Protein AF-0000000085178615 (afdb_homodimer)

Structure (mmCIF, N/CA/C/O backbone):
data_AF-0000000085178615-model_v1
#
loop_
_entity.id
_entity.type
_entity.pdbx_description
1 polymer 'Homoserine dehydrogenase'
#
loop_
_atom_site.group_PDB
_atom_site.id
_atom_site.type_symbol
_atom_site.label_atom_id
_atom_site.label_alt_id
_atom_site.label_comp_id
_atom_site.label_asym_id
_atom_site.label_entity_id
_atom_site.label_seq_id
_atom_site.pdbx_PDB_ins_code
_atom_site.Cartn_x
_atom_site.Cartn_y
_atom_site.Cartn_z
_atom_site.occupancy
_atom_site.B_iso_or_equiv
_atom_site.auth_seq_id
_atom_site.auth_comp_id
_atom_site.auth_asym_id
_atom_site.auth_atom_id
_atom_site.pdbx_PDB_model_num
ATOM 1 N N . MET A 1 1 ? 19.312 -6.387 24.312 1 84.5 1 MET A N 1
ATOM 2 C CA . MET A 1 1 ? 18.5 -5.43 23.562 1 84.5 1 MET A CA 1
ATOM 3 C C . MET A 1 1 ? 19.266 -4.129 23.344 1 84.5 1 MET A C 1
ATOM 5 O O . MET A 1 1 ? 20 -3.678 24.219 1 84.5 1 MET A O 1
ATOM 9 N N . GLU A 1 2 ? 19.203 -3.664 22.188 1 92.94 2 GLU A N 1
ATOM 10 C CA . GLU A 1 2 ? 19.891 -2.418 21.844 1 92.94 2 GLU A CA 1
ATOM 11 C C . GLU A 1 2 ? 18.969 -1.216 22.031 1 92.94 2 GLU A C 1
ATOM 13 O O . GLU A 1 2 ? 17.781 -1.276 21.688 1 92.94 2 GLU A O 1
ATOM 18 N N . ALA A 1 3 ? 19.5 -0.259 22.656 1 96.62 3 ALA A N 1
ATOM 19 C CA . ALA A 1 3 ? 18.703 0.951 22.859 1 96.62 3 ALA A CA 1
ATOM 20 C C . ALA A 1 3 ? 18.484 1.693 21.547 1 96.62 3 ALA A C 1
ATOM 22 O O . ALA A 1 3 ? 19.406 1.807 20.734 1 96.62 3 ALA A O 1
ATOM 23 N N . LEU A 1 4 ? 17.312 2.029 21.266 1 98.5 4 LEU A N 1
ATOM 24 C CA . LEU A 1 4 ? 16.953 2.922 20.172 1 98.5 4 LEU A CA 1
ATOM 25 C C . LEU A 1 4 ? 16.625 4.316 20.688 1 98.5 4 LEU A C 1
ATOM 27 O O . LEU A 1 4 ? 15.539 4.543 21.219 1 98.5 4 LEU A O 1
ATOM 31 N N . ARG A 1 5 ? 17.672 5.238 20.688 1 98.62 5 ARG A N 1
ATOM 32 C CA . ARG A 1 5 ? 17.484 6.598 21.188 1 98.62 5 ARG A CA 1
ATOM 33 C C . ARG A 1 5 ? 16.672 7.438 20.219 1 98.62 5 ARG A C 1
ATOM 35 O O . ARG A 1 5 ? 17.125 7.719 19.094 1 98.62 5 ARG A O 1
ATOM 42 N N . ILE A 1 6 ? 15.398 7.934 20.609 1 98.94 6 ILE A N 1
ATOM 43 C CA . ILE A 1 6 ? 14.477 8.68 19.766 1 98.94 6 ILE A CA 1
ATOM 44 C C . ILE A 1 6 ? 14.375 10.125 20.266 1 98.94 6 ILE A C 1
ATOM 46 O O . ILE A 1 6 ? 14.164 10.359 21.453 1 98.94 6 ILE A O 1
ATOM 50 N N . ALA A 1 7 ? 14.594 11.078 19.422 1 98.94 7 ALA A N 1
ATOM 51 C CA . ALA A 1 7 ? 14.258 12.469 19.703 1 98.94 7 ALA A CA 1
ATOM 52 C C . ALA A 1 7 ? 12.93 12.852 19.047 1 98.94 7 ALA A C 1
ATOM 54 O O . ALA A 1 7 ? 12.75 12.648 17.844 1 98.94 7 ALA A O 1
ATOM 55 N N . LEU A 1 8 ? 12.039 13.383 19.828 1 98.88 8 LEU A N 1
ATOM 56 C CA . LEU A 1 8 ? 10.719 13.758 19.328 1 98.88 8 LEU A CA 1
ATOM 57 C C . LEU A 1 8 ? 10.57 15.273 19.297 1 98.88 8 LEU A C 1
ATOM 59 O O . LEU A 1 8 ? 10.695 15.945 20.328 1 98.88 8 LEU A O 1
ATOM 63 N N . LEU A 1 9 ? 10.375 15.797 18.094 1 98.81 9 LEU A N 1
ATOM 64 C CA . LEU A 1 9 ? 10.133 17.219 17.922 1 98.81 9 LEU A CA 1
ATOM 65 C C . LEU A 1 9 ? 8.633 17.5 17.781 1 98.81 9 LEU A C 1
ATOM 67 O O . LEU A 1 9 ? 8.062 17.312 16.719 1 98.81 9 LEU A O 1
ATOM 71 N N . GLY A 1 10 ? 8.055 18.016 18.828 1 97.94 10 GLY A N 1
ATOM 72 C CA . GLY A 1 10 ? 6.621 18.234 18.891 1 97.94 10 GLY A CA 1
ATOM 73 C C . GLY A 1 10 ? 5.914 17.297 19.844 1 97.94 10 GLY A C 1
ATOM 74 O O . GLY A 1 10 ? 5.969 16.078 19.672 1 97.94 10 GLY A O 1
ATOM 75 N N . GLY A 1 11 ? 5.242 17.812 20.812 1 97.44 11 GLY A N 1
ATOM 76 C CA . GLY A 1 11 ? 4.461 17.031 21.766 1 97.44 11 GLY A CA 1
ATOM 77 C C . GLY A 1 11 ? 2.992 17.406 21.766 1 97.44 11 GLY A C 1
ATOM 78 O O . GLY A 1 11 ? 2.346 17.391 22.812 1 97.44 11 GLY A O 1
ATOM 79 N N . GLY A 1 12 ? 2.562 17.922 20.609 1 96 12 GLY A N 1
ATOM 80 C CA . GLY A 1 12 ? 1.141 18.188 20.469 1 96 12 GLY A CA 1
ATOM 81 C C . GLY A 1 12 ? 0.309 16.938 20.281 1 96 12 GLY A C 1
ATOM 82 O O . GLY A 1 12 ? 0.654 15.875 20.797 1 96 12 GLY A O 1
ATOM 83 N N . THR A 1 13 ? -0.805 17.047 19.562 1 94.88 13 THR A N 1
ATOM 84 C CA . THR A 1 13 ? -1.752 15.953 19.391 1 94.88 13 THR A CA 1
ATOM 85 C C . THR A 1 13 ? -1.074 14.75 18.734 1 94.88 13 THR A C 1
ATOM 87 O O . THR A 1 13 ? -1.149 13.633 19.25 1 94.88 13 THR A O 1
ATOM 90 N N . VAL A 1 14 ? -0.364 14.953 17.641 1 97.5 14 VAL A N 1
ATOM 91 C CA . VAL A 1 14 ? 0.27 13.867 16.891 1 97.5 14 VAL A CA 1
ATOM 92 C C . VAL A 1 14 ? 1.462 13.328 17.672 1 97.5 14 VAL A C 1
ATOM 94 O O . VAL A 1 14 ? 1.603 12.117 17.844 1 97.5 14 VAL A O 1
ATOM 97 N N . GLY A 1 15 ? 2.328 14.227 18.156 1 98.38 15 GLY A N 1
ATOM 98 C CA . GLY A 1 15 ? 3.494 13.797 18.906 1 98.38 15 GLY A CA 1
ATOM 99 C C . GLY A 1 15 ? 3.141 13.023 20.172 1 98.38 15 GLY A C 1
ATOM 100 O O . GLY A 1 15 ? 3.775 12.008 20.469 1 98.38 15 GLY A O 1
ATOM 101 N N . SER A 1 16 ? 2.129 13.492 20.891 1 98.44 16 SER A N 1
ATOM 102 C CA . SER A 1 16 ? 1.674 12.797 22.094 1 98.44 16 SER A CA 1
ATOM 103 C C . SER A 1 16 ? 1.103 11.422 21.766 1 98.44 16 SER A C 1
ATOM 105 O O . SER A 1 16 ? 1.342 10.453 22.484 1 98.44 16 SER A O 1
ATOM 107 N N . ALA A 1 17 ? 0.346 11.398 20.672 1 98.56 17 ALA A N 1
ATOM 108 C CA . ALA A 1 17 ? -0.203 10.117 20.234 1 98.56 17 ALA A CA 1
ATOM 109 C C . ALA A 1 17 ? 0.91 9.141 19.859 1 98.56 17 ALA A C 1
ATOM 111 O O . ALA A 1 17 ? 0.83 7.949 20.172 1 98.56 17 ALA A O 1
ATOM 112 N N . PHE A 1 18 ? 1.928 9.633 19.234 1 98.88 18 PHE A N 1
ATOM 113 C CA . PHE A 1 18 ? 3.066 8.805 18.844 1 98.88 18 PHE A CA 1
ATOM 114 C C . PHE A 1 18 ? 3.779 8.266 20.078 1 98.88 18 PHE A C 1
ATOM 116 O O . PHE A 1 18 ? 4.074 7.07 20.156 1 98.88 18 PHE A O 1
ATOM 123 N N . TYR A 1 19 ? 4.039 9.156 21 1 98.88 19 TYR A N 1
ATOM 124 C CA . TYR A 1 19 ? 4.676 8.75 22.25 1 98.88 19 TYR A CA 1
ATOM 125 C C . TYR A 1 19 ? 3.895 7.625 22.906 1 98.88 19 TYR A C 1
ATOM 127 O O . TYR A 1 19 ? 4.469 6.598 23.281 1 98.88 19 TYR A O 1
ATOM 135 N N . THR A 1 20 ? 2.604 7.832 23.031 1 98.69 20 THR A N 1
ATOM 136 C CA . THR A 1 20 ? 1.738 6.852 23.672 1 98.69 20 THR A CA 1
ATOM 137 C C . THR A 1 20 ? 1.75 5.531 22.906 1 98.69 20 THR A C 1
ATOM 139 O O . THR A 1 20 ? 1.834 4.457 23.5 1 98.69 20 THR A O 1
ATOM 142 N N . LEU A 1 21 ? 1.681 5.617 21.625 1 98.62 21 LEU A N 1
ATOM 143 C CA . LEU A 1 21 ? 1.636 4.43 20.766 1 98.62 21 LEU A CA 1
ATOM 144 C C . LEU A 1 21 ? 2.924 3.625 20.891 1 98.62 21 LEU A C 1
ATOM 146 O O . LEU A 1 21 ? 2.889 2.395 20.938 1 98.62 21 LEU A O 1
ATOM 150 N N . VAL A 1 22 ? 4.094 4.266 20.938 1 98.75 22 VAL A N 1
ATOM 151 C CA . VAL A 1 22 ? 5.371 3.586 21.109 1 98.75 22 VAL A CA 1
ATOM 152 C C . VAL A 1 22 ? 5.363 2.785 22.406 1 98.75 22 VAL A C 1
ATOM 154 O O . VAL A 1 22 ? 5.793 1.629 22.438 1 98.75 22 VAL A O 1
ATOM 157 N N . LEU A 1 23 ? 4.844 3.389 23.453 1 98.31 23 LEU A N 1
ATOM 158 C CA . LEU A 1 23 ? 4.805 2.719 24.75 1 98.31 23 LEU A CA 1
ATOM 159 C C . LEU A 1 23 ? 3.877 1.508 24.703 1 98.31 23 LEU A C 1
ATOM 161 O O . LEU A 1 23 ? 4.156 0.484 25.328 1 98.31 23 LEU A O 1
ATOM 165 N N . GLU A 1 24 ? 2.799 1.672 23.969 1 97.75 24 GLU A N 1
ATOM 166 C CA . GLU A 1 24 ? 1.83 0.584 23.859 1 97.75 24 GLU A CA 1
ATOM 167 C C . GLU A 1 24 ? 2.398 -0.582 23.062 1 97.75 24 GLU A C 1
ATOM 169 O O . GLU A 1 24 ? 1.92 -1.712 23.172 1 97.75 24 GLU A O 1
ATOM 174 N N . ARG A 1 25 ? 3.414 -0.315 22.266 1 97.69 25 ARG A N 1
ATOM 175 C CA . ARG A 1 25 ? 3.916 -1.31 21.328 1 97.69 25 ARG A CA 1
ATOM 176 C C . ARG A 1 25 ? 5.301 -1.798 21.734 1 97.69 25 ARG A C 1
ATOM 178 O O . ARG A 1 25 ? 6.066 -2.275 20.891 1 97.69 25 ARG A O 1
ATOM 185 N N . LEU A 1 26 ? 5.695 -1.711 22.984 1 97.62 26 LEU A N 1
ATOM 186 C CA . LEU A 1 26 ? 7.031 -2.045 23.469 1 97.62 26 LEU A CA 1
ATOM 187 C C . LEU A 1 26 ? 7.375 -3.498 23.156 1 97.62 26 LEU A C 1
ATOM 189 O O . LEU A 1 26 ? 8.523 -3.812 22.828 1 97.62 26 LEU A O 1
ATOM 193 N N . GLU A 1 27 ? 6.41 -4.434 23.172 1 96.25 27 GLU A N 1
ATOM 194 C CA . GLU A 1 27 ? 6.672 -5.844 22.906 1 96.25 27 GLU A CA 1
ATOM 195 C C . GLU A 1 27 ? 7.09 -6.062 21.453 1 96.25 27 GLU A C 1
ATOM 197 O O . GLU A 1 27 ? 7.906 -6.938 21.156 1 96.25 27 GLU A O 1
ATOM 202 N N . ASP A 1 28 ? 6.512 -5.309 20.562 1 96.75 28 ASP A N 1
ATOM 203 C CA . ASP A 1 28 ? 6.914 -5.383 19.156 1 96.75 28 ASP A CA 1
ATOM 204 C C . ASP A 1 28 ? 8.375 -4.969 18.984 1 96.75 28 ASP A C 1
ATOM 206 O O . ASP A 1 28 ? 9.125 -5.605 18.234 1 96.75 28 ASP A O 1
ATOM 210 N N . PHE A 1 29 ? 8.781 -3.883 19.688 1 97.81 29 PHE A N 1
ATOM 211 C CA . PHE A 1 29 ? 10.156 -3.406 19.625 1 97.81 29 PHE A CA 1
ATOM 212 C C . PHE A 1 29 ? 11.117 -4.445 20.203 1 97.81 29 PHE A C 1
ATOM 214 O O . PHE A 1 29 ? 12.148 -4.742 19.594 1 97.81 29 PHE A O 1
ATOM 221 N N . ARG A 1 30 ? 10.758 -5.004 21.297 1 96.69 30 ARG A N 1
ATOM 222 C CA . ARG A 1 30 ? 11.594 -6.008 21.938 1 96.69 30 ARG A CA 1
ATOM 223 C C . ARG A 1 30 ? 11.773 -7.23 21.047 1 96.69 30 ARG A C 1
ATOM 225 O O . ARG A 1 30 ? 12.859 -7.809 20.984 1 96.69 30 ARG A O 1
ATOM 232 N N . ALA A 1 31 ? 10.672 -7.578 20.359 1 95.69 31 ALA A N 1
ATOM 233 C CA . ALA A 1 31 ? 10.734 -8.703 19.438 1 95.69 31 ALA A CA 1
ATOM 234 C C . ALA A 1 31 ? 11.719 -8.414 18.297 1 95.69 31 ALA A C 1
ATOM 236 O O . ALA A 1 31 ? 12.258 -9.344 17.688 1 95.69 31 ALA A O 1
ATOM 237 N N . LEU A 1 32 ? 11.938 -7.16 18.016 1 95.69 32 LEU A N 1
ATOM 238 C CA . LEU A 1 32 ? 12.875 -6.758 16.969 1 95.69 32 LEU A CA 1
ATOM 239 C C . LEU A 1 32 ? 14.266 -6.527 17.562 1 95.69 32 LEU A C 1
ATOM 241 O O . LEU A 1 32 ? 15.18 -6.094 16.859 1 95.69 32 LEU A O 1
ATOM 245 N N . GLY A 1 33 ? 14.359 -6.715 18.859 1 96.25 33 GLY A N 1
ATOM 246 C CA . GLY A 1 33 ? 15.656 -6.641 19.516 1 96.25 33 GLY A CA 1
ATOM 247 C C . GLY A 1 33 ? 16.031 -5.23 19.922 1 96.25 33 GLY A C 1
ATOM 248 O O . GLY A 1 33 ? 17.219 -4.93 20.109 1 96.25 33 GLY A O 1
ATOM 249 N N . VAL A 1 34 ? 15.062 -4.332 20.016 1 97.69 34 VAL A N 1
ATOM 250 C CA . VAL A 1 34 ? 15.398 -2.953 20.344 1 97.69 34 VAL A CA 1
ATOM 251 C C . VAL A 1 34 ? 14.523 -2.475 21.516 1 97.69 34 VAL A C 1
ATOM 253 O O . VAL A 1 34 ? 13.445 -3.021 21.75 1 97.69 34 VAL A O 1
ATOM 256 N N . GLU A 1 35 ? 15.008 -1.513 22.25 1 97.94 35 GLU A N 1
ATOM 257 C CA . GLU A 1 35 ? 14.281 -0.817 23.312 1 97.94 35 GLU A CA 1
ATOM 258 C C . GLU A 1 35 ? 14.25 0.687 23.062 1 97.94 35 GLU A C 1
ATOM 260 O O . GLU A 1 35 ? 15.266 1.37 23.203 1 97.94 35 GLU A O 1
ATOM 265 N N . PRO A 1 36 ? 13.055 1.144 22.719 1 98.31 36 PRO A N 1
ATOM 266 C CA . PRO A 1 36 ? 12.984 2.586 22.469 1 98.31 36 PRO A CA 1
ATOM 267 C C . PRO A 1 36 ? 13.188 3.414 23.734 1 98.31 36 PRO A C 1
ATOM 269 O O . PRO A 1 36 ? 12.688 3.047 24.797 1 98.31 36 PRO A O 1
ATOM 272 N N . ARG A 1 37 ? 13.961 4.418 23.625 1 98.12 37 ARG A N 1
ATOM 273 C CA . ARG A 1 37 ? 14.219 5.395 24.672 1 98.12 37 ARG A CA 1
ATOM 274 C C . ARG A 1 37 ? 14.141 6.82 24.125 1 98.12 37 ARG A C 1
ATOM 276 O O . ARG A 1 37 ? 14.914 7.199 23.25 1 98.12 37 ARG A O 1
ATOM 283 N N . PHE A 1 38 ? 13.227 7.578 24.719 1 98.62 38 PHE A N 1
ATOM 284 C CA . PHE A 1 38 ? 13.109 8.969 24.297 1 98.62 38 PHE A CA 1
ATOM 285 C C . PHE A 1 38 ? 14.18 9.828 24.953 1 98.62 38 PHE A C 1
ATOM 287 O O . PHE A 1 38 ? 14.273 9.875 26.188 1 98.62 38 PHE A O 1
ATOM 294 N N . LEU A 1 39 ? 14.938 10.492 24.141 1 98.44 39 LEU A N 1
ATOM 295 C CA . LEU A 1 39 ? 15.945 11.414 24.656 1 98.44 39 LEU A CA 1
ATOM 296 C C . LEU A 1 39 ? 15.297 12.695 25.172 1 98.44 39 LEU A C 1
ATOM 298 O O . LEU A 1 39 ? 15.812 13.336 26.094 1 98.44 39 LEU A O 1
ATOM 302 N N . GLY A 1 40 ? 14.266 13.094 24.5 1 98.5 40 GLY A N 1
ATOM 303 C CA . GLY A 1 40 ? 13.523 14.312 24.812 1 98.5 40 GLY A CA 1
ATOM 304 C C . GLY A 1 40 ? 12.406 14.594 23.828 1 98.5 40 GLY A C 1
ATOM 305 O O . GLY A 1 40 ? 12.312 13.945 22.781 1 98.5 40 GLY A O 1
ATOM 306 N N . VAL A 1 41 ? 11.57 15.508 24.266 1 98.75 41 VAL A N 1
ATOM 307 C CA . VAL A 1 41 ? 10.461 15.992 23.438 1 98.75 41 VAL A CA 1
ATOM 308 C C . VAL A 1 41 ? 10.469 17.516 23.422 1 98.75 41 VAL A C 1
ATOM 310 O O . VAL A 1 41 ? 10.359 18.156 24.469 1 98.75 41 VAL A O 1
ATOM 313 N N . LEU A 1 42 ? 10.648 18.062 22.266 1 98.56 42 LEU A N 1
ATOM 314 C CA . LEU A 1 42 ? 10.633 19.516 22.125 1 98.56 42 LEU A CA 1
ATOM 315 C C . LEU A 1 42 ? 9.203 20.031 22.047 1 98.56 42 LEU A C 1
ATOM 317 O O . LEU A 1 42 ? 8.414 19.578 21.203 1 98.56 42 LEU A O 1
ATOM 321 N N . VAL A 1 43 ? 8.836 20.969 22.922 1 97.62 43 VAL A N 1
ATOM 322 C CA . VAL A 1 43 ? 7.5 21.547 22.938 1 97.62 43 VAL A CA 1
ATOM 323 C C . VAL A 1 43 ? 7.59 23.062 23.047 1 97.62 43 VAL A C 1
ATOM 325 O O . VAL A 1 43 ? 8.641 23.609 23.391 1 97.62 43 VAL A O 1
ATOM 328 N N . ARG A 1 44 ? 6.504 23.719 22.656 1 94.31 44 ARG A N 1
ATOM 329 C CA . ARG A 1 44 ? 6.453 25.172 22.797 1 94.31 44 ARG A CA 1
ATOM 330 C C . ARG A 1 44 ? 6.148 25.578 24.234 1 94.31 44 ARG A C 1
ATOM 332 O O . ARG A 1 44 ? 6.648 26.594 24.719 1 94.31 44 ARG A O 1
ATOM 339 N N . ASP A 1 45 ? 5.258 24.781 24.875 1 94.62 45 ASP A N 1
ATOM 340 C CA . ASP A 1 45 ? 4.754 25.078 26.203 1 94.62 45 ASP A CA 1
ATOM 341 C C . ASP A 1 45 ? 4.73 23.812 27.062 1 94.62 45 ASP A C 1
ATOM 343 O O . ASP A 1 45 ? 3.908 22.922 26.844 1 94.62 45 ASP A O 1
ATOM 347 N N . ARG A 1 46 ? 5.496 23.734 28.078 1 94.25 46 ARG A N 1
ATOM 348 C CA . ARG A 1 46 ? 5.633 22.562 28.938 1 94.25 46 ARG A CA 1
ATOM 349 C C . ARG A 1 46 ? 4.434 22.406 29.859 1 94.25 46 ARG A C 1
ATOM 351 O O . ARG A 1 46 ? 4.227 21.344 30.453 1 94.25 46 ARG A O 1
ATOM 358 N N . THR A 1 47 ? 3.707 23.5 30 1 94.31 47 THR A N 1
ATOM 359 C CA . THR A 1 47 ? 2.656 23.484 31 1 94.31 47 THR A CA 1
ATOM 360 C C . THR A 1 47 ? 1.373 22.875 30.453 1 94.31 47 THR A C 1
ATOM 362 O O . THR A 1 47 ? 0.466 22.531 31.203 1 94.31 47 THR A O 1
ATOM 365 N N . LYS A 1 48 ? 1.297 22.781 29.172 1 94.5 48 LYS A N 1
ATOM 366 C CA . LYS A 1 48 ? 0.118 22.156 28.578 1 94.5 48 LYS A CA 1
ATOM 367 C C . LYS A 1 48 ? 0.053 20.672 28.922 1 94.5 48 LYS A C 1
ATOM 369 O O . LYS A 1 48 ? 1.055 19.953 28.812 1 94.5 48 LYS A O 1
ATOM 374 N N . PRO A 1 49 ? -1.068 20.234 29.391 1 94.31 49 PRO A N 1
ATOM 375 C CA . PRO A 1 49 ? -1.197 18.828 29.75 1 94.31 49 PRO A CA 1
ATOM 376 C C . PRO A 1 49 ? -0.982 17.891 28.562 1 94.31 49 PRO A C 1
ATOM 378 O O . PRO A 1 49 ? -1.492 18.141 27.469 1 94.31 49 PRO A O 1
ATOM 381 N N . ARG A 1 50 ? -0.204 16.844 28.797 1 95.94 50 ARG A N 1
ATOM 382 C CA . ARG A 1 50 ? 0.076 15.797 27.812 1 95.94 50 ARG A CA 1
ATOM 383 C C . ARG A 1 50 ? 0.492 14.5 28.484 1 95.94 50 ARG A C 1
ATOM 385 O O . ARG A 1 50 ? 0.906 14.5 29.641 1 95.94 50 ARG A O 1
ATOM 392 N N . PRO A 1 51 ? 0.28 13.383 27.734 1 97.06 51 PRO A N 1
ATOM 393 C CA . PRO A 1 51 ? 0.661 12.086 28.297 1 97.06 51 PRO A CA 1
ATOM 394 C C . PRO A 1 51 ? 2.158 11.812 28.172 1 97.06 51 PRO A C 1
ATOM 396 O O . PRO A 1 51 ? 2.557 10.711 27.781 1 97.06 51 PRO A O 1
ATOM 399 N N . ILE A 1 52 ? 2.996 12.766 28.344 1 98.38 52 ILE A N 1
ATOM 400 C CA . ILE A 1 52 ? 4.449 12.664 28.281 1 98.38 52 ILE A CA 1
ATOM 401 C C . ILE A 1 52 ? 5.066 13.164 29.578 1 98.38 52 ILE A C 1
ATOM 403 O O . ILE A 1 52 ? 4.699 14.227 30.078 1 98.38 52 ILE A O 1
ATOM 407 N N . PRO A 1 53 ? 5.945 12.43 30.188 1 98 53 PRO A N 1
ATOM 408 C CA . PRO A 1 53 ? 6.59 12.852 31.438 1 98 53 PRO A CA 1
ATOM 409 C C . PRO A 1 53 ? 7.254 14.219 31.312 1 98 53 PRO A C 1
ATOM 411 O O . PRO A 1 53 ? 7.906 14.516 30.312 1 98 53 PRO A O 1
ATOM 414 N N . GLN A 1 54 ? 7.125 14.992 32.344 1 97.31 54 GLN A N 1
ATOM 415 C CA . GLN A 1 54 ? 7.629 16.359 32.375 1 97.31 54 GLN A CA 1
ATOM 416 C C . GLN A 1 54 ? 9.141 16.391 32.188 1 97.31 54 GLN A C 1
ATOM 418 O O . GLN A 1 54 ? 9.664 17.328 31.562 1 97.31 54 GLN A O 1
ATOM 423 N N . GLU A 1 55 ? 9.812 15.422 32.656 1 97 55 GLU A N 1
ATOM 424 C CA . GLU A 1 55 ? 11.273 15.391 32.594 1 97 55 GLU A CA 1
ATOM 425 C C . GLU A 1 55 ? 11.766 15.25 31.156 1 97 55 GLU A C 1
ATOM 427 O O . GLU A 1 55 ? 12.93 15.539 30.859 1 97 55 GLU A O 1
ATOM 432 N N . LEU A 1 56 ? 10.914 14.766 30.234 1 98.25 56 LEU A N 1
ATOM 433 C CA . LEU A 1 56 ? 11.281 14.578 28.828 1 98.25 56 LEU A CA 1
ATOM 434 C C . LEU A 1 56 ? 11.031 15.852 28.031 1 98.25 56 LEU A C 1
ATOM 436 O O . LEU A 1 56 ? 11.508 15.984 26.891 1 98.25 56 LEU A O 1
ATOM 440 N N . LEU A 1 57 ? 10.25 16.781 28.594 1 98.38 57 LEU A N 1
ATOM 441 C CA . LEU A 1 57 ? 9.805 17.953 27.844 1 98.38 57 LEU A CA 1
ATOM 442 C C . LEU A 1 57 ? 10.867 19.062 27.891 1 98.38 57 LEU A C 1
ATOM 444 O O . LEU A 1 57 ? 11.383 19.406 28.953 1 98.38 57 LEU A O 1
ATOM 448 N N . HIS A 1 58 ? 11.172 19.562 26.734 1 97.81 58 HIS A N 1
ATOM 449 C CA . HIS A 1 58 ? 12.117 20.656 26.562 1 97.81 58 HIS A CA 1
ATOM 450 C C . HIS A 1 58 ? 11.492 21.797 25.75 1 97.81 58 HIS A C 1
ATOM 452 O O . HIS A 1 58 ? 10.805 21.547 24.75 1 97.81 58 HIS A O 1
ATOM 458 N N . THR A 1 59 ? 11.75 23.016 26.141 1 97.12 59 THR A N 1
ATOM 459 C CA . THR A 1 59 ? 11.266 24.156 25.375 1 97.12 59 THR A CA 1
ATOM 460 C C . THR A 1 59 ? 12.367 24.734 24.5 1 97.12 59 THR A C 1
ATOM 462 O O . THR A 1 59 ? 12.109 25.594 23.656 1 97.12 59 THR A O 1
ATOM 465 N N . GLU A 1 60 ? 13.523 24.234 24.703 1 96.38 60 GLU A N 1
ATOM 466 C CA . GLU A 1 60 ? 14.68 24.547 23.859 1 96.38 60 GLU A CA 1
ATOM 467 C C . GLU A 1 60 ? 15.258 23.266 23.234 1 96.38 60 GLU A C 1
ATOM 469 O O . GLU A 1 60 ? 15.164 22.188 23.812 1 96.38 60 GLU A O 1
ATOM 474 N N . PRO A 1 61 ? 15.797 23.484 22.078 1 94.19 61 PRO A N 1
ATOM 475 C CA . PRO A 1 61 ? 16.375 22.297 21.438 1 94.19 61 PRO A CA 1
ATOM 476 C C . PRO A 1 61 ? 17.422 21.625 22.312 1 94.19 61 PRO A C 1
ATOM 478 O O . PRO A 1 61 ? 18.203 22.297 23 1 94.19 61 PRO A O 1
ATOM 481 N N . PHE A 1 62 ? 17.375 20.359 22.391 1 95.81 62 PHE A N 1
ATOM 482 C CA . PHE A 1 62 ? 18.391 19.531 23.031 1 95.81 62 PHE A CA 1
ATOM 483 C C . PHE A 1 62 ? 19.266 18.828 21.984 1 95.81 62 PHE A C 1
ATOM 485 O O . PHE A 1 62 ? 19.094 19.062 20.781 1 95.81 62 PHE A O 1
ATOM 492 N N . ASP A 1 63 ? 20.281 18.047 22.328 1 97.5 63 ASP A N 1
ATOM 493 C CA . ASP A 1 63 ? 21.266 17.5 21.406 1 97.5 63 ASP A CA 1
ATOM 494 C C . ASP A 1 63 ? 20.641 16.375 20.562 1 97.5 63 ASP A C 1
ATOM 496 O O . ASP A 1 63 ? 20.703 15.211 20.938 1 97.5 63 ASP A O 1
ATOM 500 N N . LEU A 1 64 ? 20.203 16.719 19.406 1 98.44 64 LEU A N 1
ATOM 501 C CA . LEU A 1 64 ? 19.547 15.789 18.5 1 98.44 64 LEU A CA 1
ATOM 502 C C . LEU A 1 64 ? 20.562 14.82 17.891 1 98.44 64 LEU A C 1
ATOM 504 O O . LEU A 1 64 ? 20.188 13.773 17.359 1 98.44 64 LEU A O 1
ATOM 508 N N . LEU A 1 65 ? 21.844 15.164 17.938 1 98.5 65 LEU A N 1
ATOM 509 C CA . LEU A 1 65 ? 22.875 14.344 17.312 1 98.5 65 LEU A CA 1
ATOM 510 C C . LEU A 1 65 ? 23.141 13.078 18.109 1 98.5 65 LEU A C 1
ATOM 512 O O . LEU A 1 65 ? 23.797 12.156 17.625 1 98.5 65 LEU A O 1
ATOM 516 N N . GLU A 1 66 ? 22.578 13.023 19.312 1 98.38 66 GLU A N 1
ATOM 517 C CA . GLU A 1 66 ? 22.703 11.828 20.156 1 98.38 66 GLU A CA 1
ATOM 518 C C . GLU A 1 66 ? 21.656 10.789 19.797 1 98.38 66 GLU A C 1
ATOM 520 O O . GLU A 1 66 ? 21.734 9.641 20.219 1 98.38 66 GLU A O 1
ATOM 525 N N . ALA A 1 67 ? 20.703 11.164 18.984 1 98.75 67 ALA A N 1
ATOM 526 C CA . ALA A 1 67 ? 19.594 10.273 18.641 1 98.75 67 ALA A CA 1
ATOM 527 C C . ALA A 1 67 ? 19.984 9.281 17.562 1 98.75 67 ALA A C 1
ATOM 529 O O . ALA A 1 67 ? 20.875 9.562 16.75 1 98.75 67 ALA A O 1
ATOM 530 N N . ASP A 1 68 ? 19.375 8.117 17.609 1 98.62 68 ASP A N 1
ATOM 531 C CA . ASP A 1 68 ? 19.453 7.168 16.5 1 98.62 68 ASP A CA 1
ATOM 532 C C . ASP A 1 68 ? 18.438 7.492 15.414 1 98.62 68 ASP A C 1
ATOM 534 O O . ASP A 1 68 ? 18.609 7.117 14.25 1 98.62 68 ASP A O 1
ATOM 538 N N . LEU A 1 69 ? 17.375 8.195 15.789 1 98.81 69 LEU A N 1
ATOM 539 C CA . LEU A 1 69 ? 16.25 8.57 14.93 1 98.81 69 LEU A CA 1
ATOM 540 C C . LEU A 1 69 ? 15.531 9.805 15.477 1 98.81 69 LEU A C 1
ATOM 542 O O . LEU A 1 69 ? 15.297 9.906 16.672 1 98.81 69 LEU A O 1
ATOM 546 N N . VAL A 1 70 ? 15.211 10.719 14.594 1 98.94 70 VAL A N 1
ATOM 547 C CA . VAL A 1 70 ? 14.453 11.906 14.984 1 98.94 70 VAL A CA 1
ATOM 548 C C . VAL A 1 70 ? 13.055 11.844 14.375 1 98.94 70 VAL A C 1
ATOM 550 O O . VAL A 1 70 ? 12.898 11.57 13.18 1 98.94 70 VAL A O 1
ATOM 553 N N . VAL A 1 71 ? 12.016 12.023 15.172 1 98.94 71 VAL A N 1
ATOM 554 C CA . VAL A 1 71 ? 10.633 12.094 14.719 1 98.94 71 VAL A CA 1
ATOM 555 C C . VAL A 1 71 ? 10.141 13.539 14.797 1 98.94 71 VAL A C 1
ATOM 557 O O . VAL A 1 71 ? 10.219 14.172 15.852 1 98.94 71 VAL A O 1
ATOM 560 N N . GLU A 1 72 ? 9.648 14.055 13.703 1 98.88 72 GLU A N 1
ATOM 561 C CA . GLU A 1 72 ? 9.25 15.461 13.609 1 98.88 72 GLU A CA 1
ATOM 562 C C . GLU A 1 72 ? 7.746 15.602 13.422 1 98.88 72 GLU A C 1
ATOM 564 O O . GLU A 1 72 ? 7.18 15.078 12.461 1 98.88 72 GLU A O 1
ATOM 569 N N . ALA A 1 73 ? 7.117 16.266 14.352 1 97.56 73 ALA A N 1
ATOM 570 C CA . ALA A 1 73 ? 5.684 16.562 14.328 1 97.56 73 ALA A CA 1
ATOM 571 C C . ALA A 1 73 ? 5.402 17.984 14.773 1 97.56 73 ALA A C 1
ATOM 573 O O . ALA A 1 73 ? 4.426 18.25 15.484 1 97.56 73 ALA A O 1
ATOM 574 N N . LEU A 1 74 ? 6.211 18.938 14.469 1 95.25 74 LEU A N 1
ATOM 575 C CA . LEU A 1 74 ? 6.086 20.344 14.867 1 95.25 74 LEU A CA 1
ATOM 576 C C . LEU A 1 74 ? 5.141 21.094 13.938 1 95.25 74 LEU A C 1
ATOM 578 O O . LEU A 1 74 ? 4.355 21.922 14.383 1 95.25 74 LEU A O 1
ATOM 582 N N . GLY A 1 75 ? 5.281 20.891 12.664 1 92.31 75 GLY A N 1
ATOM 583 C CA . GLY A 1 75 ? 4.645 21.719 11.656 1 92.31 75 GLY A CA 1
ATOM 584 C C . GLY A 1 75 ? 5.465 22.938 11.289 1 92.31 75 GLY A C 1
ATOM 585 O O . GLY A 1 75 ? 6.461 23.25 11.953 1 92.31 75 GLY A O 1
ATOM 586 N N . GLY A 1 76 ? 5.023 23.609 10.234 1 94.75 76 GLY A N 1
ATOM 587 C CA . GLY A 1 76 ? 5.785 24.75 9.75 1 94.75 76 GLY A CA 1
ATOM 588 C C . GLY A 1 76 ? 6.945 24.359 8.859 1 94.75 76 GLY A C 1
ATOM 589 O O . GLY A 1 76 ? 7.16 23.188 8.594 1 94.75 76 GLY A O 1
ATOM 590 N N . VAL A 1 77 ? 7.746 25.328 8.406 1 97.69 77 VAL A N 1
ATOM 591 C CA . VAL A 1 77 ? 8.781 25.016 7.422 1 97.69 77 VAL A CA 1
ATOM 592 C C . VAL A 1 77 ? 10.141 25.453 7.949 1 97.69 77 VAL A C 1
ATOM 594 O O . VAL A 1 77 ? 11.016 24.625 8.203 1 97.69 77 VAL A O 1
ATOM 597 N N . GLU A 1 78 ? 10.367 26.703 8.391 1 97.44 78 GLU A N 1
ATOM 598 C CA . GLU A 1 78 ? 11.672 27.266 8.711 1 97.44 78 GLU A CA 1
ATOM 599 C C . GLU A 1 78 ? 12.242 26.656 9.992 1 97.44 78 GLU A C 1
ATOM 601 O O . GLU A 1 78 ? 13.383 26.188 10.008 1 97.44 78 GLU A O 1
ATOM 606 N N . ALA A 1 79 ? 11.469 26.656 11.031 1 96.5 79 ALA A N 1
ATOM 607 C CA . ALA A 1 79 ? 11.945 26.188 12.328 1 96.5 79 ALA A CA 1
ATOM 608 C C . ALA A 1 79 ? 12.305 24.703 12.273 1 96.5 79 ALA A C 1
ATOM 610 O O . ALA A 1 79 ? 13.406 24.312 12.664 1 96.5 79 ALA A O 1
ATOM 611 N N . PRO A 1 80 ? 11.414 23.875 11.742 1 97.94 80 PRO A N 1
ATOM 612 C CA . PRO A 1 80 ? 11.797 22.469 11.656 1 97.94 80 PRO A CA 1
ATOM 613 C C . PRO A 1 80 ? 13.008 22.234 10.75 1 97.94 80 PRO A C 1
ATOM 615 O O . PRO A 1 80 ? 13.852 21.391 11.039 1 97.94 80 PRO A O 1
ATOM 618 N N . LEU A 1 81 ? 13.094 22.953 9.625 1 98.44 81 LEU A N 1
ATOM 619 C CA . LEU A 1 81 ? 14.234 22.812 8.727 1 98.44 81 LEU A CA 1
ATOM 620 C C . LEU A 1 81 ? 15.547 23.109 9.453 1 98.44 81 LEU A C 1
ATOM 622 O O . LEU A 1 81 ? 16.531 22.391 9.297 1 98.44 81 LEU A O 1
ATOM 626 N N . ARG A 1 82 ? 15.57 24.172 10.227 1 97.94 82 ARG A N 1
ATOM 627 C CA . ARG A 1 82 ? 16.75 24.578 10.977 1 97.94 82 ARG A CA 1
ATOM 628 C C . ARG A 1 82 ? 17.172 23.484 11.953 1 97.94 82 ARG A C 1
ATOM 630 O O . ARG A 1 82 ? 18.375 23.25 12.148 1 97.94 82 ARG A O 1
ATOM 637 N N . LEU A 1 83 ? 16.25 22.797 12.539 1 98.38 83 LEU A N 1
ATOM 638 C CA . LEU A 1 83 ? 16.516 21.75 13.523 1 98.38 83 LEU A CA 1
ATOM 639 C C . LEU A 1 83 ? 16.984 20.469 12.844 1 98.38 83 LEU A C 1
ATOM 641 O O . LEU A 1 83 ? 17.859 19.766 13.367 1 98.38 83 LEU A O 1
ATOM 645 N N . LEU A 1 84 ? 16.438 20.141 11.68 1 98.69 84 LEU A N 1
ATOM 646 C CA . LEU A 1 84 ? 16.625 18.828 11.062 1 98.69 84 LEU A CA 1
ATOM 647 C C . LEU A 1 84 ? 17.891 18.812 10.195 1 98.69 84 LEU A C 1
ATOM 649 O O . LEU A 1 84 ? 18.484 17.766 9.984 1 98.69 84 LEU A O 1
ATOM 653 N N . ARG A 1 85 ? 18.281 19.984 9.656 1 98.25 85 ARG A N 1
ATOM 654 C CA . ARG A 1 85 ? 19.391 20.047 8.719 1 98.25 85 ARG A CA 1
ATOM 655 C C . ARG A 1 85 ? 20.656 19.406 9.312 1 98.25 85 ARG A C 1
ATOM 657 O O . ARG A 1 85 ? 21.234 18.5 8.719 1 98.25 85 ARG A O 1
ATOM 664 N N . PRO A 1 86 ? 21.109 19.797 10.5 1 98.5 86 PRO A N 1
ATOM 665 C CA . PRO A 1 86 ? 22.312 19.172 11.07 1 98.5 86 PRO A CA 1
ATOM 666 C C . PRO A 1 86 ? 22.125 17.688 11.336 1 98.5 86 PRO A C 1
ATOM 668 O O . PRO A 1 86 ? 23.094 16.922 11.234 1 98.5 86 PRO A O 1
ATOM 671 N N . VAL A 1 87 ? 20.922 17.266 11.695 1 98.81 87 VAL A N 1
ATOM 672 C CA . VAL A 1 87 ? 20.594 15.859 11.961 1 98.81 87 VAL A CA 1
ATOM 673 C C . VAL A 1 87 ? 20.812 15.023 10.703 1 98.81 87 VAL A C 1
ATOM 675 O O . VAL A 1 87 ? 21.531 14.016 10.734 1 98.81 87 VAL A O 1
ATOM 678 N N . LEU A 1 88 ? 20.266 15.484 9.625 1 98.88 88 LEU A N 1
ATOM 679 C CA . LEU A 1 88 ? 20.375 14.805 8.344 1 98.88 88 LEU A CA 1
ATOM 680 C C . LEU A 1 88 ? 21.812 14.812 7.832 1 98.88 88 LEU A C 1
ATOM 682 O O . LEU A 1 88 ? 22.281 13.812 7.293 1 98.88 88 LEU A O 1
ATOM 686 N N . GLU A 1 89 ? 22.484 15.938 8.016 1 98.75 89 GLU A N 1
ATOM 687 C CA . GLU A 1 89 ? 23.875 16.047 7.613 1 98.75 89 GLU A CA 1
ATOM 688 C C . GLU A 1 89 ? 24.75 15.039 8.367 1 98.75 89 GLU A C 1
ATOM 690 O O . GLU A 1 89 ? 25.766 14.57 7.844 1 98.75 89 GLU A O 1
ATOM 695 N N . ALA A 1 90 ? 24.375 14.672 9.562 1 98.75 90 ALA A N 1
ATOM 696 C CA . ALA A 1 90 ? 25.109 13.703 10.383 1 98.75 90 ALA A CA 1
ATOM 697 C C . ALA A 1 90 ? 24.719 12.273 10.016 1 98.75 90 ALA A C 1
ATOM 699 O O . ALA A 1 90 ? 25.234 11.312 10.594 1 98.75 90 ALA A O 1
ATOM 700 N N . GLY A 1 91 ? 23.797 12.094 9.109 1 98.69 91 GLY A N 1
ATOM 701 C CA . GLY A 1 91 ? 23.391 10.773 8.648 1 98.69 91 GLY A CA 1
ATOM 702 C C . GLY A 1 91 ? 22.312 10.141 9.516 1 98.69 91 GLY A C 1
ATOM 703 O O . GLY A 1 91 ? 22.062 8.938 9.422 1 98.69 91 GLY A O 1
ATOM 704 N N . ILE A 1 92 ? 21.719 10.914 10.422 1 98.88 92 ILE A N 1
ATOM 705 C CA . ILE A 1 92 ? 20.672 10.398 11.297 1 98.88 92 ILE A CA 1
ATOM 706 C C . ILE A 1 92 ? 19.328 10.445 10.57 1 98.88 92 ILE A C 1
ATOM 708 O O . ILE A 1 92 ? 18.938 11.492 10.039 1 98.88 92 ILE A O 1
ATOM 712 N N . PRO A 1 93 ? 18.562 9.328 10.508 1 98.88 93 PRO A N 1
ATOM 713 C CA . PRO A 1 93 ? 17.281 9.297 9.805 1 98.88 93 PRO A CA 1
ATOM 714 C C . PRO A 1 93 ? 16.203 10.133 10.492 1 98.88 93 PRO A C 1
ATOM 716 O O . PRO A 1 93 ? 16.219 10.273 11.719 1 98.88 93 PRO A O 1
ATOM 719 N N . VAL A 1 94 ? 15.305 10.664 9.672 1 98.94 94 VAL A N 1
ATOM 720 C CA . VAL A 1 94 ? 14.195 11.484 10.156 1 98.94 94 VAL A CA 1
ATOM 721 C C . VAL A 1 94 ? 12.867 10.891 9.703 1 98.94 94 VAL A C 1
ATOM 723 O O . VAL A 1 94 ? 12.703 10.555 8.523 1 98.94 94 VAL A O 1
ATOM 726 N N . VAL A 1 95 ? 11.953 10.688 10.641 1 98.94 95 VAL A N 1
ATOM 727 C CA . VAL A 1 95 ? 10.555 10.367 10.367 1 98.94 95 VAL A CA 1
ATOM 728 C C . VAL A 1 95 ? 9.695 11.617 10.539 1 98.94 95 VAL A C 1
ATOM 730 O O . VAL A 1 95 ? 9.742 12.273 11.578 1 98.94 95 VAL A O 1
ATOM 733 N N . THR A 1 96 ? 8.898 11.977 9.508 1 98.88 96 THR A N 1
ATOM 734 C CA . THR A 1 96 ? 8.156 13.227 9.625 1 98.88 96 THR A CA 1
ATOM 735 C C . THR A 1 96 ? 6.777 13.102 8.984 1 98.88 96 THR A C 1
ATOM 737 O O . THR A 1 96 ? 6.602 12.359 8.016 1 98.88 96 THR A O 1
ATOM 740 N N . ALA A 1 97 ? 5.816 13.789 9.508 1 98.31 97 ALA A N 1
ATOM 741 C CA . ALA A 1 97 ? 4.48 13.922 8.93 1 98.31 97 ALA A CA 1
ATOM 742 C C . ALA A 1 97 ? 4.281 15.297 8.297 1 98.31 97 ALA A C 1
ATOM 744 O O . ALA A 1 97 ? 3.16 15.672 7.957 1 98.31 97 ALA A O 1
ATOM 745 N N . ASN A 1 98 ? 5.332 16.047 8.172 1 98.25 98 ASN A N 1
ATOM 746 C CA . ASN A 1 98 ? 5.27 17.469 7.863 1 98.25 98 ASN A CA 1
ATOM 747 C C . ASN A 1 98 ? 5.262 17.719 6.355 1 98.25 98 ASN A C 1
ATOM 749 O O . ASN A 1 98 ? 6.309 18 5.766 1 98.25 98 ASN A O 1
ATOM 753 N N . LYS A 1 99 ? 4.082 17.688 5.828 1 98.12 99 LYS A N 1
ATOM 754 C CA . LYS A 1 99 ? 3.904 17.828 4.387 1 98.12 99 LYS A CA 1
ATOM 755 C C . LYS A 1 99 ? 4.359 19.203 3.914 1 98.12 99 LYS A C 1
ATOM 757 O O . LYS A 1 99 ? 4.902 19.344 2.818 1 98.12 99 LYS A O 1
ATOM 762 N N . ALA A 1 100 ? 4.094 20.25 4.656 1 98 100 ALA A N 1
ATOM 763 C CA . ALA A 1 100 ? 4.473 21.594 4.262 1 98 100 ALA A CA 1
ATOM 764 C C . ALA A 1 100 ? 5.988 21.734 4.137 1 98 100 ALA A C 1
ATOM 766 O O . ALA A 1 100 ? 6.492 22.266 3.141 1 98 100 ALA A O 1
ATOM 767 N N . LEU A 1 101 ? 6.715 21.234 5.125 1 98.56 101 LEU A N 1
ATOM 768 C CA . LEU A 1 101 ? 8.172 21.234 5.098 1 98.56 101 LEU A CA 1
ATOM 769 C C . LEU A 1 101 ? 8.688 20.5 3.861 1 98.56 101 LEU A C 1
ATOM 771 O O . LEU A 1 101 ? 9.531 21.031 3.129 1 98.56 101 LEU A O 1
ATOM 775 N N . LEU A 1 102 ? 8.156 19.312 3.623 1 98.75 102 LEU A N 1
ATOM 776 C CA . LEU A 1 102 ? 8.594 18.469 2.512 1 98.75 102 LEU A CA 1
ATOM 777 C C . LEU A 1 102 ? 8.297 19.141 1.175 1 98.75 102 LEU A C 1
ATOM 779 O O . LEU A 1 102 ? 9.094 19.047 0.237 1 98.75 102 LEU A O 1
ATOM 783 N N . ALA A 1 103 ? 7.164 19.781 1.07 1 98.69 103 ALA A N 1
ATOM 784 C CA . ALA A 1 103 ? 6.758 20.406 -0.189 1 98.69 103 ALA A CA 1
ATOM 785 C C . ALA A 1 103 ? 7.57 21.656 -0.469 1 98.69 103 ALA A C 1
ATOM 787 O O . ALA A 1 103 ? 7.996 21.891 -1.603 1 98.69 103 ALA A O 1
ATOM 788 N N . GLU A 1 104 ? 7.848 22.438 0.563 1 98.31 104 GLU A N 1
ATOM 789 C CA . GLU A 1 104 ? 8.344 23.797 0.344 1 98.31 104 GLU A CA 1
ATOM 790 C C . GLU A 1 104 ? 9.867 23.844 0.487 1 98.31 104 GLU A C 1
ATOM 792 O O . GLU A 1 104 ? 10.516 24.719 -0.099 1 98.31 104 GLU A O 1
ATOM 797 N N . ALA A 1 105 ? 10.453 22.969 1.24 1 98.38 105 ALA A N 1
ATOM 798 C CA . ALA A 1 105 ? 11.891 23.016 1.473 1 98.38 105 ALA A CA 1
ATOM 799 C C . ALA A 1 105 ? 12.594 21.859 0.78 1 98.38 105 ALA A C 1
ATOM 801 O O . ALA A 1 105 ? 13.633 21.375 1.254 1 98.38 105 ALA A O 1
ATOM 802 N N . TRP A 1 106 ? 12.102 21.438 -0.273 1 98.19 106 TRP A N 1
ATOM 803 C CA . TRP A 1 106 ? 12.562 20.219 -0.937 1 98.19 106 TRP A CA 1
ATOM 804 C C . TRP A 1 106 ? 13.984 20.391 -1.466 1 98.19 106 TRP A C 1
ATOM 806 O O . TRP A 1 106 ? 14.773 19.453 -1.453 1 98.19 106 TRP A O 1
ATOM 816 N N . ALA A 1 107 ? 14.328 21.578 -1.978 1 97.12 107 ALA A N 1
ATOM 817 C CA . ALA A 1 107 ? 15.672 21.812 -2.496 1 97.12 107 ALA A CA 1
ATOM 818 C C . ALA A 1 107 ? 16.734 21.438 -1.458 1 97.12 107 ALA A C 1
ATOM 820 O O . ALA A 1 107 ? 17.797 20.922 -1.803 1 97.12 107 ALA A O 1
ATOM 821 N N . GLU A 1 108 ? 16.438 21.688 -0.21 1 97.69 108 GLU A N 1
ATOM 822 C CA . GLU A 1 108 ? 17.375 21.391 0.882 1 97.69 108 GLU A CA 1
ATOM 823 C C . GLU A 1 108 ? 17.266 19.938 1.316 1 97.69 108 GLU A C 1
ATOM 825 O O . GLU A 1 108 ? 18.25 19.344 1.774 1 97.69 108 GLU A O 1
ATOM 830 N N . LEU A 1 109 ? 16.125 19.312 1.147 1 98.69 109 LEU A N 1
ATOM 831 C CA . LEU A 1 109 ? 15.852 18.016 1.75 1 98.69 109 LEU A CA 1
ATOM 832 C C . LEU A 1 109 ? 16.094 16.891 0.747 1 98.69 109 LEU A C 1
ATOM 834 O O . LEU A 1 109 ? 16.375 15.758 1.136 1 98.69 109 LEU A O 1
ATOM 838 N N . CYS A 1 110 ? 16 17.172 -0.555 1 98.31 110 CYS A N 1
ATOM 839 C CA . CYS A 1 110 ? 15.984 16.188 -1.624 1 98.31 110 CYS A CA 1
ATOM 840 C C . CYS A 1 110 ? 17.219 15.297 -1.561 1 98.31 110 CYS A C 1
ATOM 842 O O . CYS A 1 110 ? 17.125 14.07 -1.645 1 98.31 110 CYS A O 1
ATOM 844 N N . PRO A 1 111 ? 18.469 15.852 -1.342 1 98.25 111 PRO A N 1
ATOM 845 C CA . PRO A 1 111 ? 19.641 14.984 -1.305 1 98.25 111 PRO A CA 1
ATOM 846 C C . PRO A 1 111 ? 19.562 13.914 -0.215 1 98.25 111 PRO A C 1
ATOM 848 O O . PRO A 1 111 ? 20 12.781 -0.419 1 98.25 111 PRO A O 1
ATOM 851 N N . PHE A 1 112 ? 18.984 14.234 0.917 1 98.75 112 PHE A N 1
ATOM 852 C CA . PHE A 1 112 ? 18.875 13.297 2.027 1 98.75 112 PHE A CA 1
ATOM 853 C C . PHE A 1 112 ? 17.781 12.273 1.759 1 98.75 112 PHE A C 1
ATOM 855 O O . PHE A 1 112 ? 17.891 11.109 2.16 1 98.75 112 PHE A O 1
ATOM 862 N N . ALA A 1 113 ? 16.672 12.758 1.093 1 98.69 113 ALA A N 1
ATOM 863 C CA . ALA A 1 113 ? 15.625 11.828 0.68 1 98.69 113 ALA A CA 1
ATOM 864 C C . ALA A 1 113 ? 16.172 10.781 -0.284 1 98.69 113 ALA A C 1
ATOM 866 O O . ALA A 1 113 ? 15.859 9.594 -0.17 1 98.69 113 ALA A O 1
ATOM 867 N N . GLU A 1 114 ? 16.984 11.203 -1.212 1 97.75 114 GLU A N 1
ATOM 868 C CA . GLU A 1 114 ? 17.594 10.305 -2.189 1 97.75 114 GLU A CA 1
ATOM 869 C C . GLU A 1 114 ? 18.484 9.266 -1.511 1 97.75 114 GLU A C 1
ATOM 871 O O . GLU A 1 114 ? 18.609 8.141 -1.991 1 97.75 114 GLU A O 1
ATOM 876 N N . GLU A 1 115 ? 19.062 9.648 -0.391 1 97.94 115 GLU A N 1
ATOM 877 C CA . GLU A 1 115 ? 19.922 8.742 0.363 1 97.94 115 GLU A CA 1
ATOM 878 C C . GLU A 1 115 ? 19.094 7.789 1.226 1 97.94 115 GLU A C 1
ATOM 880 O O . GLU A 1 115 ? 19.641 6.859 1.826 1 97.94 115 GLU A O 1
ATOM 885 N N . GLY A 1 116 ? 17.859 8.031 1.288 1 98.5 116 GLY A N 1
ATOM 886 C CA . GLY A 1 116 ? 16.984 7.152 2.045 1 98.5 116 GLY A CA 1
ATOM 887 C C . GLY A 1 116 ? 16.875 7.527 3.512 1 98.5 116 GLY A C 1
ATOM 888 O O . GLY A 1 116 ? 16.516 6.695 4.348 1 98.5 116 GLY A O 1
ATOM 889 N N . LEU A 1 117 ? 17.141 8.789 3.865 1 98.88 117 LEU A N 1
ATOM 890 C CA . LEU A 1 117 ? 17.203 9.188 5.266 1 98.88 117 LEU A CA 1
ATOM 891 C C . LEU A 1 117 ? 15.867 9.781 5.711 1 98.88 117 LEU A C 1
ATOM 893 O O . LEU A 1 117 ? 15.648 10 6.906 1 98.88 117 LEU A O 1
ATOM 897 N N . LEU A 1 118 ? 14.961 10.039 4.789 1 98.94 118 LEU A N 1
ATOM 898 C CA . LEU A 1 118 ? 13.695 10.68 5.113 1 98.94 118 LEU A CA 1
ATOM 899 C C . LEU A 1 118 ? 12.531 9.703 4.969 1 98.94 118 LEU A C 1
ATOM 901 O O . LEU A 1 118 ? 12.305 9.148 3.891 1 98.94 118 LEU A O 1
ATOM 905 N N . TYR A 1 119 ? 11.891 9.461 6.086 1 98.94 119 TYR A N 1
ATOM 906 C CA . TYR A 1 119 ? 10.68 8.656 6.152 1 98.94 119 TYR A CA 1
ATOM 907 C C . TYR A 1 119 ? 9.453 9.539 6.359 1 98.94 119 TYR A C 1
ATOM 909 O O . TYR A 1 119 ? 9.406 10.344 7.297 1 98.94 119 TYR A O 1
ATOM 917 N N . HIS A 1 120 ? 8.422 9.422 5.469 1 98.88 120 HIS A N 1
ATOM 918 C CA . HIS A 1 120 ? 7.363 10.414 5.602 1 98.88 120 HIS A CA 1
ATOM 919 C C . HIS A 1 120 ? 6.02 9.852 5.16 1 98.88 120 HIS A C 1
ATOM 921 O O . HIS A 1 120 ? 5.23 10.539 4.512 1 98.88 120 HIS A O 1
ATOM 927 N N . GLU A 1 121 ? 5.742 8.555 5.453 1 98.88 121 GLU A N 1
ATOM 928 C CA . GLU A 1 121 ? 4.465 7.91 5.16 1 98.88 121 GLU A CA 1
ATOM 929 C C . GLU A 1 121 ? 3.295 8.742 5.672 1 98.88 121 GLU A C 1
ATOM 931 O O . GLU A 1 121 ? 2.311 8.945 4.957 1 98.88 121 GLU A O 1
ATOM 936 N N . ALA A 1 122 ? 3.449 9.352 6.82 1 98.69 122 ALA A N 1
ATOM 937 C CA . ALA A 1 122 ? 2.355 10.023 7.516 1 98.69 122 ALA A CA 1
ATOM 938 C C . ALA A 1 122 ? 2.066 11.383 6.891 1 98.69 122 ALA A C 1
ATOM 940 O O . ALA A 1 122 ? 1.084 12.039 7.242 1 98.69 122 ALA A O 1
ATOM 941 N N . SER A 1 123 ? 2.92 11.805 5.953 1 98.62 123 SER A N 1
ATOM 942 C CA . SER A 1 123 ? 2.762 13.133 5.371 1 98.62 123 SER A CA 1
ATOM 943 C C . SER A 1 123 ? 1.592 13.172 4.391 1 98.62 123 SER A C 1
ATOM 945 O O . SER A 1 123 ? 1.082 14.242 4.066 1 98.62 123 SER A O 1
ATOM 947 N N . VAL A 1 124 ? 1.218 12.062 3.885 1 98.75 124 VAL A N 1
ATOM 948 C CA . VAL A 1 124 ? 0.077 11.945 2.982 1 98.75 124 VAL A CA 1
ATOM 949 C C . VAL A 1 124 ? -0.888 10.883 3.498 1 98.75 124 VAL A C 1
ATOM 951 O O . VAL A 1 124 ? -0.51 9.719 3.656 1 98.75 124 VAL A O 1
ATOM 954 N N . MET A 1 125 ? -2.088 11.266 3.826 1 98.56 125 MET A N 1
ATOM 955 C CA . MET A 1 125 ? -3.191 10.414 4.266 1 98.56 125 MET A CA 1
ATOM 956 C C . MET A 1 125 ? -2.885 9.781 5.617 1 98.56 125 MET A C 1
ATOM 958 O O . MET A 1 125 ? -3.264 8.633 5.871 1 98.56 125 MET A O 1
ATOM 962 N N . ALA A 1 126 ? -2.141 10.422 6.441 1 97.31 126 ALA A N 1
ATOM 963 C CA . ALA A 1 126 ? -1.877 10.023 7.82 1 97.31 126 ALA A CA 1
ATOM 964 C C . ALA A 1 126 ? -1.314 8.609 7.887 1 97.31 126 ALA A C 1
ATOM 966 O O . ALA A 1 126 ? -0.27 8.32 7.297 1 97.31 126 ALA A O 1
ATOM 967 N N . GLY A 1 127 ? -2.078 7.711 8.547 1 98.31 127 GLY A N 1
ATOM 968 C CA . GLY A 1 127 ? -1.603 6.348 8.727 1 98.31 127 GLY A CA 1
ATOM 969 C C . GLY A 1 127 ? -2.041 5.418 7.609 1 98.31 127 GLY A C 1
ATOM 970 O O . GLY A 1 127 ? -1.588 4.273 7.535 1 98.31 127 GLY A O 1
ATOM 971 N N . THR A 1 128 ? -2.988 5.859 6.719 1 98.69 128 THR A N 1
ATOM 972 C CA . THR A 1 128 ? -3.346 5.078 5.539 1 98.69 128 THR A CA 1
ATOM 973 C C . THR A 1 128 ? -2.17 4.988 4.57 1 98.69 128 THR A C 1
ATOM 975 O O . THR A 1 128 ? -1.61 6.012 4.168 1 98.69 128 THR A O 1
ATOM 978 N N . PRO A 1 129 ? -1.762 3.756 4.207 1 98.62 129 PRO A N 1
ATOM 979 C CA . PRO A 1 129 ? -0.569 3.613 3.367 1 98.62 129 PRO A CA 1
ATOM 980 C C . PRO A 1 129 ? -0.753 4.207 1.974 1 98.62 129 PRO A C 1
ATOM 982 O O . PRO A 1 129 ? -1.299 3.547 1.085 1 98.62 129 PRO A O 1
ATOM 985 N N . ALA A 1 130 ? -0.346 5.395 1.79 1 98.69 130 ALA A N 1
ATOM 986 C CA . ALA A 1 130 ? -0.417 6.051 0.487 1 98.69 130 ALA A CA 1
ATOM 987 C C . ALA A 1 130 ? 0.928 5.988 -0.232 1 98.69 130 ALA A C 1
ATOM 989 O O . ALA A 1 130 ? 1.022 5.457 -1.341 1 98.69 130 ALA A O 1
ATOM 990 N N . LEU A 1 131 ? 1.98 6.449 0.459 1 98.81 131 LEU A N 1
ATOM 991 C CA . LEU A 1 131 ? 3.295 6.523 -0.169 1 98.81 131 LEU A CA 1
ATOM 992 C C . LEU A 1 131 ? 3.855 5.129 -0.421 1 98.81 131 LEU A C 1
ATOM 994 O O . LEU A 1 131 ? 4.332 4.836 -1.521 1 98.81 131 LEU A O 1
ATOM 998 N N . SER A 1 132 ? 3.758 4.23 0.604 1 98.56 132 SER A N 1
ATOM 999 C CA . SER A 1 132 ? 4.266 2.873 0.44 1 98.56 132 SER A CA 1
ATOM 1000 C C . SER A 1 132 ? 3.523 2.137 -0.67 1 98.56 132 SER A C 1
ATOM 1002 O O . SER A 1 132 ? 4.129 1.373 -1.426 1 98.56 132 SER A O 1
ATOM 1004 N N . LEU A 1 133 ? 2.186 2.369 -0.721 1 98.69 133 LEU A N 1
ATOM 1005 C CA . LEU A 1 133 ? 1.401 1.784 -1.803 1 98.69 133 LEU A CA 1
ATOM 1006 C C . LEU A 1 133 ? 1.904 2.264 -3.16 1 98.69 133 LEU A C 1
ATOM 1008 O O . LEU A 1 133 ? 2.146 1.455 -4.059 1 98.69 133 LEU A O 1
ATOM 1012 N N . LEU A 1 134 ? 2.111 3.541 -3.289 1 98.75 134 LEU A N 1
ATOM 1013 C CA . LEU A 1 134 ? 2.527 4.117 -4.562 1 98.75 134 LEU A CA 1
ATOM 1014 C C . LEU A 1 134 ? 3.955 3.705 -4.906 1 98.75 134 LEU A C 1
ATOM 1016 O O . LEU A 1 134 ? 4.289 3.523 -6.078 1 98.75 134 LEU A O 1
ATOM 1020 N N . GLU A 1 135 ? 4.836 3.59 -3.918 1 98.5 135 GLU A N 1
ATOM 1021 C CA . GLU A 1 135 ? 6.172 3.051 -4.156 1 98.5 135 GLU A CA 1
ATOM 1022 C C . GLU A 1 135 ? 6.102 1.662 -4.781 1 98.5 135 GLU A C 1
ATOM 1024 O O . GLU A 1 135 ? 6.84 1.361 -5.723 1 98.5 135 GLU A O 1
ATOM 1029 N N . THR A 1 136 ? 5.23 0.832 -4.258 1 98.56 136 THR A N 1
ATOM 1030 C CA . THR A 1 136 ? 5.074 -0.522 -4.777 1 98.56 136 THR A CA 1
ATOM 1031 C C . THR A 1 136 ? 4.516 -0.494 -6.199 1 98.56 136 THR A C 1
ATOM 1033 O O . THR A 1 136 ? 4.91 -1.304 -7.043 1 98.56 136 THR A O 1
ATOM 1036 N N . LEU A 1 137 ? 3.721 0.469 -6.52 1 98.44 137 LEU A N 1
ATOM 1037 C CA . LEU A 1 137 ? 3.096 0.577 -7.832 1 98.44 137 LEU A CA 1
ATOM 1038 C C . LEU A 1 137 ? 4.121 0.979 -8.891 1 98.44 137 LEU A C 1
ATOM 1040 O O . LEU A 1 137 ? 3.812 0.997 -10.086 1 98.44 137 LEU A O 1
ATOM 1044 N N . ARG A 1 138 ? 5.336 1.251 -8.469 1 97.75 138 ARG A N 1
ATOM 1045 C CA . ARG A 1 138 ? 6.402 1.551 -9.422 1 97.75 138 ARG A CA 1
ATOM 1046 C C . ARG A 1 138 ? 6.699 0.346 -10.305 1 97.75 138 ARG A C 1
ATOM 1048 O O . ARG A 1 138 ? 7.363 0.476 -11.336 1 97.75 138 ARG A O 1
ATOM 1055 N N . GLY A 1 139 ? 6.223 -0.825 -9.906 1 98.38 139 GLY A N 1
ATOM 1056 C CA . GLY A 1 139 ? 6.289 -1.977 -10.797 1 98.38 139 GLY A CA 1
ATOM 1057 C C . GLY A 1 139 ? 5.488 -1.793 -12.07 1 98.38 139 GLY A C 1
ATOM 1058 O O . GLY A 1 139 ? 5.664 -2.545 -13.031 1 98.38 139 GLY A O 1
ATOM 1059 N N . SER A 1 140 ? 4.652 -0.828 -12.086 1 98.19 140 SER A N 1
ATOM 1060 C CA . SER A 1 140 ? 3.902 -0.359 -13.242 1 98.19 140 SER A CA 1
ATOM 1061 C C . SER A 1 140 ? 4.199 1.108 -13.539 1 98.19 140 SER A C 1
ATOM 1063 O O . SER A 1 140 ? 4.836 1.791 -12.734 1 98.19 140 SER A O 1
ATOM 1065 N N . GLU A 1 141 ? 3.773 1.539 -14.688 1 97.62 141 GLU A N 1
ATOM 1066 C CA . GLU A 1 141 ? 3.926 2.947 -15.039 1 97.62 141 GLU A CA 1
ATOM 1067 C C . GLU A 1 141 ? 2.635 3.723 -14.789 1 97.62 141 GLU A C 1
ATOM 1069 O O . GLU A 1 141 ? 1.544 3.24 -15.102 1 97.62 141 GLU A O 1
ATOM 1074 N N . LEU A 1 142 ? 2.795 4.914 -14.25 1 98.12 142 LEU A N 1
ATOM 1075 C CA . LEU A 1 142 ? 1.649 5.75 -13.914 1 98.12 142 LEU A CA 1
ATOM 1076 C C . LEU A 1 142 ? 1.016 6.34 -15.164 1 98.12 142 LEU A C 1
ATOM 1078 O O . LEU A 1 142 ? 1.713 6.906 -16.016 1 98.12 142 LEU A O 1
ATOM 1082 N N . LEU A 1 143 ? -0.267 6.199 -15.297 1 98.31 143 LEU A N 1
ATOM 1083 C CA . LEU A 1 143 ? -1.01 6.883 -16.344 1 98.31 143 LEU A CA 1
ATOM 1084 C C . LEU A 1 143 ? -1.7 8.125 -15.805 1 98.31 143 LEU A C 1
ATOM 1086 O O . LEU A 1 143 ? -1.667 9.188 -16.438 1 98.31 143 LEU A O 1
ATOM 1090 N N . GLU A 1 144 ? -2.326 8.023 -14.633 1 98.69 144 GLU A N 1
ATOM 1091 C CA . GLU A 1 144 ? -2.936 9.156 -13.953 1 98.69 144 GLU A CA 1
ATOM 1092 C C . GLU A 1 144 ? -3.27 8.812 -12.5 1 98.69 144 GLU A C 1
ATOM 1094 O O . GLU A 1 144 ? -3.332 7.637 -12.133 1 98.69 144 GLU A O 1
ATOM 1099 N N . LEU A 1 145 ? -3.43 9.805 -11.695 1 98.81 145 LEU A N 1
ATOM 1100 C CA . LEU A 1 145 ? -3.732 9.688 -10.273 1 98.81 145 LEU A CA 1
ATOM 1101 C C . LEU A 1 145 ? -4.723 10.766 -9.844 1 98.81 145 LEU A C 1
ATOM 1103 O O . LEU A 1 145 ? -4.59 11.93 -10.227 1 98.81 145 LEU A O 1
ATOM 1107 N N . HIS A 1 146 ? -5.789 10.367 -9.141 1 98.88 146 HIS A N 1
ATOM 1108 C CA . HIS A 1 146 ? -6.762 11.258 -8.523 1 98.88 146 HIS A CA 1
ATOM 1109 C C . HIS A 1 146 ? -6.973 10.906 -7.051 1 98.88 146 HIS A C 1
ATOM 1111 O O . HIS A 1 146 ? -7.059 9.727 -6.699 1 98.88 146 HIS A O 1
ATOM 1117 N N . GLY A 1 147 ? -6.977 11.922 -6.215 1 98.75 147 GLY A N 1
ATOM 1118 C CA . GLY A 1 147 ? -7.117 11.617 -4.801 1 98.75 147 GLY A CA 1
ATOM 1119 C C . GLY A 1 147 ? -7.891 12.672 -4.039 1 98.75 147 GLY A C 1
ATOM 1120 O O . GLY A 1 147 ? -7.898 13.844 -4.422 1 98.75 147 GLY A O 1
ATOM 1121 N N . ILE A 1 148 ? -8.672 12.258 -3.076 1 98.81 148 ILE A N 1
ATOM 1122 C CA . ILE A 1 148 ? -9.195 13.109 -2.012 1 98.81 148 ILE A CA 1
ATOM 1123 C C . ILE A 1 148 ? -8.203 13.141 -0.848 1 98.81 148 ILE A C 1
ATOM 1125 O O . ILE A 1 148 ? -8.141 12.195 -0.054 1 98.81 148 ILE A O 1
ATOM 1129 N N . LEU A 1 149 ? -7.48 14.273 -0.702 1 98.69 149 LEU A N 1
ATOM 1130 C CA . LEU A 1 149 ? -6.324 14.281 0.185 1 98.69 149 LEU A CA 1
ATOM 1131 C C . LEU A 1 149 ? -6.539 15.242 1.35 1 98.69 149 LEU A C 1
ATOM 1133 O O . LEU A 1 149 ? -5.613 15.516 2.117 1 98.69 149 LEU A O 1
ATOM 1137 N N . ASN A 1 150 ? -7.727 15.812 1.394 1 97.44 150 ASN A N 1
ATOM 1138 C CA . ASN A 1 150 ? -8.062 16.75 2.463 1 97.44 150 ASN A CA 1
ATOM 1139 C C . ASN A 1 150 ? -9.414 16.422 3.084 1 97.44 150 ASN A C 1
ATOM 1141 O O . ASN A 1 150 ? -10.453 16.656 2.469 1 97.44 150 ASN A O 1
ATOM 1145 N N . GLY A 1 151 ? -9.406 15.977 4.312 1 96.38 151 GLY A N 1
ATOM 1146 C CA . GLY A 1 151 ? -10.617 15.539 4.98 1 96.38 151 GLY A CA 1
ATOM 1147 C C . GLY A 1 151 ? -11.539 16.688 5.352 1 96.38 151 GLY A C 1
ATOM 1148 O O . GLY A 1 151 ? -12.766 16.531 5.367 1 96.38 151 GLY A O 1
ATOM 1149 N N . THR A 1 152 ? -10.977 17.828 5.676 1 96.44 152 THR A N 1
ATOM 1150 C CA . THR A 1 152 ? -11.766 18.984 6.066 1 96.44 152 THR A CA 1
ATOM 1151 C C . THR A 1 152 ? -12.719 19.406 4.945 1 96.44 152 THR A C 1
ATOM 1153 O O . THR A 1 152 ? -13.914 19.594 5.172 1 96.44 152 THR A O 1
ATOM 1156 N N . THR A 1 153 ? -12.188 19.547 3.73 1 97.75 153 THR A N 1
ATOM 1157 C CA . THR A 1 153 ? -13.031 19.953 2.615 1 97.75 153 THR A CA 1
ATOM 1158 C C . THR A 1 153 ? -14.047 18.859 2.273 1 97.75 153 THR A C 1
ATOM 1160 O O . THR A 1 153 ? -15.164 19.156 1.855 1 97.75 153 THR A O 1
ATOM 1163 N N . LEU A 1 154 ? -13.656 17.609 2.439 1 97.56 154 LEU A N 1
ATOM 1164 C CA . LEU A 1 154 ? -14.602 16.516 2.221 1 97.56 154 LEU A CA 1
ATOM 1165 C C . LEU A 1 154 ? -15.805 16.641 3.148 1 97.56 154 LEU A C 1
ATOM 1167 O O . LEU A 1 154 ? -16.953 16.531 2.709 1 97.56 154 LEU A O 1
ATOM 1171 N N . TYR A 1 155 ? -15.562 16.922 4.398 1 96.69 155 TYR A N 1
ATOM 1172 C CA . TYR A 1 155 ? -16.625 17.109 5.383 1 96.69 155 TYR A CA 1
ATOM 1173 C C . TYR A 1 155 ? -17.531 18.281 4.992 1 96.69 155 TYR A C 1
ATOM 1175 O O . TYR A 1 155 ? -18.75 18.141 5.008 1 96.69 155 TYR A O 1
ATOM 1183 N N . ILE A 1 156 ? -16.891 19.344 4.711 1 97.81 156 ILE A N 1
ATOM 1184 C CA . ILE A 1 156 ? -17.641 20.547 4.375 1 97.81 156 ILE A CA 1
ATOM 1185 C C . ILE A 1 156 ? -18.547 20.281 3.174 1 97.81 156 ILE A C 1
ATOM 1187 O O . ILE A 1 156 ? -19.734 20.609 3.195 1 97.81 156 ILE A O 1
ATOM 1191 N N . LEU A 1 157 ? -17.984 19.688 2.127 1 97.94 157 LEU A N 1
ATOM 1192 C CA . LEU A 1 157 ? -18.75 19.406 0.919 1 97.94 157 LEU A CA 1
ATOM 1193 C C . LEU A 1 157 ? -19.906 18.438 1.222 1 97.94 157 LEU A C 1
ATOM 1195 O O . LEU A 1 157 ? -21 18.594 0.685 1 97.94 157 LEU A O 1
ATOM 1199 N N . GLN A 1 158 ? -19.656 17.453 2.072 1 96.12 158 GLN A N 1
ATOM 1200 C CA . GLN A 1 158 ? -20.703 16.516 2.453 1 96.12 158 GLN A CA 1
ATOM 1201 C C . GLN A 1 158 ? -21.812 17.219 3.213 1 96.12 158 GLN A C 1
ATOM 1203 O O . GLN A 1 158 ? -23 16.922 3.008 1 96.12 158 GLN A O 1
ATOM 1208 N N . GLU A 1 159 ? -21.5 18.156 4.105 1 96.44 159 GLU A N 1
ATOM 1209 C CA . GLU A 1 159 ? -22.484 18.953 4.809 1 96.44 159 GLU A CA 1
ATOM 1210 C C . GLU A 1 159 ? -23.281 19.828 3.844 1 96.44 159 GLU A C 1
ATOM 1212 O O . GLU A 1 159 ? -24.5 20 3.996 1 96.44 159 GLU A O 1
ATOM 1217 N N . MET A 1 160 ? -22.578 20.359 2.902 1 97.12 160 MET A N 1
ATOM 1218 C CA . MET A 1 160 ? -23.25 21.188 1.903 1 97.12 160 MET A CA 1
ATOM 1219 C C . MET A 1 160 ? -24.203 20.359 1.055 1 97.12 160 MET A C 1
ATOM 1221 O O . MET A 1 160 ? -25.25 20.859 0.634 1 97.12 160 MET A O 1
ATOM 1225 N N . GLU A 1 161 ? -23.828 19.141 0.775 1 95.06 161 GLU A N 1
ATOM 1226 C CA . GLU A 1 161 ? -24.719 18.234 0.062 1 95.06 161 GLU A CA 1
ATOM 1227 C C . GLU A 1 161 ? -26.016 18.016 0.833 1 95.06 161 GLU A C 1
ATOM 1229 O O . GLU A 1 161 ? -27.062 17.734 0.238 1 95.06 161 GLU A O 1
ATOM 1234 N N . ARG A 1 162 ? -25.953 18.156 2.096 1 93.75 162 ARG A N 1
ATOM 1235 C CA . ARG A 1 162 ? -27.125 17.969 2.949 1 93.75 162 ARG A CA 1
ATOM 1236 C C . ARG A 1 162 ? -27.922 19.266 3.08 1 93.75 162 ARG A C 1
ATOM 1238 O O . ARG A 1 162 ? -28.875 19.328 3.857 1 93.75 162 ARG A O 1
ATOM 1245 N N . GLY A 1 163 ? -27.453 20.328 2.441 1 92.69 163 GLY A N 1
ATOM 1246 C CA . GLY A 1 163 ? -28.266 21.531 2.355 1 92.69 163 GLY A CA 1
ATOM 1247 C C . GLY A 1 163 ? -27.688 22.703 3.119 1 92.69 163 GLY A C 1
ATOM 1248 O O . GLY A 1 163 ? -28.188 23.828 3.039 1 92.69 163 GLY A O 1
ATOM 1249 N N . ARG A 1 164 ? -26.594 22.516 3.805 1 95.38 164 ARG A N 1
ATOM 1250 C CA . ARG A 1 164 ? -25.969 23.609 4.531 1 95.38 164 ARG A CA 1
ATOM 1251 C C . ARG A 1 164 ? -25.203 24.531 3.586 1 95.38 164 ARG A C 1
ATOM 1253 O O . ARG A 1 164 ? -24.703 24.094 2.549 1 95.38 164 ARG A O 1
ATOM 1260 N N . THR A 1 165 ? -25.125 25.812 4.008 1 96 165 THR A N 1
ATOM 1261 C CA . THR A 1 165 ? -24.281 26.734 3.264 1 96 165 THR A CA 1
ATOM 1262 C C . THR A 1 165 ? -22.797 26.469 3.564 1 96 165 THR A C 1
ATOM 1264 O O . THR A 1 165 ? -22.484 25.781 4.535 1 96 165 THR A O 1
ATOM 1267 N N . TYR A 1 166 ? -21.969 27.016 2.717 1 96.31 166 TYR A N 1
ATOM 1268 C CA . TYR A 1 166 ? -20.531 26.922 2.949 1 96.31 166 TYR A CA 1
ATOM 1269 C C . TYR A 1 166 ? -20.156 27.453 4.332 1 96.31 166 TYR A C 1
ATOM 1271 O O . TYR A 1 166 ? -19.438 26.797 5.082 1 96.31 166 TYR A O 1
ATOM 1279 N N . GLY A 1 167 ? -20.641 28.594 4.648 1 96.56 167 GLY A N 1
ATOM 1280 C CA . GLY A 1 167 ? -20.344 29.219 5.934 1 96.56 167 GLY A CA 1
ATOM 1281 C C . GLY A 1 167 ? -20.781 28.359 7.113 1 96.56 167 GLY A C 1
ATOM 1282 O O . GLY A 1 167 ? -20.047 28.234 8.094 1 96.56 167 GLY A O 1
ATOM 1283 N N . GLU A 1 168 ? -22 27.828 7.066 1 96.75 168 GLU A N 1
ATOM 1284 C CA . GLU A 1 168 ? -22.516 26.953 8.117 1 96.75 168 GLU A CA 1
ATOM 1285 C C . GLU A 1 168 ? -21.656 25.703 8.266 1 96.75 168 GLU A C 1
ATOM 1287 O O . GLU A 1 168 ? -21.312 25.312 9.383 1 96.75 168 GLU A O 1
ATOM 1292 N N . ALA A 1 169 ? -21.359 25.125 7.148 1 97.19 169 ALA A N 1
ATOM 1293 C CA . ALA A 1 169 ? -20.547 23.906 7.141 1 97.19 169 ALA A CA 1
ATOM 1294 C C . ALA A 1 169 ? -19.156 24.156 7.707 1 97.19 169 ALA A C 1
ATOM 1296 O O . ALA A 1 169 ? -18.641 23.344 8.484 1 97.19 169 ALA A O 1
ATOM 1297 N N . LEU A 1 170 ? -18.531 25.25 7.328 1 97.5 170 LEU A N 1
ATOM 1298 C CA . LEU A 1 170 ? -17.203 25.594 7.832 1 97.5 170 LEU A CA 1
ATOM 1299 C C . LEU A 1 170 ? -17.234 25.812 9.344 1 97.5 170 LEU A C 1
ATOM 1301 O O . LEU A 1 170 ? -16.344 25.328 10.055 1 97.5 170 LEU A O 1
ATOM 1305 N N . ARG A 1 171 ? -18.203 26.5 9.828 1 97.19 171 ARG A N 1
ATOM 1306 C CA . ARG A 1 171 ? -18.344 26.734 11.258 1 97.19 171 ARG A CA 1
ATOM 1307 C C . ARG A 1 171 ? -18.484 25.422 12.023 1 97.19 171 ARG A C 1
ATOM 1309 O O . ARG A 1 171 ? -17.891 25.266 13.102 1 97.19 171 ARG A O 1
ATOM 1316 N N . GLU A 1 172 ? -19.266 24.609 11.469 1 96.06 172 GLU A N 1
ATOM 1317 C CA . GLU A 1 172 ? -19.438 23.312 12.102 1 96.06 172 GLU A CA 1
ATOM 1318 C C . GLU A 1 172 ? -18.141 22.516 12.109 1 96.06 172 GLU A C 1
ATOM 1320 O O . GLU A 1 172 ? -17.797 21.875 13.109 1 96.06 172 GLU A O 1
ATOM 1325 N N . ALA A 1 173 ? -17.406 22.516 10.953 1 95.38 173 ALA A N 1
ATOM 1326 C CA . ALA A 1 173 ? -16.109 21.859 10.875 1 95.38 173 ALA A CA 1
ATOM 1327 C C . ALA A 1 173 ? -15.156 22.406 11.938 1 95.38 173 ALA A C 1
ATOM 1329 O O . ALA A 1 173 ? -14.398 21.641 12.555 1 95.38 173 ALA A O 1
ATOM 1330 N N . GLN A 1 174 ? -15.203 23.656 12.141 1 95.5 174 GLN A N 1
ATOM 1331 C CA . GLN A 1 174 ? -14.367 24.297 13.148 1 95.5 174 GLN A CA 1
ATOM 1332 C C . GLN A 1 174 ? -14.789 23.891 14.555 1 95.5 174 GLN A C 1
ATOM 1334 O O . GLN A 1 174 ? -13.945 23.578 15.398 1 95.5 174 GLN A O 1
ATOM 1339 N N . ARG A 1 175 ? -16.062 23.859 14.797 1 95.25 175 ARG A N 1
ATOM 1340 C CA . ARG A 1 175 ? -16.609 23.438 16.078 1 95.25 175 ARG A CA 1
ATOM 1341 C C . ARG A 1 175 ? -16.188 22.016 16.422 1 95.25 175 ARG A C 1
ATOM 1343 O O . ARG A 1 175 ? -15.859 21.703 17.562 1 95.25 175 ARG A O 1
ATOM 1350 N N . LEU A 1 176 ? -16.125 21.203 15.414 1 92.81 176 LEU A N 1
ATOM 1351 C CA . LEU A 1 176 ? -15.812 19.797 15.602 1 92.81 176 LEU A CA 1
ATOM 1352 C C . LEU A 1 176 ? -14.305 19.578 15.625 1 92.81 176 LEU A C 1
ATOM 1354 O O . LEU A 1 176 ? -13.836 18.453 15.852 1 92.81 176 LEU A O 1
ATOM 1358 N N . GLY A 1 177 ? -13.516 20.609 15.25 1 88.38 177 GLY A N 1
ATOM 1359 C CA . GLY A 1 177 ? -12.07 20.5 15.289 1 88.38 177 GLY A CA 1
ATOM 1360 C C . GLY A 1 177 ? -11.469 20.016 13.984 1 88.38 177 GLY A C 1
ATOM 1361 O O . GLY A 1 177 ? -10.289 19.672 13.93 1 88.38 177 GLY A O 1
ATOM 1362 N N . PHE A 1 178 ? -12.289 19.891 12.969 1 89.62 178 PHE A N 1
ATOM 1363 C CA . PHE A 1 178 ? -11.797 19.484 11.656 1 89.62 178 PHE A CA 1
ATOM 1364 C C . PHE A 1 178 ? -11.016 20.609 11 1 89.62 178 PHE A C 1
ATOM 1366 O O . PHE A 1 178 ? -10.039 20.359 10.289 1 89.62 178 PHE A O 1
ATOM 1373 N N . ALA A 1 179 ? -11.492 21.781 11.234 1 92.62 179 ALA A N 1
ATOM 1374 C CA . ALA A 1 179 ? -10.867 22.969 10.656 1 92.62 179 ALA A CA 1
ATOM 1375 C C . ALA A 1 179 ? -10.367 23.922 11.75 1 92.62 179 ALA A C 1
ATOM 1377 O O . ALA A 1 179 ? -11.023 24.078 12.781 1 92.62 179 ALA A O 1
ATOM 1378 N N . GLU A 1 180 ? -9.242 24.516 11.461 1 91.62 180 GLU A N 1
ATOM 1379 C CA . GLU A 1 180 ? -8.719 25.531 12.359 1 91.62 180 GLU A CA 1
ATOM 1380 C C . GLU A 1 180 ? -9.43 26.875 12.164 1 91.62 180 GLU A C 1
ATOM 1382 O O . GLU A 1 180 ? -10.219 27.031 11.219 1 91.62 180 GLU A O 1
ATOM 1387 N N . ALA A 1 181 ? -9.07 27.75 13.102 1 91.25 181 ALA A N 1
ATOM 1388 C CA . ALA A 1 181 ? -9.672 29.078 12.984 1 91.25 181 ALA A CA 1
ATOM 1389 C C . ALA A 1 181 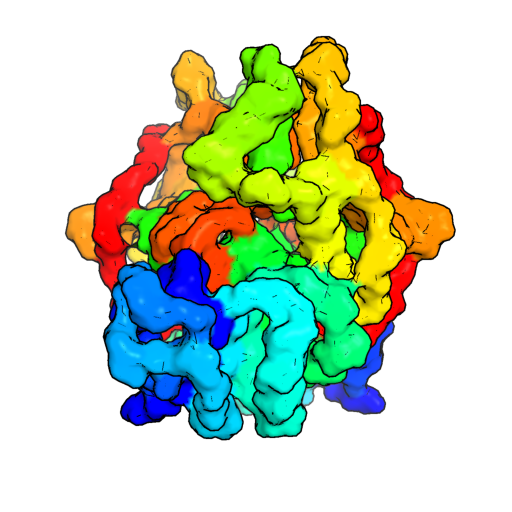? -9.352 29.703 11.625 1 91.25 181 ALA A C 1
ATOM 1391 O O . ALA A 1 181 ? -10.234 30.234 10.953 1 91.25 181 ALA A O 1
ATOM 1392 N N . ASP A 1 182 ? -8.156 29.641 11.266 1 95 182 ASP A N 1
ATOM 1393 C CA . ASP A 1 182 ? -7.781 29.969 9.898 1 95 182 ASP A CA 1
ATOM 1394 C C . ASP A 1 182 ? -7.734 28.719 9.016 1 95 182 ASP A C 1
ATOM 1396 O O . ASP A 1 182 ? -6.738 28 9.016 1 95 182 ASP A O 1
ATOM 1400 N N . PRO A 1 183 ? -8.734 28.5 8.242 1 95.88 183 PRO A N 1
ATOM 1401 C CA . PRO A 1 183 ? -8.859 27.25 7.492 1 95.88 183 PRO A CA 1
ATOM 1402 C C . PRO A 1 183 ? -8.258 27.344 6.09 1 95.88 183 PRO A C 1
ATOM 1404 O O . PRO A 1 183 ? -8.469 26.453 5.266 1 95.88 183 PRO A O 1
ATOM 1407 N N . THR A 1 184 ? -7.504 28.406 5.766 1 96.06 184 THR A N 1
ATOM 1408 C CA . THR A 1 184 ? -7.055 28.75 4.426 1 96.06 184 THR A CA 1
ATOM 1409 C C . THR A 1 184 ? -6.324 27.594 3.771 1 96.06 184 THR A C 1
ATOM 1411 O O . THR A 1 184 ? -6.609 27.234 2.627 1 96.06 184 THR A O 1
ATOM 1414 N N . LEU A 1 185 ? -5.426 26.922 4.465 1 95.31 185 LEU A N 1
ATOM 1415 C CA . LEU A 1 185 ? -4.641 25.812 3.914 1 95.31 185 LEU A CA 1
ATOM 1416 C C . LEU A 1 185 ? -5.551 24.703 3.412 1 95.31 185 LEU A C 1
ATOM 1418 O O . LEU A 1 185 ? -5.273 24.078 2.381 1 95.31 185 LEU A O 1
ATOM 1422 N N . ASP A 1 186 ? -6.637 24.531 4.121 1 96.5 186 ASP A N 1
ATOM 1423 C CA . ASP A 1 186 ? -7.57 23.469 3.766 1 96.5 186 ASP A CA 1
ATOM 1424 C C . ASP A 1 186 ? -8.508 23.906 2.643 1 96.5 186 ASP A C 1
ATOM 1426 O O . ASP A 1 186 ? -8.523 23.312 1.565 1 96.5 186 ASP A O 1
ATOM 1430 N N . VAL A 1 187 ? -9.172 25.016 2.768 1 97.94 187 VAL A N 1
ATOM 1431 C CA . VAL A 1 187 ? -10.336 25.328 1.945 1 97.94 187 VAL A CA 1
ATOM 1432 C C . VAL A 1 187 ? -9.875 25.953 0.629 1 97.94 187 VAL A C 1
ATOM 1434 O O . VAL A 1 187 ? -10.648 26.031 -0.329 1 97.94 187 VAL A O 1
ATOM 1437 N N . GLU A 1 188 ? -8.602 26.391 0.567 1 97.62 188 GLU A N 1
ATOM 1438 C CA . GLU A 1 188 ? -8.062 26.922 -0.681 1 97.62 188 GLU A CA 1
ATOM 1439 C C . GLU A 1 188 ? -7.285 25.859 -1.444 1 97.62 188 GLU A C 1
ATOM 1441 O O . GLU A 1 188 ? -6.75 26.125 -2.523 1 97.62 188 GLU A O 1
ATOM 1446 N N . GLY A 1 189 ? -7.207 24.641 -0.88 1 98.19 189 GLY A N 1
ATOM 1447 C CA . GLY A 1 189 ? -6.625 23.516 -1.584 1 98.19 189 GLY A CA 1
ATOM 1448 C C . GLY A 1 189 ? -5.121 23.422 -1.432 1 98.19 189 GLY A C 1
ATOM 1449 O O . GLY A 1 189 ? -4.473 22.594 -2.082 1 98.19 189 GLY A O 1
ATOM 1450 N N . ILE A 1 190 ? -4.551 24.25 -0.592 1 98.06 190 ILE A N 1
ATOM 1451 C CA . ILE A 1 190 ? -3.1 24.328 -0.451 1 98.06 190 ILE A CA 1
ATOM 1452 C C . ILE A 1 190 ? -2.582 23.062 0.23 1 98.06 190 ILE A C 1
ATOM 1454 O O . ILE A 1 190 ? -1.559 22.5 -0.174 1 98.06 190 ILE A O 1
ATOM 1458 N N . ASP A 1 191 ? -3.248 22.594 1.282 1 97.88 191 ASP A N 1
ATOM 1459 C CA . ASP A 1 191 ? -2.881 21.344 1.954 1 97.88 191 ASP A CA 1
ATOM 1460 C C . ASP A 1 191 ? -2.838 20.172 0.968 1 97.88 191 ASP A C 1
ATOM 1462 O O . ASP A 1 191 ? -1.873 19.406 0.949 1 97.88 191 ASP A O 1
ATOM 1466 N N . ALA A 1 192 ? -3.887 20.047 0.153 1 98.69 192 ALA A N 1
ATOM 1467 C CA . ALA A 1 192 ? -3.938 19.016 -0.866 1 98.69 192 ALA A CA 1
ATOM 1468 C C . ALA A 1 192 ? -2.824 19.188 -1.894 1 98.69 192 ALA A C 1
ATOM 1470 O O . ALA A 1 192 ? -2.252 18.219 -2.377 1 98.69 192 ALA A O 1
ATOM 1471 N N . ALA A 1 193 ? -2.514 20.406 -2.186 1 98.88 193 ALA A N 1
ATOM 1472 C CA . ALA A 1 193 ? -1.448 20.703 -3.141 1 98.88 193 ALA A CA 1
ATOM 1473 C C . ALA A 1 193 ? -0.089 20.281 -2.596 1 98.88 193 ALA A C 1
ATOM 1475 O O . ALA A 1 193 ? 0.748 19.75 -3.338 1 98.88 193 ALA A O 1
ATOM 1476 N N . HIS A 1 194 ? 0.158 20.578 -1.317 1 98.81 194 HIS A N 1
ATOM 1477 C CA . HIS A 1 194 ? 1.374 20.062 -0.687 1 98.81 194 HIS A CA 1
ATOM 1478 C C . HIS A 1 194 ? 1.509 18.562 -0.87 1 98.81 194 HIS A C 1
ATOM 1480 O O . HIS A 1 194 ? 2.553 18.078 -1.312 1 98.81 194 HIS A O 1
ATOM 1486 N N . LYS A 1 195 ? 0.44 17.875 -0.572 1 98.88 195 LYS A N 1
ATOM 1487 C CA . LYS A 1 195 ? 0.443 16.422 -0.611 1 98.88 195 LYS A CA 1
ATOM 1488 C C . LYS A 1 195 ? 0.601 15.906 -2.039 1 98.88 195 LYS A C 1
ATOM 1490 O O . LYS A 1 195 ? 1.346 14.953 -2.285 1 98.88 195 LYS A O 1
ATOM 1495 N N . LEU A 1 196 ? -0.064 16.531 -2.957 1 98.94 196 LEU A N 1
ATOM 1496 C CA . LEU A 1 196 ? 0.055 16.141 -4.359 1 98.94 196 LEU A CA 1
ATOM 1497 C C . LEU A 1 196 ? 1.486 16.312 -4.852 1 98.94 196 LEU A C 1
ATOM 1499 O O . LEU A 1 196 ? 1.977 15.508 -5.652 1 98.94 196 LEU A O 1
ATOM 1503 N N . THR A 1 197 ? 2.154 17.344 -4.418 1 98.94 197 THR A N 1
ATOM 1504 C CA . THR A 1 197 ? 3.549 17.594 -4.777 1 98.94 197 THR A CA 1
ATOM 1505 C C . THR A 1 197 ? 4.426 16.422 -4.352 1 98.94 197 THR A C 1
ATOM 1507 O O . THR A 1 197 ? 5.273 15.961 -5.121 1 98.94 197 THR A O 1
ATOM 1510 N N . LEU A 1 198 ? 4.223 15.969 -3.15 1 98.94 198 LEU A N 1
ATOM 1511 C CA . LEU A 1 198 ? 5 14.844 -2.652 1 98.94 198 LEU A CA 1
ATOM 1512 C C . LEU A 1 198 ? 4.754 13.594 -3.498 1 98.94 198 LEU A C 1
ATOM 1514 O O . LEU A 1 198 ? 5.691 12.859 -3.814 1 98.94 198 LEU A O 1
ATOM 1518 N N . LEU A 1 199 ? 3.504 13.352 -3.881 1 98.88 199 LEU A N 1
ATOM 1519 C CA . LEU A 1 199 ? 3.176 12.203 -4.711 1 98.88 199 LEU A CA 1
ATOM 1520 C C . LEU A 1 199 ? 3.84 12.312 -6.082 1 98.88 199 LEU A C 1
ATOM 1522 O O . LEU A 1 199 ? 4.352 11.32 -6.609 1 98.88 199 LEU A O 1
ATOM 1526 N N . ALA A 1 200 ? 3.816 13.492 -6.633 1 98.88 200 ALA A N 1
ATOM 1527 C CA . ALA A 1 200 ? 4.445 13.719 -7.93 1 98.88 200 ALA A CA 1
ATOM 1528 C C . ALA A 1 200 ? 5.945 13.445 -7.867 1 98.88 200 ALA A C 1
ATOM 1530 O O . ALA A 1 200 ? 6.508 12.828 -8.773 1 98.88 200 ALA A O 1
ATOM 1531 N N . ARG A 1 201 ? 6.613 13.867 -6.82 1 98.81 201 ARG A N 1
ATOM 1532 C CA . ARG A 1 201 ? 8.047 13.656 -6.652 1 98.81 201 ARG A CA 1
ATOM 1533 C C . ARG A 1 201 ? 8.367 12.172 -6.488 1 98.81 201 ARG A C 1
ATOM 1535 O O . ARG A 1 201 ? 9.406 11.703 -6.945 1 98.81 201 ARG A O 1
ATOM 1542 N N . LEU A 1 202 ? 7.473 11.492 -5.836 1 98.5 202 LEU A N 1
ATOM 1543 C CA . LEU A 1 202 ? 7.637 10.055 -5.609 1 98.5 202 LEU A CA 1
ATOM 1544 C C . LEU A 1 202 ? 7.516 9.281 -6.918 1 98.5 202 LEU A C 1
ATOM 1546 O O . LEU A 1 202 ? 8.227 8.297 -7.129 1 98.5 202 LEU A O 1
ATOM 1550 N N . LEU A 1 203 ? 6.688 9.75 -7.867 1 98.12 203 LEU A N 1
ATOM 1551 C CA . LEU A 1 203 ? 6.25 8.875 -8.945 1 98.12 203 LEU A CA 1
ATOM 1552 C C . LEU A 1 203 ? 6.848 9.312 -10.281 1 98.12 203 LEU A C 1
ATOM 1554 O O . LEU A 1 203 ? 7.125 8.484 -11.148 1 98.12 203 LEU A O 1
ATOM 1558 N N . ILE A 1 204 ? 7.039 10.648 -10.492 1 97.94 204 ILE A N 1
ATOM 1559 C CA . ILE A 1 204 ? 7.227 11.016 -11.891 1 97.94 204 ILE A CA 1
ATOM 1560 C C . ILE A 1 204 ? 8.461 11.914 -12.023 1 97.94 204 ILE A C 1
ATOM 1562 O O . ILE A 1 204 ? 9.109 11.938 -13.07 1 97.94 204 ILE A O 1
ATOM 1566 N N . ASP A 1 205 ? 8.727 12.742 -11 1 97.88 205 ASP A N 1
ATOM 1567 C CA . ASP A 1 205 ? 9.812 13.711 -11.086 1 97.88 205 ASP A CA 1
ATOM 1568 C C . ASP A 1 205 ? 10.359 14.047 -9.695 1 97.88 205 ASP A C 1
ATOM 1570 O O . ASP A 1 205 ? 9.711 14.758 -8.922 1 97.88 205 ASP A O 1
ATOM 1574 N N . PRO A 1 206 ? 11.578 13.594 -9.422 1 97.75 206 PRO A N 1
ATOM 1575 C CA . PRO A 1 206 ? 12.117 13.812 -8.078 1 97.75 206 PRO A CA 1
ATOM 1576 C C . PRO A 1 206 ? 12.203 15.289 -7.707 1 97.75 206 PRO A C 1
ATOM 1578 O O . PRO A 1 206 ? 12.266 15.625 -6.523 1 97.75 206 PRO A O 1
ATOM 1581 N N . ALA A 1 207 ? 12.117 16.172 -8.688 1 97.31 207 ALA A N 1
ATOM 1582 C CA . ALA A 1 207 ? 12.25 17.594 -8.438 1 97.31 207 ALA A CA 1
ATOM 1583 C C . ALA A 1 207 ? 10.961 18.344 -8.773 1 97.31 207 ALA A C 1
ATOM 1585 O O . ALA A 1 207 ? 10.984 19.547 -9.031 1 97.31 207 ALA A O 1
ATOM 1586 N N . PHE A 1 208 ? 9.859 17.641 -8.836 1 98.5 208 PHE A N 1
ATOM 1587 C CA . PHE A 1 208 ? 8.602 18.281 -9.18 1 98.5 208 PHE A CA 1
ATOM 1588 C C . PHE A 1 208 ? 8.352 19.5 -8.289 1 98.5 208 PHE A C 1
ATOM 1590 O O . PHE A 1 208 ? 8.336 19.391 -7.062 1 98.5 208 PHE A O 1
ATOM 1597 N N . PRO A 1 209 ? 8.125 20.656 -8.836 1 98.06 209 PRO A N 1
ATOM 1598 C CA . PRO A 1 209 ? 7.996 21.875 -8.031 1 98.06 209 PRO A CA 1
ATOM 1599 C C . PRO A 1 209 ? 6.609 22.031 -7.418 1 98.06 209 PRO A C 1
ATOM 1601 O O . PRO A 1 209 ? 5.602 21.781 -8.086 1 98.06 209 PRO A O 1
ATOM 1604 N N . PHE A 1 210 ? 6.605 22.5 -6.195 1 98.31 210 PHE A N 1
ATOM 1605 C CA . PHE A 1 210 ? 5.34 22.812 -5.535 1 98.31 210 PHE A CA 1
ATOM 1606 C C . PHE A 1 210 ? 4.551 23.844 -6.324 1 98.31 210 PHE A C 1
ATOM 1608 O O . PHE A 1 210 ? 3.33 23.734 -6.449 1 98.31 210 PHE A O 1
ATOM 1615 N N . GLN A 1 211 ? 5.203 24.797 -6.879 1 97.69 211 GLN A N 1
ATOM 1616 C CA . GLN A 1 211 ? 4.586 25.875 -7.645 1 97.69 211 GLN A CA 1
ATOM 1617 C C . GLN A 1 211 ? 3.947 25.344 -8.922 1 97.69 211 GLN A C 1
ATOM 1619 O O . GLN A 1 211 ? 3.168 26.047 -9.57 1 97.69 211 GLN A O 1
ATOM 1624 N N . GLY A 1 212 ? 4.27 24.125 -9.289 1 97.81 212 GLY A N 1
ATOM 1625 C CA . GLY A 1 212 ? 3.707 23.516 -10.477 1 97.81 212 GLY A CA 1
ATOM 1626 C C . GLY A 1 212 ? 2.309 22.969 -10.266 1 97.81 212 GLY A C 1
ATOM 1627 O O . GLY A 1 212 ? 1.65 22.531 -11.219 1 97.81 212 GLY A O 1
ATOM 1628 N N . VAL A 1 213 ? 1.807 22.984 -9.047 1 98.69 213 VAL A N 1
ATOM 1629 C CA . VAL A 1 213 ? 0.459 22.516 -8.75 1 98.69 213 VAL A CA 1
ATOM 1630 C C . VAL A 1 213 ? -0.521 23.688 -8.797 1 98.69 213 VAL A C 1
ATOM 1632 O O . VAL A 1 213 ? -0.371 24.656 -8.062 1 98.69 213 VAL A O 1
ATOM 1635 N N . GLU A 1 214 ? -1.469 23.625 -9.664 1 98.31 214 GLU A N 1
ATOM 1636 C CA . GLU A 1 214 ? -2.564 24.578 -9.672 1 98.31 214 GLU A CA 1
ATOM 1637 C C . GLU A 1 214 ? -3.617 24.234 -8.625 1 98.31 214 GLU A C 1
ATOM 1639 O O . GLU A 1 214 ? -4.113 23.109 -8.586 1 98.31 214 GLU A O 1
ATOM 1644 N N . ALA A 1 215 ? -3.926 25.203 -7.805 1 98.31 215 ALA A N 1
ATOM 1645 C CA . ALA A 1 215 ? -4.859 24.906 -6.723 1 98.31 215 ALA A CA 1
ATOM 1646 C C . ALA A 1 215 ? -6.023 25.891 -6.707 1 98.31 215 ALA A C 1
ATOM 1648 O O . ALA A 1 215 ? -5.812 27.109 -6.75 1 98.31 215 ALA A O 1
ATOM 1649 N N . ARG A 1 216 ? -7.176 25.359 -6.758 1 97.88 216 ARG A N 1
ATOM 1650 C CA . ARG A 1 216 ? -8.422 26.094 -6.535 1 97.88 216 ARG A CA 1
ATOM 1651 C C . ARG A 1 216 ? -9.266 25.406 -5.465 1 97.88 216 ARG A C 1
ATOM 1653 O O . ARG A 1 216 ? -9.57 24.219 -5.57 1 97.88 216 ARG A O 1
ATOM 1660 N N . GLY A 1 217 ? -9.656 26.141 -4.465 1 97.75 217 GLY A N 1
ATOM 1661 C CA . GLY A 1 217 ? -10.367 25.594 -3.324 1 97.75 217 GLY A CA 1
ATOM 1662 C C . GLY A 1 217 ? -11.867 25.516 -3.539 1 97.75 217 GLY A C 1
ATOM 1663 O O . GLY A 1 217 ? -12.336 25.406 -4.676 1 97.75 217 GLY A O 1
ATOM 1664 N N . ILE A 1 218 ? -12.578 25.406 -2.422 1 98.19 218 ILE A N 1
ATOM 1665 C CA . ILE A 1 218 ? -14 25.109 -2.508 1 98.19 218 ILE A CA 1
ATOM 1666 C C . ILE A 1 218 ? -14.812 26.328 -2.072 1 98.19 218 ILE A C 1
ATOM 1668 O O . ILE A 1 218 ? -16.031 26.266 -1.953 1 98.19 218 ILE A O 1
ATOM 1672 N N . THR A 1 219 ? -14.164 27.469 -1.829 1 95.94 219 THR A N 1
ATOM 1673 C CA . THR A 1 219 ? -14.797 28.625 -1.194 1 95.94 219 THR A CA 1
ATOM 1674 C C . THR A 1 219 ? -15.852 29.234 -2.113 1 95.94 219 THR A C 1
ATOM 1676 O O . THR A 1 219 ? -16.781 29.891 -1.645 1 95.94 219 THR A O 1
ATOM 1679 N N . ALA A 1 220 ? -15.758 29.016 -3.367 1 94.38 220 ALA A N 1
ATOM 1680 C CA . ALA A 1 220 ? -16.672 29.625 -4.32 1 94.38 220 ALA A CA 1
ATOM 1681 C C . ALA A 1 220 ? -17.891 28.734 -4.574 1 94.38 220 ALA A C 1
ATOM 1683 O O . ALA A 1 220 ? -18.844 29.141 -5.234 1 94.38 220 ALA A O 1
ATOM 1684 N N . LEU A 1 221 ? -17.875 27.547 -4.078 1 96.06 221 LEU A N 1
ATOM 1685 C CA . LEU A 1 221 ? -18.953 26.594 -4.336 1 96.06 221 LEU A CA 1
ATOM 1686 C C . LEU A 1 221 ? -20.188 26.953 -3.527 1 96.06 221 LEU A C 1
ATOM 1688 O O . LEU A 1 221 ? -20.094 27.391 -2.375 1 96.06 221 LEU A O 1
ATOM 1692 N N . THR A 1 222 ? -21.391 26.766 -4.125 1 94.75 222 THR A N 1
ATOM 1693 C CA . THR A 1 222 ? -22.672 26.969 -3.465 1 94.75 222 THR A CA 1
ATOM 1694 C C . THR A 1 222 ? -23.453 25.672 -3.377 1 94.75 222 THR A C 1
ATOM 1696 O O . THR A 1 222 ? -23.172 24.719 -4.109 1 94.75 222 THR A O 1
ATOM 1699 N N . PRO A 1 223 ? -24.359 25.641 -2.436 1 94.88 223 PRO A N 1
ATOM 1700 C CA . PRO A 1 223 ? -25.234 24.469 -2.393 1 94.88 223 PRO A CA 1
ATOM 1701 C C . PRO A 1 223 ? -25.906 24.188 -3.729 1 94.88 223 PRO A C 1
ATOM 1703 O O . PRO A 1 223 ? -26.125 23.031 -4.086 1 94.88 223 PRO A O 1
ATOM 1706 N N . GLU A 1 224 ? -26.25 25.234 -4.457 1 95.06 224 GLU A N 1
ATOM 1707 C CA . GLU A 1 224 ? -26.891 25.078 -5.762 1 95.06 224 GLU A CA 1
ATOM 1708 C C . GLU A 1 224 ? -25.969 24.359 -6.746 1 95.06 224 GLU A C 1
ATOM 1710 O O . GLU A 1 224 ? -26.422 23.578 -7.57 1 95.06 224 GLU A O 1
ATOM 1715 N N . ASP A 1 225 ? -24.688 24.672 -6.684 1 95.75 225 ASP A N 1
ATOM 1716 C CA . ASP A 1 225 ? -23.719 23.984 -7.52 1 95.75 225 ASP A CA 1
ATOM 1717 C C . ASP A 1 225 ? -23.75 22.469 -7.27 1 95.75 225 ASP A C 1
ATOM 1719 O O . ASP A 1 225 ? -23.75 21.688 -8.211 1 95.75 225 ASP A O 1
ATOM 1723 N N . LEU A 1 226 ? -23.797 22.094 -6.062 1 97.38 226 LEU A N 1
ATOM 1724 C CA . LEU A 1 226 ? -23.797 20.688 -5.68 1 97.38 226 LEU A CA 1
ATOM 1725 C C . LEU A 1 226 ? -25.109 20.016 -6.059 1 97.38 226 LEU A C 1
ATOM 1727 O O . LEU A 1 226 ? -25.125 18.859 -6.484 1 97.38 226 LEU A O 1
ATOM 1731 N N . GLU A 1 227 ? -26.188 20.75 -5.895 1 96.5 227 GLU A N 1
ATOM 1732 C CA . GLU A 1 227 ? -27.484 20.219 -6.281 1 96.5 227 GLU A CA 1
ATOM 1733 C C . GLU A 1 227 ? -27.562 19.953 -7.781 1 96.5 227 GLU A C 1
ATOM 1735 O O . GLU A 1 227 ? -28.109 18.938 -8.219 1 96.5 227 GLU A O 1
ATOM 1740 N N . ARG A 1 228 ? -27.094 20.906 -8.508 1 96.44 228 ARG A N 1
ATOM 1741 C CA . ARG A 1 228 ? -27.047 20.734 -9.961 1 96.44 228 ARG A CA 1
ATOM 1742 C C . ARG A 1 228 ? -26.25 19.5 -10.344 1 96.44 228 ARG A C 1
ATOM 1744 O O . ARG A 1 228 ? -26.656 18.766 -11.258 1 96.44 228 ARG A O 1
ATOM 1751 N N . ALA A 1 229 ? -25.109 19.281 -9.719 1 97.06 229 ALA A N 1
ATOM 1752 C CA . ALA A 1 229 ? -24.312 18.078 -9.961 1 97.06 229 ALA A CA 1
ATOM 1753 C C . ALA A 1 229 ? -25.094 16.828 -9.602 1 97.06 229 ALA A C 1
ATOM 1755 O O . ALA A 1 229 ? -25.109 15.852 -10.367 1 97.06 229 ALA A O 1
ATOM 1756 N N . ARG A 1 230 ? -25.719 16.844 -8.5 1 96.75 230 ARG A N 1
ATOM 1757 C CA . ARG A 1 230 ? -26.5 15.703 -8.023 1 96.75 230 ARG A CA 1
ATOM 1758 C C . ARG A 1 230 ? -27.594 15.344 -9.023 1 96.75 230 ARG A C 1
ATOM 1760 O O . ARG A 1 230 ? -27.859 14.156 -9.266 1 96.75 230 ARG A O 1
ATOM 1767 N N . GLU A 1 231 ? -28.25 16.312 -9.531 1 97 231 GLU A N 1
ATOM 1768 C CA . GLU A 1 231 ? -29.312 16.094 -10.516 1 97 231 GLU A CA 1
ATOM 1769 C C . GLU A 1 231 ? -28.781 15.375 -11.75 1 97 231 GLU A C 1
ATOM 1771 O O . GLU A 1 231 ? -29.531 14.672 -12.43 1 97 231 GLU A O 1
ATOM 1776 N N . LYS A 1 232 ? -27.547 15.547 -11.961 1 97.44 232 LYS A N 1
ATOM 1777 C CA . LYS A 1 232 ? -26.922 14.898 -13.109 1 97.44 232 LYS A CA 1
ATOM 1778 C C . LYS A 1 232 ? -26.281 13.57 -12.719 1 97.44 232 LYS A C 1
ATOM 1780 O O . LYS A 1 232 ? -25.531 12.977 -13.5 1 97.44 232 LYS A O 1
ATOM 1785 N N . GLY A 1 233 ? -26.453 13.102 -11.539 1 97.5 233 GLY A N 1
ATOM 1786 C CA . GLY A 1 233 ? -25.891 11.852 -11.07 1 97.5 233 GLY A CA 1
ATOM 1787 C C . GLY A 1 233 ? -24.422 11.961 -10.711 1 97.5 233 GLY A C 1
ATOM 1788 O O . GLY A 1 233 ? -23.656 11.008 -10.875 1 97.5 233 GLY A O 1
ATOM 1789 N N . GLU A 1 234 ? -24 13.148 -10.289 1 98.19 234 GLU A N 1
ATOM 1790 C CA . GLU A 1 234 ? -22.609 13.406 -9.961 1 98.19 234 GLU A CA 1
ATOM 1791 C C . GLU A 1 234 ? -22.453 13.938 -8.539 1 98.19 234 GLU A C 1
ATOM 1793 O O . GLU A 1 234 ? -23.438 14.375 -7.93 1 98.19 234 GLU A O 1
ATOM 1798 N N . ARG A 1 235 ? -21.281 13.812 -8 1 97.81 235 ARG A N 1
ATOM 1799 C CA . ARG A 1 235 ? -20.875 14.406 -6.727 1 97.81 235 ARG A CA 1
ATOM 1800 C C . ARG A 1 235 ? -19.656 15.289 -6.902 1 97.81 235 ARG A C 1
ATOM 1802 O O . ARG A 1 235 ? -18.797 15.016 -7.746 1 97.81 235 ARG A O 1
ATOM 1809 N N . VAL A 1 236 ? -19.609 16.359 -6.082 1 98.25 236 VAL A N 1
ATOM 1810 C CA . VAL A 1 236 ? -18.469 17.266 -6.148 1 98.25 236 VAL A CA 1
ATOM 1811 C C . VAL A 1 236 ? -17.484 16.953 -5.016 1 98.25 236 VAL A C 1
ATOM 1813 O O . VAL A 1 236 ? -17.891 16.812 -3.859 1 98.25 236 VAL A O 1
ATOM 1816 N N . ARG A 1 237 ? -16.297 16.75 -5.352 1 98.56 237 ARG A N 1
ATOM 1817 C CA . ARG A 1 237 ? -15.219 16.578 -4.387 1 98.56 237 ARG A CA 1
ATOM 1818 C C . ARG A 1 237 ? -14.023 17.438 -4.738 1 98.56 237 ARG A C 1
ATOM 1820 O O . ARG A 1 237 ? -13.82 17.797 -5.902 1 98.56 237 ARG A O 1
ATOM 1827 N N . LEU A 1 238 ? -13.242 17.906 -3.768 1 98.75 238 LEU A N 1
ATOM 1828 C CA . LEU A 1 238 ? -11.945 18.5 -4.047 1 98.75 238 LEU A CA 1
ATOM 1829 C C . LEU A 1 238 ? -10.914 17.438 -4.406 1 98.75 238 LEU A C 1
ATOM 1831 O O . LEU A 1 238 ? -10.492 16.672 -3.545 1 98.75 238 LEU A O 1
ATOM 1835 N N . LEU A 1 239 ? -10.484 17.453 -5.625 1 98.69 239 LEU A N 1
ATOM 1836 C CA . LEU A 1 239 ? -9.617 16.391 -6.113 1 98.69 239 LEU A CA 1
ATOM 1837 C C . LEU A 1 239 ? -8.211 16.906 -6.371 1 98.69 239 LEU A C 1
ATOM 1839 O O . LEU A 1 239 ? -8.031 17.984 -6.941 1 98.69 239 LEU A O 1
ATOM 1843 N N . ALA A 1 240 ? -7.266 16.203 -5.852 1 98.88 240 ALA A N 1
ATOM 1844 C CA . ALA A 1 240 ? -5.883 16.312 -6.312 1 98.88 240 ALA A CA 1
ATOM 1845 C C . ALA A 1 240 ? -5.621 15.391 -7.496 1 98.88 240 ALA A C 1
ATOM 1847 O O . ALA A 1 240 ? -5.812 14.18 -7.395 1 98.88 240 ALA A O 1
ATOM 1848 N N . SER A 1 241 ? -5.195 15.953 -8.602 1 98.88 241 SER A N 1
ATOM 1849 C CA . SER A 1 241 ? -5.098 15.172 -9.828 1 98.88 241 SER A CA 1
ATOM 1850 C C . SER A 1 241 ? -3.723 15.328 -10.469 1 98.88 241 SER A C 1
ATOM 1852 O O . SER A 1 241 ? -3.156 16.422 -10.484 1 98.88 241 SER A O 1
ATOM 1854 N N . LEU A 1 242 ? -3.141 14.32 -10.898 1 98.88 242 LEU A N 1
ATOM 1855 C CA . LEU A 1 242 ? -1.916 14.227 -11.68 1 98.88 242 LEU A CA 1
ATOM 1856 C C . LEU A 1 242 ? -2.154 13.43 -12.961 1 98.88 242 LEU A C 1
ATOM 1858 O O . LEU A 1 242 ? -2.523 12.258 -12.914 1 98.88 242 LEU A O 1
ATOM 1862 N N . TYR A 1 243 ? -2.004 14.023 -14.164 1 98.75 243 TYR A N 1
ATOM 1863 C CA . TYR A 1 243 ? -2.33 13.383 -15.438 1 98.75 243 TYR A CA 1
ATOM 1864 C C . TYR A 1 243 ? -1.542 14.008 -16.578 1 98.75 243 TYR A C 1
ATOM 1866 O O . TYR A 1 243 ? -0.994 15.102 -16.438 1 98.75 243 TYR A O 1
ATOM 1874 N N . GLY A 1 244 ? -1.443 13.281 -17.656 1 98.38 244 GLY A N 1
ATOM 1875 C CA . GLY A 1 244 ? -0.778 13.805 -18.844 1 98.38 244 GLY A CA 1
ATOM 1876 C C . GLY A 1 244 ? -1.658 14.727 -19.672 1 98.38 244 GLY A C 1
ATOM 1877 O O . GLY A 1 244 ? -2.848 14.461 -19.844 1 98.38 244 GLY A O 1
ATOM 1878 N N . GLU A 1 245 ? -1.134 15.805 -20.078 1 97.69 245 GLU A N 1
ATOM 1879 C CA . GLU A 1 245 ? -1.778 16.75 -20.984 1 97.69 245 GLU A CA 1
ATOM 1880 C C . GLU A 1 245 ? -0.756 17.438 -21.891 1 97.69 245 GLU A C 1
ATOM 1882 O O . GLU A 1 245 ? 0.154 18.109 -21.406 1 97.69 245 GLU A O 1
ATOM 1887 N N . GLY A 1 246 ? -0.85 17.266 -23.234 1 96.44 246 GLY A N 1
ATOM 1888 C CA . GLY A 1 246 ? 0.071 17.875 -24.172 1 96.44 246 GLY A CA 1
ATOM 1889 C C . GLY A 1 246 ? 1.499 17.391 -24.016 1 96.44 246 GLY A C 1
ATOM 1890 O O . GLY A 1 246 ? 2.443 18.172 -24.125 1 96.44 246 GLY A O 1
ATOM 1891 N N . GLY A 1 247 ? 1.653 16.234 -23.547 1 95.94 247 GLY A N 1
ATOM 1892 C CA . GLY A 1 247 ? 2.975 15.648 -23.422 1 95.94 247 GLY A CA 1
ATOM 1893 C C . GLY A 1 247 ? 3.672 16 -22.125 1 95.94 247 GLY A C 1
ATOM 1894 O O . GLY A 1 247 ? 4.852 15.695 -21.953 1 95.94 247 GLY A O 1
ATOM 1895 N N . ARG A 1 248 ? 2.906 16.641 -21.25 1 97.38 248 ARG A N 1
ATOM 1896 C CA . ARG A 1 248 ? 3.471 17 -19.953 1 97.38 248 ARG A CA 1
ATOM 1897 C C . ARG A 1 248 ? 2.539 16.594 -18.828 1 97.38 248 ARG A C 1
ATOM 1899 O O . ARG A 1 248 ? 1.333 16.438 -19.031 1 97.38 248 ARG A O 1
ATOM 1906 N N . TRP A 1 249 ? 3.152 16.391 -17.656 1 98.44 249 TRP A N 1
ATOM 1907 C CA . TRP A 1 249 ? 2.33 16.141 -16.469 1 98.44 249 TRP A CA 1
ATOM 1908 C C . TRP A 1 249 ? 1.628 17.406 -16.016 1 98.44 249 TRP A C 1
ATOM 1910 O O . TRP A 1 249 ? 2.232 18.484 -15.992 1 98.44 249 TRP A O 1
ATOM 1920 N N . ARG A 1 250 ? 0.408 17.297 -15.734 1 98.31 250 ARG A N 1
ATOM 1921 C CA . ARG A 1 250 ? -0.371 18.328 -15.078 1 98.31 250 ARG A CA 1
ATOM 1922 C C . ARG A 1 250 ? -0.749 17.922 -13.656 1 98.31 250 ARG A C 1
ATOM 1924 O O . ARG A 1 250 ? -1.134 16.781 -13.414 1 98.31 250 ARG A O 1
ATOM 1931 N N . ALA A 1 251 ? -0.51 18.797 -12.742 1 98.81 251 ALA A N 1
ATOM 1932 C CA . ALA A 1 251 ? -0.914 18.625 -11.352 1 98.81 251 ALA A CA 1
ATOM 1933 C C . ALA A 1 251 ? -1.892 19.719 -10.922 1 98.81 251 ALA A C 1
ATOM 1935 O O . ALA A 1 251 ? -1.597 20.906 -11.039 1 98.81 251 ALA A O 1
ATOM 1936 N N . ARG A 1 252 ? -3.051 19.266 -10.438 1 98.62 252 ARG A N 1
ATOM 1937 C CA . ARG A 1 252 ? -4.102 20.234 -10.141 1 98.62 252 ARG A CA 1
ATOM 1938 C C . ARG A 1 252 ? -4.93 19.797 -8.938 1 98.62 252 ARG A C 1
ATOM 1940 O O . ARG A 1 252 ? -5.215 18.609 -8.781 1 98.62 252 ARG A O 1
ATOM 1947 N N . VAL A 1 253 ? -5.234 20.766 -8.117 1 98.88 253 VAL A N 1
ATOM 1948 C CA . VAL A 1 253 ? -6.23 20.609 -7.062 1 98.88 253 VAL A CA 1
ATOM 1949 C C . VAL A 1 253 ? -7.445 21.484 -7.352 1 98.88 253 VAL A C 1
ATOM 1951 O O . VAL A 1 253 ? -7.32 22.703 -7.48 1 98.88 253 VAL A O 1
ATOM 1954 N N . ALA A 1 254 ? -8.578 20.875 -7.449 1 98.69 254 ALA A N 1
ATOM 1955 C CA . ALA A 1 254 ? -9.773 21.656 -7.758 1 98.69 254 ALA A CA 1
ATOM 1956 C C . ALA A 1 254 ? -11.039 20.844 -7.477 1 98.69 254 ALA A C 1
ATOM 1958 O O . ALA A 1 254 ? -11 19.609 -7.461 1 98.69 254 ALA A O 1
ATOM 1959 N N . PRO A 1 255 ? -12.125 21.578 -7.188 1 98.56 255 PRO A N 1
ATOM 1960 C CA . PRO A 1 255 ? -13.398 20.859 -7.16 1 98.56 255 PRO A CA 1
ATOM 1961 C C . PRO A 1 255 ? -13.719 20.172 -8.484 1 98.56 255 PRO A C 1
ATOM 1963 O O . PRO A 1 255 ? -13.562 20.781 -9.547 1 98.56 255 PRO A O 1
ATOM 1966 N N . ALA A 1 256 ? -14.055 18.938 -8.422 1 98.44 256 ALA A N 1
ATOM 1967 C CA . ALA A 1 256 ? -14.359 18.156 -9.617 1 98.44 256 ALA A CA 1
ATOM 1968 C C . ALA A 1 256 ? -15.672 17.391 -9.453 1 98.44 256 ALA A C 1
ATOM 1970 O O . ALA A 1 256 ? -16.078 17.078 -8.336 1 98.44 256 ALA A O 1
AT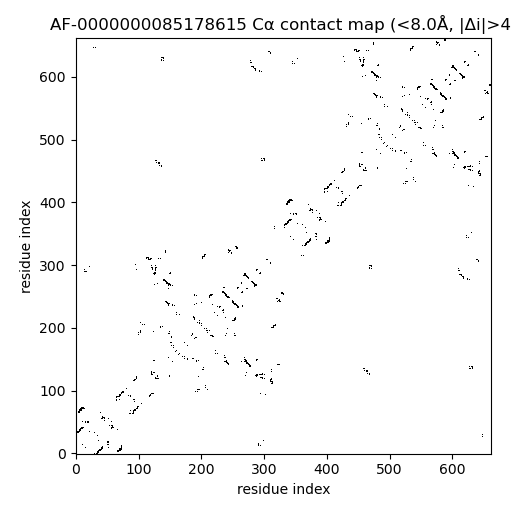OM 1971 N N . ARG A 1 257 ? -16.375 17.234 -10.547 1 98.44 257 ARG A N 1
ATOM 1972 C CA . ARG A 1 257 ? -17.609 16.438 -10.586 1 98.44 257 ARG A CA 1
ATOM 1973 C C . ARG A 1 257 ? -17.312 14.984 -10.922 1 98.44 257 ARG A C 1
ATOM 1975 O O . ARG A 1 257 ? -16.688 14.688 -11.945 1 98.44 257 ARG A O 1
ATOM 1982 N N . LEU A 1 258 ? -17.672 14.109 -10.055 1 98.5 258 LEU A N 1
ATOM 1983 C CA . LEU A 1 258 ? -17.453 12.672 -10.203 1 98.5 258 LEU A CA 1
ATOM 1984 C C . LEU A 1 258 ? -18.781 11.938 -10.359 1 98.5 258 LEU A C 1
ATOM 1986 O O . LEU A 1 258 ? -19.75 12.266 -9.68 1 98.5 258 LEU A O 1
ATOM 1990 N N . PRO A 1 259 ? -18.828 10.922 -11.297 1 97.88 259 PRO A N 1
ATOM 1991 C CA . PRO A 1 259 ? -20 10.062 -11.25 1 97.88 259 PRO A CA 1
ATOM 1992 C C . PRO A 1 259 ? -20.281 9.523 -9.844 1 97.88 259 PRO A C 1
ATOM 1994 O O . PRO A 1 259 ? -19.344 9.141 -9.133 1 97.88 259 PRO A O 1
ATOM 1997 N N . GLU A 1 260 ? -21.516 9.438 -9.469 1 96.25 260 GLU A N 1
ATOM 1998 C CA . GLU A 1 260 ? -21.891 9.109 -8.094 1 96.25 260 GLU A CA 1
ATOM 1999 C C . GLU A 1 260 ? -21.453 7.699 -7.727 1 96.25 260 GLU A C 1
ATOM 2001 O O . GLU A 1 260 ? -21.203 7.41 -6.555 1 96.25 260 GLU A O 1
ATOM 2006 N N . ASP A 1 261 ? -21.25 6.844 -8.695 1 94.56 261 ASP A N 1
ATOM 2007 C CA . ASP A 1 261 ? -20.906 5.457 -8.414 1 94.56 261 ASP A CA 1
ATOM 2008 C C . ASP A 1 261 ? -19.391 5.25 -8.461 1 94.56 261 ASP A C 1
ATOM 2010 O O . ASP A 1 261 ? -18.906 4.148 -8.211 1 94.56 261 ASP A O 1
ATOM 2014 N N . HIS A 1 262 ? -18.672 6.316 -8.781 1 96.69 262 HIS A N 1
ATOM 2015 C CA . HIS A 1 262 ? -17.219 6.199 -8.758 1 96.69 262 HIS A CA 1
ATOM 2016 C C . HIS A 1 262 ? -16.703 6.023 -7.336 1 96.69 262 HIS A C 1
ATOM 2018 O O . HIS A 1 262 ? -17.203 6.664 -6.406 1 96.69 262 HIS A O 1
ATOM 2024 N N . PRO A 1 263 ? -15.664 5.219 -7.117 1 96.81 263 PRO A N 1
ATOM 2025 C CA . PRO A 1 263 ? -15.141 4.977 -5.77 1 96.81 263 PRO A CA 1
ATOM 2026 C C . PRO A 1 263 ? -14.734 6.262 -5.055 1 96.81 263 PRO A C 1
ATOM 2028 O O . PRO A 1 263 ? -14.984 6.414 -3.857 1 96.81 263 PRO A O 1
ATOM 2031 N N . LEU A 1 264 ? -14.188 7.188 -5.719 1 98.06 264 LEU A N 1
ATOM 2032 C CA . LEU A 1 264 ? -13.781 8.453 -5.121 1 98.06 264 LEU A CA 1
ATOM 2033 C C . LEU A 1 264 ? -15 9.234 -4.629 1 98.06 264 LEU A C 1
ATOM 2035 O O . LEU A 1 264 ? -14.938 9.898 -3.592 1 98.06 264 LEU A O 1
ATOM 2039 N N . ALA A 1 265 ? -16.094 9.188 -5.383 1 97.44 265 ALA A N 1
ATOM 2040 C CA . ALA A 1 265 ? -17.312 9.883 -4.996 1 97.44 265 ALA A CA 1
ATOM 2041 C C . ALA A 1 265 ? -17.922 9.281 -3.729 1 97.44 265 ALA A C 1
ATOM 2043 O O . ALA A 1 265 ? -18.531 9.992 -2.928 1 97.44 265 ALA A O 1
ATOM 2044 N N . GLN A 1 266 ? -17.656 8.031 -3.518 1 95.19 266 GLN A N 1
ATOM 2045 C CA . GLN A 1 266 ? -18.297 7.293 -2.426 1 95.19 266 GLN A CA 1
ATOM 2046 C C . GLN A 1 266 ? -17.391 7.258 -1.196 1 95.19 266 GLN A C 1
ATOM 2048 O O . GLN A 1 266 ? -17.812 6.836 -0.119 1 95.19 266 GLN A O 1
ATOM 2053 N N . ALA A 1 267 ? -16.156 7.688 -1.364 1 95.69 267 ALA A N 1
ATOM 2054 C CA . ALA A 1 267 ? -15.172 7.582 -0.286 1 95.69 267 ALA A CA 1
ATOM 2055 C C . ALA A 1 267 ? -15.602 8.406 0.927 1 95.69 267 ALA A C 1
ATOM 2057 O O . ALA A 1 267 ? -16.078 9.531 0.784 1 95.69 267 ALA A O 1
ATOM 2058 N N . LYS A 1 268 ? -15.43 7.84 2.117 1 92.5 268 LYS A N 1
ATOM 2059 C CA . LYS A 1 268 ? -15.805 8.516 3.357 1 92.5 268 LYS A CA 1
ATOM 2060 C C . LYS A 1 268 ? -14.594 9.172 4.012 1 92.5 268 LYS A C 1
ATOM 2062 O O . LYS A 1 268 ? -14.727 9.891 5.004 1 92.5 268 LYS A O 1
ATOM 2067 N N . GLY A 1 269 ? -13.461 8.914 3.576 1 95.5 269 GLY A N 1
ATOM 2068 C CA . GLY A 1 269 ? -12.195 9.484 4.016 1 95.5 269 GLY A CA 1
ATOM 2069 C C . GLY A 1 269 ? -11.258 9.812 2.869 1 95.5 269 GLY A C 1
ATOM 2070 O O . GLY A 1 269 ? -11.703 10.031 1.741 1 95.5 269 GLY A O 1
ATOM 2071 N N . ASN A 1 270 ? -10 9.992 3.215 1 98.38 270 ASN A N 1
ATOM 2072 C CA . ASN A 1 270 ? -9.031 10.203 2.146 1 98.38 270 ASN A CA 1
ATOM 2073 C C . ASN A 1 270 ? -8.938 8.984 1.228 1 98.38 270 ASN A C 1
ATOM 2075 O O . ASN A 1 270 ? -9.211 7.859 1.649 1 98.38 270 ASN A O 1
ATOM 2079 N N . ALA A 1 271 ? -8.625 9.219 0.013 1 98.81 271 ALA A N 1
ATOM 2080 C CA . ALA A 1 271 ? -8.617 8.141 -0.973 1 98.81 271 ALA A CA 1
ATOM 2081 C C . ALA A 1 271 ? -7.684 8.477 -2.135 1 98.81 271 ALA A C 1
ATOM 2083 O O . ALA A 1 271 ? -7.441 9.648 -2.43 1 98.81 271 ALA A O 1
ATOM 2084 N N . LEU A 1 272 ? -7.16 7.434 -2.736 1 98.88 272 LEU A N 1
ATOM 2085 C CA . LEU A 1 272 ? -6.379 7.512 -3.967 1 98.88 272 LEU A CA 1
ATOM 2086 C C . LEU A 1 272 ? -6.906 6.527 -5.004 1 98.88 272 LEU A C 1
ATOM 2088 O O . LEU A 1 272 ? -7.148 5.359 -4.695 1 98.88 272 LEU A O 1
ATOM 2092 N N . TRP A 1 273 ? -7.199 7 -6.176 1 98.75 273 TRP A N 1
ATOM 2093 C CA . TRP A 1 273 ? -7.469 6.199 -7.363 1 98.75 273 TRP A CA 1
ATOM 2094 C C . TRP A 1 273 ? -6.363 6.375 -8.398 1 98.75 273 TRP A C 1
ATOM 2096 O O . TRP A 1 273 ? -6.094 7.492 -8.844 1 98.75 273 TRP A O 1
ATOM 2106 N N . VAL A 1 274 ? -5.711 5.293 -8.789 1 98.75 274 VAL A N 1
ATOM 2107 C CA . VAL A 1 274 ? -4.527 5.344 -9.641 1 98.75 274 VAL A CA 1
ATOM 2108 C C . VAL A 1 274 ? -4.711 4.406 -10.836 1 98.75 274 VAL A C 1
ATOM 2110 O O . VAL A 1 274 ? -5.121 3.256 -10.672 1 98.75 274 VAL A O 1
ATOM 2113 N N . ARG A 1 275 ? -4.469 4.867 -11.969 1 98.44 275 ARG A N 1
ATOM 2114 C CA . ARG A 1 275 ? -4.418 4.039 -13.172 1 98.44 275 ARG A CA 1
ATOM 2115 C C . ARG A 1 275 ? -2.98 3.852 -13.641 1 98.44 275 ARG A C 1
ATOM 2117 O O . ARG A 1 275 ? -2.223 4.816 -13.75 1 98.44 275 ARG A O 1
ATOM 2124 N N . THR A 1 276 ? -2.615 2.613 -13.891 1 98.12 276 THR A N 1
ATOM 2125 C CA . THR A 1 276 ? -1.25 2.277 -14.273 1 98.12 276 THR A CA 1
ATOM 2126 C C . THR A 1 276 ? -1.247 1.27 -15.422 1 98.12 276 THR A C 1
ATOM 2128 O O . THR A 1 276 ? -2.291 0.711 -15.766 1 98.12 276 THR A O 1
ATOM 2131 N N . ALA A 1 277 ? -0.119 1.087 -15.984 1 97.94 277 ALA A N 1
ATOM 2132 C CA . ALA A 1 277 ? 0.121 0.049 -16.984 1 97.94 277 ALA A CA 1
ATOM 2133 C C . ALA A 1 277 ? 1.349 -0.783 -16.625 1 97.94 277 ALA A C 1
ATOM 2135 O O . ALA A 1 277 ? 2.424 -0.236 -16.359 1 97.94 277 ALA A O 1
ATOM 2136 N N . PRO A 1 278 ? 1.241 -2.141 -16.625 1 98.12 278 PRO A N 1
ATOM 2137 C CA . PRO A 1 278 ? 0.13 -2.934 -17.156 1 98.12 278 PRO A CA 1
ATOM 2138 C C . PRO A 1 278 ? -0.882 -3.326 -16.078 1 98.12 278 PRO A C 1
ATOM 2140 O O . PRO A 1 278 ? -1.833 -4.059 -16.359 1 98.12 278 PRO A O 1
ATOM 2143 N N . LEU A 1 279 ? -0.788 -2.932 -14.867 1 98.19 279 LEU A N 1
ATOM 2144 C CA . LEU A 1 279 ? -1.574 -3.445 -13.75 1 98.19 279 LEU A CA 1
ATOM 2145 C C . LEU A 1 279 ? -3.039 -3.049 -13.891 1 98.19 279 LEU A C 1
ATOM 2147 O O . LEU A 1 279 ? -3.934 -3.852 -13.617 1 98.19 279 LEU A O 1
ATOM 2151 N N . GLY A 1 280 ? -3.27 -1.814 -14.281 1 97.81 280 GLY A N 1
ATOM 2152 C CA . GLY A 1 280 ? -4.629 -1.305 -14.312 1 97.81 280 GLY A CA 1
ATOM 2153 C C . GLY A 1 280 ? -4.941 -0.357 -13.172 1 97.81 280 GLY A C 1
ATOM 2154 O O . GLY A 1 280 ? -4.094 0.445 -12.773 1 97.81 280 GLY A O 1
ATOM 2155 N N . GLU A 1 281 ? -6.172 -0.391 -12.703 1 98.19 281 GLU A N 1
ATOM 2156 C CA . GLU A 1 281 ? -6.645 0.577 -11.711 1 98.19 281 GLU A CA 1
ATOM 2157 C C . GLU A 1 281 ? -6.516 0.026 -10.297 1 98.19 281 GLU A C 1
ATOM 2159 O O . GLU A 1 281 ? -6.824 -1.142 -10.047 1 98.19 281 GLU A O 1
ATOM 2164 N N . VAL A 1 282 ? -5.992 0.845 -9.453 1 98.75 282 VAL A N 1
ATOM 2165 C CA . VAL A 1 282 ? -5.914 0.545 -8.031 1 98.75 282 VAL A CA 1
ATOM 2166 C C . VAL A 1 282 ? -6.594 1.653 -7.23 1 98.75 282 VAL A C 1
ATOM 2168 O O . VAL A 1 282 ? -6.445 2.836 -7.543 1 98.75 282 VAL A O 1
ATOM 2171 N N . PHE A 1 283 ? -7.395 1.268 -6.246 1 98.75 283 PHE A N 1
ATOM 2172 C CA . PHE A 1 283 ? -8.078 2.209 -5.367 1 98.75 283 PHE A CA 1
ATOM 2173 C C . PHE A 1 283 ? -7.781 1.899 -3.906 1 98.75 283 PHE A C 1
ATOM 2175 O O . PHE A 1 283 ? -7.793 0.737 -3.496 1 98.75 283 PHE A O 1
ATOM 2182 N N . VAL A 1 284 ? -7.43 2.936 -3.086 1 98.88 284 VAL A N 1
ATOM 2183 C CA . VAL A 1 284 ? -7.211 2.783 -1.651 1 98.88 284 VAL A CA 1
ATOM 2184 C C . VAL A 1 284 ? -7.906 3.916 -0.901 1 98.88 284 VAL A C 1
ATOM 2186 O O . VAL A 1 284 ? -7.918 5.062 -1.361 1 98.88 284 VAL A O 1
ATOM 2189 N N . THR A 1 285 ? -8.531 3.609 0.266 1 98.75 285 THR A N 1
ATOM 2190 C CA . THR A 1 285 ? -9.172 4.637 1.085 1 98.75 285 THR A CA 1
ATOM 2191 C C . THR A 1 285 ? -9.039 4.297 2.568 1 98.75 285 THR A C 1
ATOM 2193 O O . THR A 1 285 ? -8.93 3.129 2.936 1 98.75 285 THR A O 1
ATOM 2196 N N . GLY A 1 286 ? -8.969 5.262 3.385 1 98.5 286 GLY A N 1
ATOM 2197 C CA . GLY A 1 286 ? -8.867 5.172 4.832 1 98.5 286 GLY A CA 1
ATOM 2198 C C . GLY A 1 286 ? -8.805 6.523 5.512 1 98.5 286 GLY A C 1
ATOM 2199 O O . GLY A 1 286 ? -8.906 7.562 4.855 1 98.5 286 GLY A O 1
ATOM 2200 N N . PRO A 1 287 ? -8.633 6.488 6.836 1 97.31 287 PRO A N 1
ATOM 2201 C CA . PRO A 1 287 ? -8.516 7.758 7.555 1 97.31 287 PRO A CA 1
ATOM 2202 C C . PRO A 1 287 ? -7.309 8.578 7.109 1 97.31 287 PRO A C 1
ATOM 2204 O O . PRO A 1 287 ? -6.242 8.023 6.844 1 97.31 287 PRO A O 1
ATOM 2207 N N . GLY A 1 288 ? -7.512 9.906 7.074 1 94.88 288 GLY A N 1
ATOM 2208 C CA . GLY A 1 288 ? -6.449 10.766 6.574 1 94.88 288 GLY A CA 1
ATOM 2209 C C . GLY A 1 288 ? -6.008 11.812 7.578 1 94.88 288 GLY A C 1
ATOM 2210 O O . GLY A 1 288 ? -5.18 12.672 7.266 1 94.88 288 GLY A O 1
ATOM 2211 N N . ALA A 1 289 ? -6.633 11.75 8.75 1 91.56 289 ALA A N 1
ATOM 2212 C CA . ALA A 1 289 ? -6.301 12.719 9.789 1 91.56 289 ALA A CA 1
ATOM 2213 C C . ALA A 1 289 ? -6.574 12.156 11.18 1 91.56 289 ALA A C 1
ATOM 2215 O O . ALA A 1 289 ? -7.043 11.023 11.312 1 91.56 289 ALA A O 1
ATOM 2216 N N . GLY A 1 290 ? -6.109 12.961 12.148 1 92.81 290 GLY A N 1
ATOM 2217 C CA . GLY A 1 290 ? -6.273 12.555 13.539 1 92.81 290 GLY A CA 1
ATOM 2218 C C . GLY A 1 290 ? -4.965 12.164 14.203 1 92.81 290 GLY A C 1
ATOM 2219 O O . GLY A 1 290 ? -4.078 11.609 13.555 1 92.81 290 GLY A O 1
ATOM 2220 N N . GLY A 1 291 ? -4.926 12.43 15.469 1 95.5 291 GLY A N 1
ATOM 2221 C CA . GLY A 1 291 ? -3.709 12.156 16.219 1 95.5 291 GLY A CA 1
ATOM 2222 C C . GLY A 1 291 ? -3.281 10.703 16.156 1 95.5 291 GLY A C 1
ATOM 2223 O O . GLY A 1 291 ? -2.141 10.398 15.789 1 95.5 291 GLY A O 1
ATOM 2224 N N . GLY A 1 292 ? -4.195 9.781 16.453 1 97.62 292 GLY A N 1
ATOM 2225 C CA . GLY A 1 292 ? -3.902 8.352 16.422 1 97.62 292 GLY A CA 1
ATOM 2226 C C . GLY A 1 292 ? -3.559 7.84 15.039 1 97.62 292 GLY A C 1
ATOM 2227 O O . GLY A 1 292 ? -2.609 7.07 14.875 1 97.62 292 GLY A O 1
ATOM 2228 N N . ALA A 1 293 ? -4.305 8.289 14.07 1 97.88 293 ALA A N 1
ATOM 2229 C CA . ALA A 1 293 ? -4.078 7.867 12.688 1 97.88 293 ALA A CA 1
ATOM 2230 C C . ALA A 1 293 ? -2.701 8.312 12.195 1 97.88 293 ALA A C 1
ATOM 2232 O O . ALA A 1 293 ? -1.95 7.52 11.633 1 97.88 293 ALA A O 1
ATOM 2233 N N . THR A 1 294 ? -2.381 9.578 12.422 1 98.25 294 THR A N 1
ATOM 2234 C CA . THR A 1 294 ? -1.091 10.102 11.992 1 98.25 294 THR A CA 1
ATOM 2235 C C . THR A 1 294 ? 0.05 9.422 12.742 1 98.25 294 THR A C 1
ATOM 2237 O O . THR A 1 294 ? 1.072 9.078 12.148 1 98.25 294 THR A O 1
ATOM 2240 N N . ALA A 1 295 ? -0.155 9.195 14.055 1 98.81 295 ALA A N 1
ATOM 2241 C CA . ALA A 1 295 ? 0.842 8.492 14.859 1 98.81 295 ALA A CA 1
ATOM 2242 C C . ALA A 1 295 ? 1.112 7.098 14.305 1 98.81 295 ALA A C 1
ATOM 2244 O O . ALA A 1 295 ? 2.254 6.629 14.32 1 98.81 295 ALA A O 1
ATOM 2245 N N . SER A 1 296 ? 0.089 6.438 13.82 1 98.75 296 SER A N 1
ATOM 2246 C CA . SER A 1 296 ? 0.258 5.105 13.25 1 98.75 296 SER A CA 1
ATOM 2247 C C . SER A 1 296 ? 1.176 5.145 12.031 1 98.75 296 SER A C 1
ATOM 2249 O O . SER A 1 296 ? 1.937 4.203 11.789 1 98.75 296 SER A O 1
ATOM 2251 N N . GLY A 1 297 ? 1.021 6.211 11.227 1 98.88 297 GLY A N 1
ATOM 2252 C CA . GLY A 1 297 ? 1.919 6.387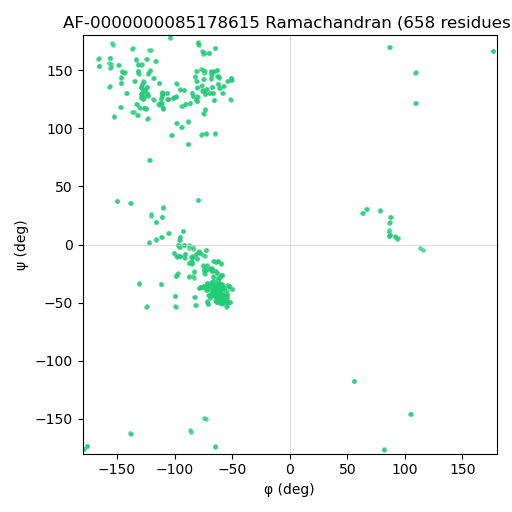 10.094 1 98.88 297 GLY A CA 1
ATOM 2253 C C . GLY A 1 297 ? 3.359 6.621 10.508 1 98.88 297 GLY A C 1
ATOM 2254 O O . GLY A 1 297 ? 4.285 6.09 9.883 1 98.88 297 GLY A O 1
ATOM 2255 N N . LEU A 1 298 ? 3.568 7.391 11.555 1 98.94 298 LEU A N 1
ATOM 2256 C CA . LEU A 1 298 ? 4.906 7.617 12.086 1 98.94 298 LEU A CA 1
ATOM 2257 C C . LEU A 1 298 ? 5.516 6.316 12.602 1 98.94 298 LEU A C 1
ATOM 2259 O O . LEU A 1 298 ? 6.688 6.031 12.344 1 98.94 298 LEU A O 1
ATOM 2263 N N . LEU A 1 299 ? 4.727 5.555 13.289 1 98.94 299 LEU A N 1
ATOM 2264 C CA . LEU A 1 299 ? 5.211 4.285 13.812 1 98.94 299 LEU A CA 1
ATOM 2265 C C . LEU A 1 299 ? 5.523 3.309 12.688 1 98.94 299 LEU A C 1
ATOM 2267 O O . LEU A 1 299 ? 6.488 2.547 12.766 1 98.94 299 LEU A O 1
ATOM 2271 N N . ALA A 1 300 ? 4.68 3.324 11.656 1 98.88 300 ALA A N 1
ATOM 2272 C CA . ALA A 1 300 ? 4.949 2.496 10.484 1 98.88 300 ALA A CA 1
ATOM 2273 C C . ALA A 1 300 ? 6.344 2.768 9.93 1 98.88 300 ALA A C 1
ATOM 2275 O O . ALA A 1 300 ? 7.086 1.835 9.609 1 98.88 300 ALA A O 1
ATOM 2276 N N . ASP A 1 301 ? 6.695 4.035 9.859 1 98.94 301 ASP A N 1
ATOM 2277 C CA . ASP A 1 301 ? 7.996 4.422 9.32 1 98.94 301 ASP A CA 1
ATOM 2278 C C . ASP A 1 301 ? 9.125 4.039 10.281 1 98.94 301 ASP A C 1
ATOM 2280 O O . ASP A 1 301 ? 10.219 3.693 9.852 1 98.94 301 ASP A O 1
ATOM 2284 N N . LEU A 1 302 ? 8.836 4.133 11.531 1 98.88 302 LEU A N 1
ATOM 2285 C CA . LEU A 1 302 ? 9.82 3.668 12.5 1 98.88 302 LEU A CA 1
ATOM 2286 C C . LEU A 1 302 ? 10.102 2.18 12.32 1 98.88 302 LEU A C 1
ATOM 2288 O O . LEU A 1 302 ? 11.258 1.756 12.328 1 98.88 302 LEU A O 1
ATOM 2292 N N . PHE A 1 303 ? 9.094 1.361 12.141 1 98.56 303 PHE A N 1
ATOM 2293 C CA . PHE A 1 303 ? 9.273 -0.064 11.891 1 98.56 303 PHE A CA 1
ATOM 2294 C C . PHE A 1 303 ? 9.977 -0.299 10.562 1 98.56 303 PHE A C 1
ATOM 2296 O O . PHE A 1 303 ? 10.789 -1.219 10.438 1 98.56 303 PHE A O 1
ATOM 2303 N N . ARG A 1 304 ? 9.625 0.501 9.594 1 98.56 304 ARG A N 1
ATOM 2304 C CA . ARG A 1 304 ? 10.336 0.443 8.32 1 98.56 304 ARG A CA 1
ATOM 2305 C C . ARG A 1 304 ? 11.836 0.643 8.516 1 98.56 304 ARG A C 1
ATOM 2307 O O . ARG A 1 304 ? 12.641 -0.121 7.984 1 98.56 304 ARG A O 1
ATOM 2314 N N . PHE A 1 305 ? 12.18 1.629 9.305 1 98.75 305 PHE A N 1
ATOM 2315 C CA . PHE A 1 305 ? 13.57 1.908 9.633 1 98.75 305 PHE A CA 1
ATOM 2316 C C . PHE A 1 305 ? 14.219 0.714 10.328 1 98.75 305 PHE A C 1
ATOM 2318 O O . PHE A 1 305 ? 15.297 0.273 9.938 1 98.75 305 PHE A O 1
ATOM 2325 N N . LEU A 1 306 ? 13.547 0.151 11.273 1 98.12 306 LEU A N 1
ATOM 2326 C CA . LEU A 1 306 ? 14.086 -0.952 12.062 1 98.12 306 LEU A CA 1
ATOM 2327 C C . LEU A 1 306 ? 14.227 -2.211 11.219 1 98.12 306 LEU A C 1
ATOM 2329 O O . LEU A 1 306 ? 15.008 -3.105 11.555 1 98.12 306 LEU A O 1
ATOM 2333 N N . SER A 1 307 ? 13.492 -2.264 10.133 1 96.88 307 SER A N 1
ATOM 2334 C CA . SER A 1 307 ? 13.586 -3.418 9.242 1 96.88 307 SER A CA 1
ATOM 2335 C C . SER A 1 307 ? 14.797 -3.309 8.328 1 96.88 307 SER A C 1
ATOM 2337 O O . SER A 1 307 ? 15.117 -4.25 7.59 1 96.88 307 SER A O 1
ATOM 2339 N N . GLY A 1 308 ? 15.43 -2.117 8.281 1 97.06 308 GLY A N 1
ATOM 2340 C CA . GLY A 1 308 ? 16.578 -1.896 7.426 1 97.06 308 GLY A CA 1
ATOM 2341 C C . GLY A 1 308 ? 16.219 -1.31 6.074 1 97.06 308 GLY A C 1
ATOM 2342 O O . GLY A 1 308 ? 17.078 -1.191 5.195 1 97.06 308 GLY A O 1
ATOM 2343 N N . ALA A 1 309 ? 14.977 -0.978 5.867 1 98.38 309 ALA A N 1
ATOM 2344 C CA . ALA A 1 309 ? 14.539 -0.375 4.609 1 98.38 309 ALA A CA 1
ATOM 2345 C C . ALA A 1 309 ? 14.82 1.126 4.598 1 98.38 309 ALA A C 1
ATOM 2347 O O . ALA A 1 309 ? 14.695 1.795 5.625 1 98.38 309 ALA A O 1
ATOM 2348 N N . PRO A 1 310 ? 15.172 1.69 3.471 1 98.56 310 PRO A N 1
ATOM 2349 C CA . PRO A 1 310 ? 15.359 3.141 3.387 1 98.56 310 PRO A CA 1
ATOM 2350 C C . PRO A 1 310 ? 14.047 3.912 3.486 1 98.56 310 PRO A C 1
ATOM 2352 O O . PRO A 1 310 ? 12.969 3.318 3.406 1 98.56 310 PRO A O 1
ATOM 2355 N N . GLY A 1 311 ? 14.195 5.215 3.732 1 98.75 311 GLY A N 1
ATOM 2356 C CA . GLY A 1 311 ? 13.039 6.09 3.672 1 98.75 311 GLY A CA 1
ATOM 2357 C C . GLY A 1 311 ? 12.445 6.203 2.281 1 98.75 311 GLY A C 1
ATOM 2358 O O . GLY A 1 311 ? 12.773 5.41 1.395 1 98.75 311 GLY A O 1
ATOM 2359 N N . HIS A 1 312 ? 11.469 7.066 2.109 1 98.69 312 HIS A N 1
ATOM 2360 C CA . HIS A 1 312 ? 10.734 7.223 0.859 1 98.69 312 HIS A CA 1
ATOM 2361 C C . HIS A 1 312 ? 11.555 7.996 -0.168 1 98.69 312 HIS A C 1
ATOM 2363 O O . HIS A 1 312 ? 11.539 9.234 -0.174 1 98.69 312 HIS A O 1
ATOM 2369 N N . ARG A 1 313 ? 12.219 7.301 -0.979 1 98.5 313 ARG A N 1
ATOM 2370 C CA . ARG A 1 313 ? 13.055 7.918 -2.006 1 98.5 313 ARG A CA 1
ATOM 2371 C C . ARG A 1 313 ? 12.203 8.438 -3.158 1 98.5 313 ARG A C 1
ATOM 2373 O O . ARG A 1 313 ? 11.242 7.789 -3.572 1 98.5 313 ARG A O 1
ATOM 2380 N N . PRO A 1 314 ? 12.492 9.625 -3.629 1 98.31 314 PRO A N 1
ATOM 2381 C CA . PRO A 1 314 ? 11.789 10.102 -4.82 1 98.31 314 PRO A CA 1
ATOM 2382 C C . PRO A 1 314 ? 12.094 9.266 -6.059 1 98.31 314 PRO A C 1
ATOM 2384 O O . PRO A 1 314 ? 12.906 8.344 -6.004 1 98.31 314 PRO A O 1
ATOM 2387 N N . ALA A 1 315 ? 11.305 9.508 -7.145 1 97.62 315 ALA A N 1
ATOM 2388 C CA . ALA A 1 315 ? 11.57 8.844 -8.414 1 97.62 315 ALA A CA 1
ATOM 2389 C C . ALA A 1 315 ? 13.031 9 -8.82 1 97.62 315 ALA A C 1
ATOM 2391 O O . ALA A 1 315 ? 13.648 10.039 -8.562 1 97.62 315 ALA A O 1
ATOM 2392 N N . PRO A 1 316 ? 13.602 8.016 -9.398 1 95.31 316 PRO A N 1
ATOM 2393 C CA . PRO A 1 316 ? 15.031 8.078 -9.727 1 95.31 316 PRO A CA 1
ATOM 2394 C C . PRO A 1 316 ? 15.328 9.008 -10.906 1 95.31 316 PRO A C 1
ATOM 2396 O O . PRO A 1 316 ? 16.453 9.461 -11.07 1 95.31 316 PRO A O 1
ATOM 2399 N N . LEU A 1 317 ? 14.352 9.195 -11.742 1 95.31 317 LEU A N 1
ATOM 2400 C CA . LEU A 1 317 ? 14.484 10.07 -12.906 1 95.31 317 LEU A CA 1
ATOM 2401 C C . LEU A 1 317 ? 13.156 10.719 -13.258 1 95.31 317 LEU A C 1
ATOM 2403 O O . LEU A 1 317 ? 12.094 10.195 -12.906 1 95.31 317 LEU A O 1
ATOM 2407 N N . ALA A 1 318 ? 13.242 11.828 -13.883 1 96.75 318 ALA A N 1
ATOM 2408 C CA . ALA A 1 318 ? 12.031 12.461 -14.391 1 96.75 318 ALA A CA 1
ATOM 2409 C C . ALA A 1 318 ? 11.523 11.75 -15.641 1 96.75 318 ALA A C 1
ATOM 2411 O O . ALA A 1 318 ? 12.305 11.383 -16.516 1 96.75 318 ALA A O 1
ATOM 2412 N N . LYS A 1 319 ? 10.289 11.492 -15.641 1 96.19 319 LYS A N 1
ATOM 2413 C CA . LYS A 1 319 ? 9.648 10.852 -16.781 1 96.19 319 LYS A CA 1
ATOM 2414 C C . LYS A 1 319 ? 8.422 11.633 -17.25 1 96.19 319 LYS A C 1
ATOM 2416 O O . LYS A 1 319 ? 7.68 12.164 -16.422 1 96.19 319 LYS A O 1
ATOM 2421 N N . GLY A 1 320 ? 8.305 11.75 -18.594 1 97 320 GLY A N 1
ATOM 2422 C CA . GLY A 1 320 ? 7.066 12.305 -19.109 1 97 320 GLY A CA 1
ATOM 2423 C C . GLY A 1 320 ? 5.906 11.328 -19.078 1 97 320 GLY A C 1
ATOM 2424 O O . GLY A 1 320 ? 6.102 10.141 -18.812 1 97 320 GLY A O 1
ATOM 2425 N N . PRO A 1 321 ? 4.703 11.867 -19.281 1 97.81 321 PRO A N 1
ATOM 2426 C CA . PRO A 1 321 ? 3.551 10.969 -19.281 1 97.81 321 PRO A CA 1
ATOM 2427 C C . PRO A 1 321 ? 3.539 10.031 -20.484 1 97.81 321 PRO A C 1
ATOM 2429 O O . PRO A 1 321 ? 4.039 10.391 -21.562 1 97.81 321 PRO A O 1
ATOM 2432 N N . LEU A 1 322 ? 3.012 8.859 -20.297 1 96.12 322 LEU A N 1
ATOM 2433 C CA . LEU A 1 322 ? 2.906 7.875 -21.359 1 96.12 322 LEU A CA 1
ATOM 2434 C C . LEU A 1 322 ? 1.827 8.273 -22.359 1 96.12 322 LEU A C 1
ATOM 2436 O O . LEU A 1 322 ? 1.806 7.773 -23.484 1 96.12 322 LEU A O 1
ATOM 2440 N N . GLY A 1 323 ? 0.94 9.086 -21.938 1 96.12 323 GLY A N 1
ATOM 2441 C CA . GLY A 1 323 ? -0.167 9.539 -22.766 1 96.12 323 GLY A CA 1
ATOM 2442 C C . GLY A 1 323 ? -1.047 10.57 -22.078 1 96.12 323 GLY A C 1
ATOM 2443 O O . GLY A 1 323 ? -0.713 11.047 -20.984 1 96.12 323 GLY A O 1
ATOM 2444 N N . GLU A 1 324 ? -2.129 10.891 -22.766 1 97.31 324 GLU A N 1
ATOM 2445 C CA . GLU A 1 324 ? -3.076 11.859 -22.219 1 97.31 324 GLU A CA 1
ATOM 2446 C C . GLU A 1 324 ? -3.924 11.234 -21.109 1 97.31 324 GLU A C 1
ATOM 2448 O O . GLU A 1 324 ? -4.34 10.078 -21.219 1 97.31 324 GLU A O 1
ATOM 2453 N N . GLY A 1 325 ? -4 11.984 -19.984 1 96.31 325 GLY A N 1
ATOM 2454 C CA . GLY A 1 325 ? -4.914 11.539 -18.953 1 96.31 325 GLY A CA 1
ATOM 2455 C C . GLY A 1 325 ? -6.359 11.898 -19.234 1 96.31 325 GLY A C 1
ATOM 2456 O O . GLY A 1 325 ? -6.672 12.469 -20.281 1 96.31 325 GLY A O 1
ATOM 2457 N N . ARG A 1 326 ? -7.254 11.398 -18.375 1 94.38 326 ARG A N 1
ATOM 2458 C CA . ARG A 1 326 ? -8.688 11.68 -18.438 1 94.38 326 ARG A CA 1
ATOM 2459 C C . ARG A 1 326 ? -9.172 12.297 -17.125 1 94.38 326 ARG A C 1
ATOM 2461 O O . ARG A 1 326 ? -9.891 11.656 -16.359 1 94.38 326 ARG A O 1
ATOM 2468 N N . PRO A 1 327 ? -8.828 13.555 -16.875 1 94.88 327 PRO A N 1
ATOM 2469 C CA . PRO A 1 327 ? -9.258 14.195 -15.633 1 94.88 327 PRO A CA 1
ATOM 2470 C C . PRO A 1 327 ? -10.773 14.352 -15.547 1 94.88 327 PRO A C 1
ATOM 2472 O O . PRO A 1 327 ? -11.445 14.469 -16.562 1 94.88 327 PRO A O 1
ATOM 2475 N N . PHE A 1 328 ? -11.25 14.297 -14.312 1 97.25 328 PHE A N 1
ATOM 2476 C CA . PHE A 1 328 ? -12.664 14.57 -14.094 1 97.25 328 PHE A CA 1
ATOM 2477 C C . PHE A 1 328 ? -12.984 16.031 -14.383 1 97.25 328 PHE A C 1
ATOM 2479 O O . PHE A 1 328 ? -12.156 16.906 -14.148 1 97.25 328 PHE A O 1
ATOM 2486 N N . PRO A 1 329 ? -14.188 16.312 -14.891 1 96.38 329 PRO A N 1
ATOM 2487 C CA . PRO A 1 329 ? -14.547 17.703 -15.172 1 96.38 329 PRO A CA 1
ATOM 2488 C C . PRO A 1 329 ? -14.586 18.562 -13.906 1 96.38 329 PRO A C 1
ATOM 2490 O O . PRO A 1 329 ? -15.016 18.094 -12.852 1 96.38 329 PRO A O 1
ATOM 2493 N N . GLU A 1 330 ? -14.195 19.797 -14.07 1 93.62 330 GLU A N 1
ATOM 2494 C CA . GLU A 1 330 ? -14.219 20.719 -12.945 1 93.62 330 GLU A CA 1
ATOM 2495 C C . GLU A 1 330 ? -15.641 21.141 -12.602 1 93.62 330 GLU A C 1
ATOM 2497 O O . GLU A 1 330 ? -16.516 21.188 -13.477 1 93.62 330 GLU A O 1
ATOM 2502 N N . ALA A 1 331 ? -15.781 21.391 -11.312 1 92.38 331 ALA A N 1
ATOM 2503 C CA . ALA A 1 331 ? -17.062 21.906 -10.844 1 92.38 331 ALA A CA 1
ATOM 2504 C C . ALA A 1 331 ? -17.078 23.438 -10.891 1 92.38 331 ALA A C 1
ATOM 2506 O O . ALA A 1 331 ? -16.047 24.094 -10.758 1 92.38 331 ALA A O 1
ATOM 2507 N N . MET B 1 1 ? 27.812 1.301 -14.922 1 84.38 1 MET B N 1
ATOM 2508 C CA . MET B 1 1 ? 26.625 0.555 -14.555 1 84.38 1 MET B CA 1
ATOM 2509 C C . MET B 1 1 ? 26.969 -0.859 -14.109 1 84.38 1 MET B C 1
ATOM 2511 O O . MET B 1 1 ? 27.875 -1.485 -14.672 1 84.38 1 MET B O 1
ATOM 2515 N N . GLU B 1 2 ? 26.391 -1.256 -13.078 1 93 2 GLU B N 1
ATOM 2516 C CA . GLU B 1 2 ? 26.641 -2.596 -12.555 1 93 2 GLU B CA 1
ATOM 2517 C C . GLU B 1 2 ? 25.625 -3.602 -13.117 1 93 2 GLU B C 1
ATOM 2519 O O . GLU B 1 2 ? 24.438 -3.295 -13.242 1 93 2 GLU B O 1
ATOM 2524 N N . ALA B 1 3 ? 26.156 -4.668 -13.531 1 96.62 3 ALA B N 1
ATOM 2525 C CA . ALA B 1 3 ? 25.281 -5.707 -14.062 1 96.62 3 ALA B CA 1
ATOM 2526 C C . ALA B 1 3 ? 24.453 -6.34 -12.953 1 96.62 3 ALA B C 1
ATOM 2528 O O . ALA B 1 3 ? 24.953 -6.598 -11.859 1 96.62 3 ALA B O 1
ATOM 2529 N N . LEU B 1 4 ? 23.203 -6.434 -13.164 1 98.5 4 LEU B N 1
ATOM 2530 C CA . LEU B 1 4 ? 22.297 -7.195 -12.312 1 98.5 4 LEU B CA 1
ATOM 2531 C C . LEU B 1 4 ? 21.922 -8.516 -12.969 1 98.5 4 LEU B C 1
ATOM 2533 O O . LEU B 1 4 ? 21.094 -8.547 -13.883 1 98.5 4 LEU B O 1
ATOM 2537 N N . ARG B 1 5 ? 22.688 -9.625 -12.609 1 98.62 5 ARG B N 1
ATOM 2538 C CA . ARG B 1 5 ? 22.438 -10.938 -13.188 1 98.62 5 ARG B CA 1
ATOM 2539 C C . ARG B 1 5 ? 21.172 -11.562 -12.625 1 98.62 5 ARG B C 1
ATOM 2541 O O . ARG B 1 5 ? 21.109 -11.883 -11.438 1 98.62 5 ARG B O 1
ATOM 2548 N N . ILE B 1 6 ? 20.078 -11.82 -13.492 1 98.94 6 ILE B N 1
ATOM 2549 C CA . ILE B 1 6 ? 18.766 -12.336 -13.086 1 98.94 6 ILE B CA 1
ATOM 2550 C C . ILE B 1 6 ? 18.578 -13.75 -13.641 1 98.94 6 ILE B C 1
ATOM 2552 O O . ILE B 1 6 ? 18.797 -13.984 -14.828 1 98.94 6 ILE B O 1
ATOM 2556 N N . ALA B 1 7 ? 18.281 -14.688 -12.82 1 98.94 7 ALA B N 1
ATOM 2557 C CA . ALA B 1 7 ? 17.797 -16 -13.258 1 98.94 7 ALA B CA 1
ATOM 2558 C C . ALA B 1 7 ? 16.281 -16.078 -13.156 1 98.94 7 ALA B C 1
ATOM 2560 O O . ALA B 1 7 ? 15.703 -15.805 -12.102 1 98.94 7 ALA B O 1
ATOM 2561 N N . LEU B 1 8 ? 15.664 -16.469 -14.242 1 98.88 8 LEU B N 1
ATOM 2562 C CA . LEU B 1 8 ? 14.211 -16.562 -14.281 1 98.88 8 LEU B CA 1
ATOM 2563 C C . LEU B 1 8 ? 13.766 -18.016 -14.367 1 98.88 8 LEU B C 1
ATOM 2565 O O . LEU B 1 8 ? 14.141 -18.734 -15.289 1 98.88 8 LEU B O 1
ATOM 2569 N N . LEU B 1 9 ? 13.031 -18.422 -13.359 1 98.81 9 LEU B N 1
ATOM 2570 C CA . LEU B 1 9 ? 12.461 -19.766 -13.344 1 98.81 9 LEU B CA 1
ATOM 2571 C C . LEU B 1 9 ? 11 -19.75 -13.781 1 98.81 9 LEU B C 1
ATOM 2573 O O . LEU B 1 9 ? 10.117 -19.406 -12.992 1 98.81 9 LEU B O 1
ATOM 2577 N N . GLY B 1 10 ? 10.758 -20.188 -14.984 1 97.94 10 GLY B N 1
ATOM 2578 C CA . GLY B 1 10 ? 9.438 -20.125 -15.586 1 97.94 10 GLY B CA 1
ATOM 2579 C C . GLY B 1 10 ? 9.336 -19.094 -16.703 1 97.94 10 GLY B C 1
ATOM 2580 O O . GLY B 1 10 ? 9.562 -17.906 -16.469 1 97.94 10 GLY B O 1
ATOM 2581 N N . GLY B 1 11 ? 8.992 -19.5 -17.859 1 97.38 11 GLY B N 1
ATOM 2582 C CA . GLY B 1 11 ? 8.797 -18.625 -19.016 1 97.38 11 GLY B CA 1
ATOM 2583 C C . GLY B 1 11 ? 7.391 -18.703 -19.578 1 97.38 11 GLY B C 1
ATOM 2584 O O . GLY B 1 11 ? 7.199 -18.594 -20.797 1 97.38 11 GLY B O 1
ATOM 2585 N N . GLY B 1 12 ? 6.469 -19.094 -18.688 1 95.94 12 GLY B N 1
ATOM 2586 C CA . GLY B 1 12 ? 5.074 -19.062 -19.094 1 95.94 12 GLY B CA 1
ATOM 2587 C C . GLY B 1 12 ? 4.5 -17.672 -19.188 1 95.94 12 GLY B C 1
ATOM 2588 O O . GLY B 1 12 ? 5.219 -16.719 -19.5 1 95.94 12 GLY B O 1
ATOM 2589 N N . THR B 1 13 ? 3.195 -17.531 -18.953 1 94.81 13 THR B N 1
ATOM 2590 C CA . THR B 1 13 ? 2.492 -16.266 -19.109 1 94.81 13 THR B CA 1
ATOM 2591 C C . THR B 1 13 ? 3.1 -15.188 -18.203 1 94.81 13 THR B C 1
ATOM 2593 O O . THR B 1 13 ? 3.447 -14.102 -18.672 1 94.81 13 THR B O 1
ATOM 2596 N N . VAL B 1 14 ? 3.291 -15.484 -16.922 1 97.5 14 VAL B N 1
ATOM 2597 C CA . VAL B 1 14 ? 3.797 -14.516 -15.953 1 97.5 14 VAL B CA 1
ATOM 2598 C C . VAL B 1 14 ? 5.277 -14.25 -16.219 1 97.5 14 VAL B C 1
ATOM 2600 O O . VAL B 1 14 ? 5.707 -13.094 -16.266 1 97.5 14 VAL B O 1
ATOM 2603 N N . GLY B 1 15 ? 6.07 -15.312 -16.359 1 98.38 15 GLY B N 1
ATOM 2604 C CA . GLY B 1 15 ? 7.496 -15.148 -16.609 1 98.38 15 GLY B CA 1
ATOM 2605 C C . GLY B 1 15 ? 7.801 -14.375 -17.875 1 98.38 15 GLY B C 1
ATOM 2606 O O . GLY B 1 15 ? 8.688 -13.516 -17.891 1 98.38 15 GLY B O 1
ATOM 2607 N N . SER B 1 16 ? 7.062 -14.664 -18.953 1 98.44 16 SER B N 1
ATOM 2608 C CA . SER B 1 16 ? 7.238 -13.945 -20.219 1 98.44 16 SER B CA 1
ATOM 2609 C C . SER B 1 16 ? 6.867 -12.477 -20.062 1 98.44 16 SER B C 1
ATOM 2611 O O . SER B 1 16 ? 7.547 -11.602 -20.609 1 98.44 16 SER B O 1
ATOM 2613 N N . ALA B 1 17 ? 5.777 -12.258 -19.344 1 98.56 17 ALA B N 1
ATOM 2614 C CA . ALA B 1 17 ? 5.367 -10.875 -19.094 1 98.56 17 ALA B CA 1
ATOM 2615 C C . ALA B 1 17 ? 6.426 -10.125 -18.281 1 98.56 17 ALA B C 1
ATOM 2617 O O . ALA B 1 17 ? 6.703 -8.953 -18.547 1 98.56 17 ALA B O 1
ATOM 2618 N N . PHE B 1 18 ? 7.016 -10.781 -17.328 1 98.88 18 PHE B N 1
ATOM 2619 C CA . PHE B 1 18 ? 8.062 -10.18 -16.516 1 98.88 18 PHE B CA 1
ATOM 2620 C C . PHE B 1 18 ? 9.281 -9.836 -17.375 1 98.88 18 PHE B C 1
ATOM 2622 O O . PHE B 1 18 ? 9.812 -8.734 -17.297 1 98.88 18 PHE B O 1
ATOM 2629 N N . TYR B 1 19 ? 9.68 -10.797 -18.156 1 98.88 19 TYR B N 1
ATOM 2630 C CA . TYR B 1 19 ? 10.805 -10.57 -19.062 1 98.88 19 TYR B CA 1
ATOM 2631 C C . TYR B 1 19 ? 10.57 -9.344 -19.938 1 98.88 19 TYR B C 1
ATOM 2633 O O . TYR B 1 19 ? 11.43 -8.461 -20.016 1 98.88 19 TYR B O 1
ATOM 2641 N N . THR B 1 20 ? 9.406 -9.289 -20.531 1 98.69 20 THR B N 1
ATOM 2642 C CA . THR B 1 20 ? 9.055 -8.188 -21.422 1 98.69 20 THR B CA 1
ATOM 2643 C C . THR B 1 20 ? 9.031 -6.867 -20.656 1 98.69 20 THR B C 1
ATOM 2645 O O . THR B 1 20 ? 9.547 -5.855 -21.141 1 98.69 20 THR B O 1
ATOM 2648 N N . LEU B 1 21 ? 8.477 -6.895 -19.484 1 98.56 21 LEU B N 1
ATOM 2649 C CA . LEU B 1 21 ? 8.352 -5.688 -18.672 1 98.56 21 LEU B CA 1
ATOM 2650 C C . LEU B 1 21 ? 9.719 -5.156 -18.281 1 98.56 21 LEU B C 1
ATOM 2652 O O . LEU B 1 21 ? 9.945 -3.943 -18.281 1 98.56 21 LEU B O 1
ATOM 2656 N N . VAL B 1 22 ? 10.672 -6.012 -17.906 1 98.75 22 VAL B N 1
ATOM 2657 C CA . VAL B 1 22 ? 12.031 -5.605 -17.562 1 98.75 22 VAL B CA 1
ATOM 2658 C C . VAL B 1 22 ? 12.672 -4.867 -18.734 1 98.75 22 VAL B C 1
ATOM 2660 O O . VAL B 1 22 ? 13.297 -3.82 -18.562 1 98.75 22 VAL B O 1
ATOM 2663 N N . LEU B 1 23 ? 12.461 -5.391 -19.922 1 98.31 23 LEU B N 1
ATOM 2664 C CA . LEU B 1 23 ? 13.047 -4.777 -21.109 1 98.31 23 LEU B CA 1
ATOM 2665 C C . LEU B 1 23 ? 12.43 -3.406 -21.359 1 98.31 23 LEU B C 1
ATOM 2667 O O . LEU B 1 23 ? 13.117 -2.482 -21.797 1 98.31 23 LEU B O 1
ATOM 2671 N N . GLU B 1 24 ? 11.141 -3.336 -21.094 1 97.75 24 GLU B N 1
ATOM 2672 C CA . GLU B 1 24 ? 10.438 -2.076 -21.312 1 97.75 24 GLU B CA 1
ATOM 2673 C C . GLU B 1 24 ? 10.875 -1.015 -20.312 1 97.75 24 GLU B C 1
ATOM 2675 O O . GLU B 1 24 ? 10.711 0.183 -20.562 1 97.75 24 GLU B O 1
ATOM 2680 N N . ARG B 1 25 ? 11.445 -1.448 -19.219 1 97.62 25 ARG B N 1
ATOM 2681 C CA . ARG B 1 25 ? 11.742 -0.538 -18.109 1 97.62 25 ARG B CA 1
ATOM 2682 C C . ARG B 1 25 ? 13.25 -0.346 -17.953 1 97.62 25 ARG B C 1
ATOM 2684 O O . ARG B 1 25 ? 13.719 0.001 -16.859 1 97.62 25 ARG B O 1
ATOM 2691 N N . LEU B 1 26 ? 14.055 -0.549 -18.953 1 97.62 26 LEU B N 1
ATOM 2692 C CA . LEU B 1 26 ? 15.508 -0.504 -18.891 1 97.62 26 LEU B CA 1
ATOM 2693 C C . LEU B 1 26 ? 15.992 0.863 -18.422 1 97.62 26 LEU B C 1
ATOM 2695 O O . LEU B 1 26 ? 16.984 0.957 -17.688 1 97.62 26 LEU B O 1
ATOM 2699 N N . GLU B 1 27 ? 15.312 1.974 -18.766 1 96.25 27 GLU B N 1
ATOM 2700 C CA . GLU B 1 27 ? 15.727 3.316 -18.359 1 96.25 27 GLU B CA 1
ATOM 2701 C C . GLU B 1 27 ? 15.609 3.5 -16.844 1 96.25 27 GLU B C 1
ATOM 2703 O O . GLU B 1 27 ? 16.422 4.207 -16.234 1 96.25 27 GLU B O 1
ATOM 2708 N N . ASP B 1 28 ? 14.609 2.906 -16.266 1 96.75 28 ASP B N 1
ATOM 2709 C CA . ASP B 1 28 ? 14.469 2.955 -14.812 1 96.75 28 ASP B CA 1
ATOM 2710 C C . ASP B 1 28 ? 15.641 2.268 -14.125 1 96.75 28 ASP B C 1
ATOM 2712 O O . ASP B 1 28 ? 16.172 2.773 -13.133 1 96.75 28 ASP B O 1
ATOM 2716 N N . PHE B 1 29 ? 16.062 1.103 -14.664 1 97.88 29 PHE B N 1
ATOM 2717 C CA . PHE B 1 29 ? 17.188 0.367 -14.109 1 97.88 29 PHE B CA 1
ATOM 2718 C C . PHE B 1 29 ? 18.484 1.172 -14.242 1 97.88 29 PHE B C 1
ATOM 2720 O O . PHE B 1 29 ? 19.25 1.284 -13.289 1 97.88 29 PHE B O 1
ATOM 2727 N N . ARG B 1 30 ? 18.672 1.754 -15.375 1 96.69 30 ARG B N 1
ATOM 2728 C CA . ARG B 1 30 ? 19.875 2.547 -15.617 1 96.69 30 ARG B CA 1
ATOM 2729 C C . ARG B 1 30 ? 19.938 3.742 -14.672 1 96.69 30 ARG B C 1
ATOM 2731 O O . ARG B 1 30 ? 21.016 4.098 -14.188 1 96.69 30 ARG B O 1
ATOM 2738 N N . ALA B 1 31 ? 18.75 4.324 -14.445 1 95.69 31 ALA B N 1
ATOM 2739 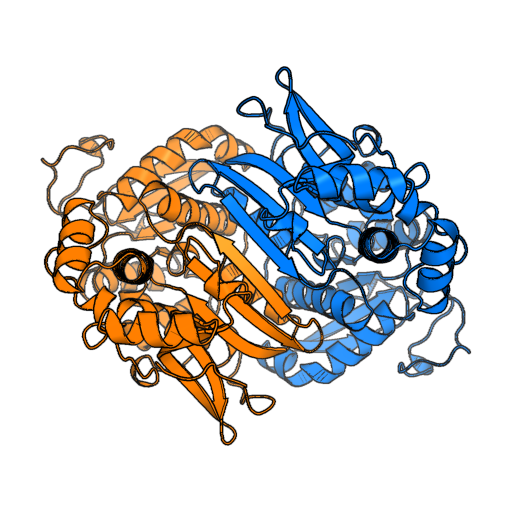C CA . ALA B 1 31 ? 18.688 5.449 -13.516 1 95.69 31 ALA B CA 1
ATOM 2740 C C . ALA B 1 31 ? 19.094 5.023 -12.109 1 95.69 31 ALA B C 1
ATOM 2742 O O . ALA B 1 31 ? 19.531 5.848 -11.312 1 95.69 31 ALA B O 1
ATOM 2743 N N . LEU B 1 32 ? 18.938 3.758 -11.812 1 95.69 32 LEU B N 1
ATOM 2744 C CA . LEU B 1 32 ? 19.312 3.219 -10.516 1 95.69 32 LEU B CA 1
ATOM 2745 C C . LEU B 1 32 ? 20.75 2.693 -10.547 1 95.69 32 LEU B C 1
ATOM 2747 O O . LEU B 1 32 ? 21.234 2.117 -9.57 1 95.69 32 LEU B O 1
ATOM 2751 N N . GLY B 1 33 ? 21.359 2.816 -11.703 1 96.25 33 GLY B N 1
ATOM 2752 C CA . GLY B 1 33 ? 22.766 2.463 -11.828 1 96.25 33 GLY B CA 1
ATOM 2753 C C . GLY B 1 33 ? 22.984 0.992 -12.125 1 96.25 33 GLY B C 1
ATOM 2754 O O . GLY B 1 33 ? 24.062 0.458 -11.867 1 96.25 33 GLY B O 1
ATOM 2755 N N . VAL B 1 34 ? 21.953 0.298 -12.609 1 97.69 34 VAL B N 1
ATOM 2756 C CA . VAL B 1 34 ? 22.109 -1.134 -12.844 1 97.69 34 VAL B CA 1
ATOM 2757 C C . VAL B 1 34 ? 21.672 -1.478 -14.258 1 97.69 34 VAL B C 1
ATOM 2759 O O . VAL B 1 34 ? 20.891 -0.74 -14.867 1 97.69 34 VAL B O 1
ATOM 2762 N N . GLU B 1 35 ? 22.172 -2.549 -14.797 1 97.94 35 GLU B N 1
ATOM 2763 C CA . GLU B 1 35 ? 21.781 -3.131 -16.078 1 97.94 35 GLU B CA 1
ATOM 2764 C C . GLU B 1 35 ? 21.359 -4.586 -15.922 1 97.94 35 GLU B C 1
ATOM 2766 O O . GLU B 1 35 ? 22.203 -5.461 -15.688 1 97.94 35 GLU B O 1
ATOM 2771 N N . PRO B 1 36 ? 20.062 -4.785 -16.062 1 98.31 36 PRO B N 1
ATOM 2772 C CA . PRO B 1 36 ? 19.625 -6.176 -15.922 1 98.31 36 PRO B CA 1
ATOM 2773 C C . PRO B 1 36 ? 20.125 -7.078 -17.047 1 98.31 36 PRO B C 1
ATOM 2775 O O . PRO B 1 36 ? 20.156 -6.664 -18.203 1 98.31 36 PRO B O 1
ATOM 2778 N N . ARG B 1 37 ? 20.594 -8.203 -16.688 1 98.12 37 ARG B N 1
ATOM 2779 C CA . ARG B 1 37 ? 21.031 -9.258 -17.594 1 98.12 37 ARG B CA 1
ATOM 2780 C C . ARG B 1 37 ? 20.469 -10.609 -17.172 1 98.12 37 ARG B C 1
ATOM 2782 O O . ARG B 1 37 ? 20.766 -11.102 -16.094 1 98.12 37 ARG B O 1
ATOM 2789 N N . PHE B 1 38 ? 19.719 -11.195 -18.094 1 98.62 38 PHE B N 1
ATOM 2790 C CA . PHE B 1 38 ? 19.172 -12.523 -17.812 1 98.62 38 PHE B CA 1
ATOM 2791 C C . PHE B 1 38 ? 20.219 -13.602 -18.047 1 98.62 38 PHE B C 1
ATOM 2793 O O . PHE B 1 38 ? 20.766 -13.711 -19.156 1 98.62 38 PHE B O 1
ATOM 2800 N N . LEU B 1 39 ? 20.469 -14.375 -17.047 1 98.44 39 LEU B N 1
ATOM 2801 C CA . LEU B 1 39 ? 21.391 -15.492 -17.172 1 98.44 39 LEU B CA 1
ATOM 2802 C C . LEU B 1 39 ? 20.734 -16.641 -17.938 1 98.44 39 LEU B C 1
ATOM 2804 O O . LEU B 1 39 ? 21.422 -17.406 -18.625 1 98.44 39 LEU B O 1
ATOM 2808 N N . GLY B 1 40 ? 19.469 -16.812 -17.734 1 98.5 40 GLY B N 1
ATOM 2809 C CA . GLY B 1 40 ? 18.688 -17.859 -18.328 1 98.5 40 GLY B CA 1
ATOM 2810 C C . GLY B 1 40 ? 17.234 -17.875 -17.859 1 98.5 40 GLY B C 1
ATOM 2811 O O . GLY B 1 40 ? 16.891 -17.188 -16.891 1 98.5 40 GLY B O 1
ATOM 2812 N N . VAL B 1 41 ? 16.469 -18.641 -18.609 1 98.75 41 VAL B N 1
ATOM 2813 C CA . VAL B 1 41 ? 15.07 -18.859 -18.281 1 98.75 41 VAL B CA 1
ATOM 2814 C C . VAL B 1 41 ? 14.766 -20.359 -18.312 1 98.75 41 VAL B C 1
ATOM 2816 O O . VAL B 1 41 ? 14.922 -21 -19.359 1 98.75 41 VAL B O 1
ATOM 2819 N N . LEU B 1 42 ? 14.383 -20.875 -17.203 1 98.56 42 LEU B N 1
ATOM 2820 C CA . LEU B 1 42 ? 14.031 -22.297 -17.125 1 98.56 42 LEU B CA 1
ATOM 2821 C C . LEU B 1 42 ? 12.602 -22.531 -17.609 1 98.56 42 LEU B C 1
ATOM 2823 O O . LEU B 1 42 ? 11.672 -21.891 -17.109 1 98.56 42 LEU B O 1
ATOM 2827 N N . VAL B 1 43 ? 12.422 -23.406 -18.594 1 97.56 43 VAL B N 1
ATOM 2828 C CA . VAL B 1 43 ? 11.102 -23.703 -19.141 1 97.56 43 VAL B CA 1
ATOM 2829 C C . VAL B 1 43 ? 10.93 -25.219 -19.266 1 97.56 43 VAL B C 1
ATOM 2831 O O . VAL B 1 43 ? 11.906 -25.969 -19.203 1 97.56 43 VAL B O 1
ATOM 2834 N N . ARG B 1 44 ? 9.672 -25.625 -19.328 1 94.19 44 ARG B N 1
ATOM 2835 C CA . ARG B 1 44 ? 9.398 -27.047 -19.531 1 94.19 44 ARG B CA 1
ATOM 2836 C C . ARG B 1 44 ? 9.578 -27.438 -21 1 94.19 44 ARG B C 1
ATOM 2838 O O . ARG B 1 44 ? 10.008 -28.547 -21.297 1 94.19 44 ARG B O 1
ATOM 2845 N N . ASP B 1 45 ? 9.164 -26.516 -21.906 1 94.69 45 ASP B N 1
ATOM 2846 C CA . ASP B 1 45 ? 9.156 -26.734 -23.344 1 94.69 45 ASP B CA 1
ATOM 2847 C C . ASP B 1 45 ? 9.703 -25.531 -24.094 1 94.69 45 ASP B C 1
ATOM 2849 O O . ASP B 1 45 ? 9.047 -24.484 -24.172 1 94.69 45 ASP B O 1
ATOM 2853 N N . ARG B 1 46 ? 10.789 -25.641 -24.734 1 94.25 46 ARG B N 1
ATOM 2854 C CA . ARG B 1 46 ? 11.469 -24.547 -25.422 1 94.25 46 ARG B CA 1
ATOM 2855 C C . ARG B 1 46 ? 10.758 -24.203 -26.734 1 94.25 46 ARG B C 1
ATOM 2857 O O . ARG B 1 46 ? 11 -23.141 -27.312 1 94.25 46 ARG B O 1
ATOM 2864 N N . THR B 1 47 ? 9.938 -25.141 -27.188 1 94.31 47 THR B N 1
ATOM 2865 C CA . THR B 1 47 ? 9.375 -24.969 -28.516 1 94.31 47 THR B CA 1
ATOM 2866 C C . THR B 1 47 ? 8.125 -24.094 -28.453 1 94.31 47 THR B C 1
ATOM 2868 O O . THR B 1 47 ? 7.656 -23.594 -29.484 1 94.31 47 THR B O 1
ATOM 2871 N N . LYS B 1 48 ? 7.594 -23.938 -27.297 1 94.56 48 LYS B N 1
ATOM 2872 C CA . LYS B 1 48 ? 6.426 -23.078 -27.172 1 94.56 48 LYS B CA 1
ATOM 2873 C C . LYS B 1 48 ? 6.789 -21.609 -27.453 1 94.56 48 LYS B C 1
ATOM 2875 O O . LYS B 1 48 ? 7.797 -21.109 -26.953 1 94.56 48 LYS B O 1
ATOM 2880 N N . PRO B 1 49 ? 6.035 -20.984 -28.297 1 94.31 49 PRO B N 1
ATOM 2881 C CA . PRO B 1 49 ? 6.336 -19.578 -28.609 1 94.31 49 PRO B CA 1
ATOM 2882 C C . PRO B 1 49 ? 6.27 -18.672 -27.406 1 94.31 49 PRO B C 1
ATOM 2884 O O . PRO B 1 49 ? 5.344 -18.781 -26.594 1 94.31 49 PRO B O 1
ATOM 2887 N N . ARG B 1 50 ? 7.273 -17.812 -27.281 1 95.94 50 ARG B N 1
ATOM 2888 C CA . ARG B 1 50 ? 7.363 -16.812 -26.219 1 95.94 50 ARG B CA 1
ATOM 2889 C C . ARG B 1 50 ? 8.234 -15.633 -26.641 1 95.94 50 ARG B C 1
ATOM 2891 O O . ARG B 1 50 ? 9.039 -15.758 -27.562 1 95.94 50 ARG B O 1
ATOM 2898 N N . PRO B 1 51 ? 7.965 -14.461 -25.984 1 97 51 PRO B N 1
ATOM 2899 C CA . PRO B 1 51 ? 8.773 -13.281 -26.312 1 97 51 PRO B CA 1
ATOM 2900 C C . PRO B 1 51 ? 10.141 -13.297 -25.625 1 97 51 PRO B C 1
ATOM 2902 O O . PRO B 1 51 ? 10.555 -12.281 -25.062 1 97 51 PRO B O 1
ATOM 2905 N N . ILE B 1 52 ? 10.781 -14.414 -25.516 1 98.31 52 ILE B N 1
ATOM 2906 C CA . ILE B 1 52 ? 12.094 -14.594 -24.891 1 98.31 52 ILE B CA 1
ATOM 2907 C C . ILE B 1 52 ? 13.047 -15.258 -25.891 1 98.31 52 ILE B C 1
ATOM 2909 O O . ILE B 1 52 ? 12.695 -16.25 -26.531 1 98.31 52 ILE B O 1
ATOM 2913 N N . PRO B 1 53 ? 14.203 -14.727 -26.094 1 98 53 PRO B N 1
ATOM 2914 C CA . PRO B 1 53 ? 15.172 -15.312 -27.016 1 98 53 PRO B CA 1
ATOM 2915 C C . PRO B 1 53 ? 15.461 -16.781 -26.719 1 98 53 PRO B C 1
ATOM 2917 O O . PRO B 1 53 ? 15.617 -17.156 -25.547 1 98 53 PRO B O 1
ATOM 2920 N N . GLN B 1 54 ? 15.594 -17.562 -27.75 1 97.31 54 GLN B N 1
ATOM 2921 C CA . GLN B 1 54 ? 15.789 -19 -27.641 1 97.31 54 GLN B CA 1
ATOM 2922 C C . GLN B 1 54 ? 17.062 -19.328 -26.875 1 97.31 54 GLN B C 1
ATOM 2924 O O . GLN B 1 54 ? 17.125 -20.328 -26.156 1 97.31 54 GLN B O 1
ATOM 2929 N N . GLU B 1 55 ? 18.047 -18.531 -27.016 1 97 55 GLU B N 1
ATOM 2930 C CA . GLU B 1 55 ? 19.359 -18.781 -26.422 1 97 55 GLU B CA 1
ATOM 2931 C C . GLU B 1 55 ? 19.281 -18.688 -24.891 1 97 55 GLU B C 1
ATOM 2933 O O . GLU B 1 55 ? 20.172 -19.188 -24.188 1 97 55 GLU B O 1
ATOM 2938 N N . LEU B 1 56 ? 18.266 -18.016 -24.344 1 98.25 56 LEU B N 1
ATOM 2939 C CA . LEU B 1 56 ? 18.094 -17.844 -22.906 1 98.25 56 LEU B CA 1
ATOM 2940 C C . LEU B 1 56 ? 17.312 -19.016 -22.297 1 98.25 56 LEU B C 1
ATOM 2942 O O . LEU B 1 56 ? 17.297 -19.188 -21.078 1 98.25 56 LEU B O 1
ATOM 2946 N N . LEU B 1 57 ? 16.656 -19.797 -23.156 1 98.31 57 LEU B N 1
ATOM 2947 C CA . LEU B 1 57 ? 15.742 -20.828 -22.688 1 98.31 57 LEU B CA 1
ATOM 2948 C C . LEU B 1 57 ? 16.5 -22.109 -22.359 1 98.31 57 LEU B C 1
ATOM 2950 O O . LEU B 1 57 ? 17.297 -22.594 -23.172 1 98.31 57 LEU B O 1
ATOM 2954 N N . HIS B 1 58 ? 16.234 -22.625 -21.203 1 97.81 58 HIS B N 1
ATOM 2955 C CA . HIS B 1 58 ? 16.812 -23.875 -20.734 1 97.81 58 HIS B CA 1
ATOM 2956 C C . HIS B 1 58 ? 15.727 -24.828 -20.266 1 97.81 58 HIS B C 1
ATOM 2958 O O . HIS B 1 58 ? 14.773 -24.422 -19.594 1 97.81 58 HIS B O 1
ATOM 2964 N N . THR B 1 59 ? 15.867 -26.109 -20.562 1 97.06 59 THR B N 1
ATOM 2965 C CA . THR B 1 59 ? 14.914 -27.094 -20.094 1 97.06 59 THR B CA 1
ATOM 2966 C C . THR B 1 59 ? 15.469 -27.844 -18.875 1 97.06 59 THR B C 1
ATOM 2968 O O . THR B 1 59 ? 14.742 -28.594 -18.219 1 97.06 59 THR B O 1
ATOM 2971 N N . GLU B 1 60 ? 16.688 -27.578 -18.609 1 96.31 60 GLU B N 1
ATOM 2972 C CA . GLU B 1 60 ? 17.359 -28.062 -17.391 1 96.31 60 GLU B CA 1
ATOM 2973 C C . GLU B 1 60 ? 17.891 -26.906 -16.562 1 96.31 60 GLU B C 1
ATOM 2975 O O . GLU B 1 60 ? 18.234 -25.844 -17.094 1 96.31 60 GLU B O 1
ATOM 2980 N N . PRO B 1 61 ? 17.906 -27.188 -15.289 1 94.19 61 PRO B N 1
ATOM 2981 C CA . PRO B 1 61 ? 18.422 -26.109 -14.445 1 94.19 61 PRO B CA 1
ATOM 2982 C C . PRO B 1 61 ? 19.844 -25.688 -14.82 1 94.19 61 PRO B C 1
ATOM 2984 O O . PRO B 1 61 ? 20.656 -26.531 -15.188 1 94.19 61 PRO B O 1
ATOM 2987 N N . PHE B 1 62 ? 20.078 -24.438 -14.867 1 95.75 62 PHE B N 1
ATOM 2988 C CA . PHE B 1 62 ? 21.406 -23.844 -15.047 1 95.75 62 PHE B CA 1
ATOM 2989 C C . PHE B 1 62 ? 21.938 -23.297 -13.734 1 95.75 62 PHE B C 1
ATOM 2991 O O . PHE B 1 62 ? 21.312 -23.453 -12.688 1 95.75 62 PHE B O 1
ATOM 2998 N N . ASP B 1 63 ? 23.141 -22.75 -13.641 1 97.5 63 ASP B N 1
ATOM 2999 C CA . ASP B 1 63 ? 23.797 -22.359 -12.391 1 97.5 63 ASP B CA 1
ATOM 3000 C C . ASP B 1 63 ? 23.141 -21.109 -11.797 1 97.5 63 ASP B C 1
ATOM 3002 O O . ASP B 1 63 ? 23.578 -20 -12.078 1 97.5 63 ASP B O 1
ATOM 3006 N N . LEU B 1 64 ? 22.25 -21.344 -10.922 1 98.44 64 LEU B N 1
ATOM 3007 C CA . LEU B 1 64 ? 21.5 -20.25 -10.281 1 98.44 64 LEU B CA 1
ATOM 3008 C C . LEU B 1 64 ? 22.375 -19.484 -9.305 1 98.44 64 LEU B C 1
ATOM 3010 O O . LEU B 1 64 ? 22.031 -18.375 -8.906 1 98.44 64 LEU B O 1
ATOM 3014 N N . LEU B 1 65 ? 23.484 -20.062 -8.891 1 98.5 65 LEU B N 1
ATOM 3015 C CA . LEU B 1 65 ? 24.328 -19.438 -7.879 1 98.5 65 LEU B CA 1
ATOM 3016 C C . LEU B 1 65 ? 25.125 -18.281 -8.477 1 98.5 65 LEU B C 1
ATOM 3018 O O . LEU B 1 65 ? 25.719 -17.5 -7.738 1 98.5 65 LEU B O 1
ATOM 3022 N N . GLU B 1 66 ? 25.078 -18.156 -9.797 1 98.38 66 GLU B N 1
ATOM 3023 C CA . GLU B 1 66 ? 25.75 -17.047 -10.469 1 98.38 66 GLU B CA 1
ATOM 3024 C C . GLU B 1 66 ? 24.859 -15.812 -10.492 1 98.38 66 GLU B C 1
ATOM 3026 O O . GLU B 1 66 ? 25.312 -14.719 -10.82 1 98.38 66 GLU B O 1
ATOM 3031 N N . ALA B 1 67 ? 23.609 -15.961 -10.117 1 98.75 67 ALA B N 1
ATOM 3032 C CA . ALA B 1 67 ? 22.656 -14.859 -10.195 1 98.75 67 ALA B CA 1
ATOM 3033 C C . ALA B 1 67 ? 22.797 -13.93 -9 1 98.75 67 ALA B C 1
ATOM 3035 O O . ALA B 1 67 ? 23.25 -14.344 -7.926 1 98.75 67 ALA B O 1
ATOM 3036 N N . ASP B 1 68 ? 22.5 -12.656 -9.227 1 98.62 68 ASP B N 1
ATOM 3037 C CA . ASP B 1 68 ? 22.344 -11.703 -8.133 1 98.62 68 ASP B CA 1
ATOM 3038 C C . ASP B 1 68 ? 20.953 -11.773 -7.527 1 98.62 68 ASP B C 1
ATOM 3040 O O . ASP B 1 68 ? 20.734 -11.391 -6.375 1 98.62 68 ASP B O 1
ATOM 3044 N N . LEU B 1 69 ? 19.984 -12.273 -8.305 1 98.81 69 LEU B N 1
ATOM 3045 C CA . LEU B 1 69 ? 18.578 -12.383 -7.945 1 98.81 69 LEU B CA 1
ATOM 3046 C C . LEU B 1 69 ? 17.891 -13.469 -8.766 1 98.81 69 LEU B C 1
ATOM 3048 O O . LEU B 1 69 ? 18.109 -13.57 -9.977 1 98.81 69 LEU B O 1
ATOM 3052 N N . VAL B 1 70 ? 17.094 -14.273 -8.102 1 98.94 70 VAL B N 1
ATOM 3053 C CA . VAL B 1 70 ? 16.312 -15.297 -8.789 1 98.94 70 VAL B CA 1
ATOM 3054 C C . VAL B 1 70 ? 14.836 -14.945 -8.75 1 98.94 70 VAL B C 1
ATOM 3056 O O . VAL B 1 70 ? 14.297 -14.594 -7.695 1 98.94 70 VAL B O 1
ATOM 3059 N N . VAL B 1 71 ? 14.164 -14.938 -9.891 1 98.94 71 VAL B N 1
ATOM 3060 C CA . VAL B 1 71 ? 12.727 -14.719 -9.992 1 98.94 71 VAL B CA 1
ATOM 3061 C C . VAL B 1 71 ? 12.023 -16.047 -10.305 1 98.94 71 VAL B C 1
ATOM 3063 O O . VAL B 1 71 ? 12.359 -16.719 -11.273 1 98.94 71 VAL B O 1
ATOM 3066 N N . GLU B 1 72 ? 11.062 -16.406 -9.492 1 98.88 72 GLU B N 1
ATOM 3067 C CA . GLU B 1 72 ? 10.398 -17.703 -9.609 1 98.88 72 GLU B CA 1
ATOM 3068 C C . GLU B 1 72 ? 8.93 -17.531 -10.008 1 98.88 72 GLU B C 1
ATOM 3070 O O . GLU B 1 72 ? 8.164 -16.891 -9.305 1 98.88 72 GLU B O 1
ATOM 3075 N N . ALA B 1 73 ? 8.578 -18.109 -11.125 1 97.5 73 ALA B N 1
ATOM 3076 C CA . ALA B 1 73 ? 7.211 -18.109 -11.648 1 97.5 73 ALA B CA 1
ATOM 3077 C C . ALA B 1 73 ? 6.844 -19.469 -12.219 1 97.5 73 ALA B C 1
ATOM 3079 O O . ALA B 1 73 ? 6.168 -19.562 -13.242 1 97.5 73 ALA B O 1
ATOM 3080 N N . LEU B 1 74 ? 7.277 -20.547 -11.672 1 95.19 74 LEU B N 1
ATOM 3081 C CA . LEU B 1 74 ? 7.035 -21.922 -12.141 1 95.19 74 LEU B CA 1
ATOM 3082 C C . LEU B 1 74 ? 5.684 -22.422 -11.656 1 95.19 74 LEU B C 1
ATOM 3084 O O . LEU B 1 74 ? 4.973 -23.109 -12.398 1 95.19 74 LEU B O 1
ATOM 3088 N N . GLY B 1 75 ? 5.367 -22.203 -10.422 1 92.12 75 GLY B N 1
ATOM 3089 C CA . GLY B 1 75 ? 4.25 -22.859 -9.758 1 92.12 75 GLY B CA 1
ATOM 3090 C C . GLY B 1 75 ? 4.617 -24.203 -9.156 1 92.12 75 GLY B C 1
ATOM 3091 O O . GLY B 1 75 ? 5.707 -24.719 -9.398 1 92.12 75 GLY B O 1
ATOM 3092 N N . GLY B 1 76 ? 3.682 -24.734 -8.367 1 94.69 76 GLY B N 1
ATOM 3093 C CA . GLY B 1 76 ? 3.959 -25.984 -7.676 1 94.69 76 GLY B CA 1
ATOM 3094 C C . GLY B 1 76 ? 4.754 -25.781 -6.395 1 94.69 76 GLY B C 1
ATOM 3095 O O . GLY B 1 76 ? 5.082 -24.656 -6.023 1 94.69 76 GLY B O 1
ATOM 3096 N N . VAL B 1 77 ? 5.137 -26.859 -5.723 1 97.62 77 VAL B N 1
ATOM 3097 C CA . VAL B 1 77 ? 5.766 -26.734 -4.41 1 97.62 77 VAL B CA 1
ATOM 3098 C C . VAL B 1 77 ? 7.113 -27.453 -4.406 1 97.62 77 VAL B C 1
ATOM 3100 O O . VAL B 1 77 ? 8.164 -26.812 -4.277 1 97.62 77 VAL B O 1
ATOM 3103 N N . GLU B 1 78 ? 7.234 -28.734 -4.777 1 97.38 78 GLU B N 1
ATOM 3104 C CA . GLU B 1 78 ? 8.43 -29.547 -4.602 1 97.38 78 GLU B CA 1
ATOM 3105 C C . GLU B 1 78 ? 9.539 -29.109 -5.555 1 97.38 78 GLU B C 1
ATOM 3107 O O . GLU B 1 78 ? 10.672 -28.891 -5.125 1 97.38 78 GLU B O 1
ATOM 3112 N N . ALA B 1 79 ? 9.227 -29 -6.809 1 96.44 79 ALA B N 1
ATOM 3113 C CA . ALA B 1 79 ? 10.234 -28.688 -7.812 1 96.44 79 ALA B CA 1
ATOM 3114 C C . ALA B 1 79 ? 10.836 -27.297 -7.566 1 96.44 79 ALA B C 1
ATOM 3116 O O . ALA B 1 79 ? 12.062 -27.156 -7.496 1 96.44 79 ALA B O 1
ATOM 3117 N N . PRO B 1 80 ? 9.992 -26.297 -7.375 1 97.94 80 PRO B N 1
ATOM 3118 C CA . PRO B 1 80 ? 10.586 -25 -7.098 1 97.94 80 PRO B CA 1
ATOM 3119 C C . PRO B 1 80 ? 11.383 -24.969 -5.801 1 97.94 80 PRO B C 1
ATOM 3121 O O . PRO B 1 80 ? 12.43 -24.312 -5.723 1 97.94 80 PRO B O 1
ATOM 3124 N N . LEU B 1 81 ? 10.906 -25.656 -4.754 1 98.44 81 LEU B N 1
ATOM 3125 C CA . LEU B 1 81 ? 11.633 -25.688 -3.488 1 98.44 81 LEU B CA 1
ATOM 3126 C C . LEU B 1 81 ? 13.031 -26.281 -3.682 1 98.44 81 LEU B C 1
ATOM 3128 O O . LEU B 1 81 ? 14.008 -25.75 -3.143 1 98.44 81 LEU B O 1
ATOM 3132 N N . ARG B 1 82 ? 13.133 -27.359 -4.426 1 98 82 ARG B N 1
ATOM 3133 C CA . ARG B 1 82 ? 14.414 -28 -4.691 1 98 82 ARG B CA 1
ATOM 3134 C C . ARG B 1 82 ? 15.375 -27.062 -5.398 1 98 82 ARG B C 1
ATOM 3136 O O . ARG B 1 82 ? 16.578 -27.078 -5.129 1 98 82 ARG B O 1
ATOM 3143 N N . LEU B 1 83 ? 14.883 -26.219 -6.258 1 98.38 83 LEU B N 1
ATOM 3144 C CA . LEU B 1 83 ? 15.703 -25.297 -7.027 1 98.38 83 LEU B CA 1
ATOM 3145 C C . LEU B 1 83 ? 16.125 -24.109 -6.176 1 98.38 83 LEU B C 1
ATOM 3147 O O . LEU B 1 83 ? 17.25 -23.609 -6.305 1 98.38 83 LEU B O 1
ATOM 3151 N N . LEU B 1 84 ? 15.258 -23.625 -5.293 1 98.69 84 LEU B N 1
ATOM 3152 C CA . LEU B 1 84 ? 15.453 -22.359 -4.602 1 98.69 84 LEU B CA 1
ATOM 3153 C C . LEU B 1 84 ? 16.266 -22.547 -3.326 1 98.69 84 LEU B C 1
ATOM 3155 O O . LEU B 1 84 ? 16.938 -21.625 -2.869 1 98.69 84 LEU B O 1
ATOM 3159 N N . ARG B 1 85 ? 16.203 -23.766 -2.723 1 98.25 85 ARG B N 1
ATOM 3160 C CA . ARG B 1 85 ? 16.844 -24 -1.436 1 98.25 85 ARG B CA 1
ATOM 3161 C C . ARG B 1 85 ? 18.328 -23.641 -1.493 1 98.25 85 ARG B C 1
ATOM 3163 O O . ARG B 1 85 ? 18.812 -22.844 -0.69 1 98.25 85 ARG B O 1
ATOM 3170 N N . PRO B 1 86 ? 19.125 -24.172 -2.439 1 98.5 86 PRO B N 1
ATOM 3171 C CA . PRO B 1 86 ? 20.547 -23.812 -2.494 1 98.5 86 PRO B CA 1
ATOM 3172 C C . PRO B 1 86 ? 20.766 -22.328 -2.752 1 98.5 86 PRO B C 1
ATOM 3174 O O . PRO B 1 86 ? 21.75 -21.766 -2.271 1 98.5 86 PRO B O 1
ATOM 3177 N N . VAL B 1 87 ? 19.891 -21.688 -3.521 1 98.81 87 VAL B N 1
ATOM 3178 C CA . VAL B 1 87 ? 19.984 -20.266 -3.842 1 98.81 87 VAL B CA 1
ATOM 3179 C C . VAL B 1 87 ? 19.875 -19.438 -2.562 1 98.81 87 VAL B C 1
ATOM 3181 O O . VAL B 1 87 ? 20.719 -18.594 -2.289 1 98.81 87 VAL B O 1
ATOM 3184 N N . LEU B 1 88 ? 18.875 -19.75 -1.787 1 98.88 88 LEU B N 1
ATOM 3185 C CA . LEU B 1 88 ? 18.625 -19.047 -0.533 1 98.88 88 LEU B CA 1
ATOM 3186 C C . LEU B 1 88 ? 19.734 -19.312 0.477 1 98.88 88 LEU B C 1
ATOM 3188 O O . LEU B 1 88 ? 20.156 -18.406 1.193 1 98.88 88 LEU B O 1
ATOM 3192 N N . GLU B 1 89 ? 20.188 -20.547 0.521 1 98.75 89 GLU B N 1
ATOM 3193 C CA . GLU B 1 89 ? 21.281 -20.906 1.416 1 98.75 89 GLU B CA 1
ATOM 3194 C C . GLU B 1 89 ? 22.547 -20.125 1.081 1 98.75 89 GLU B C 1
ATOM 3196 O O . GLU B 1 89 ? 23.359 -19.844 1.965 1 98.75 89 GLU B O 1
ATOM 3201 N N . ALA B 1 90 ? 22.734 -19.734 -0.159 1 98.75 90 ALA B N 1
ATOM 3202 C CA . ALA B 1 90 ? 23.891 -18.969 -0.611 1 98.75 90 ALA B CA 1
ATOM 3203 C C . ALA B 1 90 ? 23.688 -17.469 -0.357 1 98.75 90 ALA B C 1
ATOM 3205 O O . ALA B 1 90 ? 24.562 -16.656 -0.669 1 98.75 90 ALA B O 1
ATOM 3206 N N . GLY B 1 91 ? 22.547 -17.078 0.135 1 98.69 91 GLY B N 1
ATOM 3207 C CA . GLY B 1 91 ? 22.25 -15.695 0.462 1 98.69 91 GLY B CA 1
ATOM 3208 C C . GLY B 1 91 ? 21.734 -14.898 -0.719 1 98.69 91 GLY B C 1
ATOM 3209 O O . GLY B 1 91 ? 21.703 -13.664 -0.68 1 98.69 91 GLY B O 1
ATOM 3210 N N . ILE B 1 92 ? 21.375 -15.578 -1.807 1 98.88 92 ILE B N 1
ATOM 3211 C CA . ILE B 1 92 ? 20.859 -14.906 -2.99 1 98.88 92 ILE B CA 1
ATOM 3212 C C . ILE B 1 92 ? 19.359 -14.656 -2.824 1 98.88 92 ILE B C 1
ATOM 3214 O O . ILE B 1 92 ? 18.594 -15.586 -2.52 1 98.88 92 ILE B O 1
ATOM 3218 N N . PRO B 1 93 ? 18.859 -13.406 -3.006 1 98.88 93 PRO B N 1
ATOM 3219 C CA . PRO B 1 93 ? 17.438 -13.094 -2.834 1 98.88 93 PRO B CA 1
ATOM 3220 C C . PRO B 1 93 ? 16.562 -13.727 -3.91 1 98.88 93 PRO B C 1
ATOM 3222 O O . PRO B 1 93 ? 17.016 -13.922 -5.043 1 98.88 93 PRO B O 1
ATOM 3225 N N . VAL B 1 94 ? 15.336 -14.047 -3.504 1 98.94 94 VAL B N 1
ATOM 3226 C CA . VAL B 1 94 ? 14.359 -14.648 -4.402 1 98.94 94 VAL B CA 1
ATOM 3227 C C . VAL B 1 94 ? 13.102 -13.789 -4.453 1 98.94 94 VAL B C 1
ATOM 3229 O O . VAL B 1 94 ? 12.578 -13.383 -3.414 1 98.94 94 VAL B O 1
ATOM 3232 N N . VAL B 1 95 ? 12.664 -13.453 -5.656 1 98.94 95 VAL B N 1
ATOM 3233 C CA . VAL B 1 95 ? 11.359 -12.852 -5.91 1 98.94 95 VAL B CA 1
ATOM 3234 C C . VAL B 1 95 ? 10.391 -13.914 -6.438 1 98.94 95 VAL B C 1
ATOM 3236 O O . VAL B 1 95 ? 10.695 -14.609 -7.41 1 98.94 95 VAL B O 1
ATOM 3239 N N . THR B 1 96 ? 9.219 -14.07 -5.797 1 98.88 96 THR B N 1
ATOM 3240 C CA . THR B 1 96 ? 8.344 -15.156 -6.23 1 98.88 96 THR B CA 1
ATOM 3241 C C . THR B 1 96 ? 6.879 -14.734 -6.152 1 98.88 96 THR B C 1
ATOM 3243 O O . THR B 1 96 ? 6.504 -13.93 -5.293 1 98.88 96 THR B O 1
ATOM 3246 N N . ALA B 1 97 ? 6.062 -15.242 -7.023 1 98.31 97 ALA B N 1
ATOM 3247 C CA . ALA B 1 97 ? 4.613 -1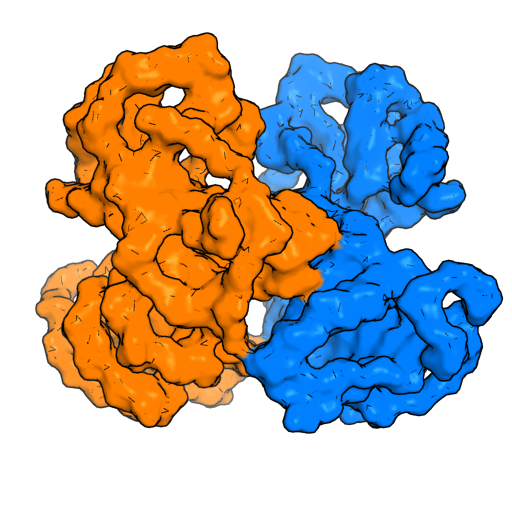5.078 -6.992 1 98.31 97 ALA B CA 1
ATOM 3248 C C . ALA B 1 97 ? 3.928 -16.359 -6.531 1 98.31 97 ALA B C 1
ATOM 3250 O O . ALA B 1 97 ? 2.709 -16.5 -6.652 1 98.31 97 ALA B O 1
ATOM 3251 N N . ASN B 1 98 ? 4.68 -17.297 -6.055 1 98.25 98 ASN B N 1
ATOM 3252 C CA . ASN B 1 98 ? 4.23 -18.672 -5.848 1 98.25 98 ASN B CA 1
ATOM 3253 C C . ASN B 1 98 ? 3.611 -18.859 -4.465 1 98.25 98 ASN B C 1
ATOM 3255 O O . ASN B 1 98 ? 4.277 -19.312 -3.535 1 98.25 98 ASN B O 1
ATOM 3259 N N . LYS B 1 99 ? 2.348 -18.562 -4.414 1 98.12 99 LYS B N 1
ATOM 3260 C CA . LYS B 1 99 ? 1.618 -18.609 -3.152 1 98.12 99 LYS B CA 1
ATOM 3261 C C . LYS B 1 99 ? 1.582 -20.031 -2.596 1 98.12 99 LYS B C 1
ATOM 3263 O O . LYS B 1 99 ? 1.641 -20.234 -1.38 1 98.12 99 LYS B O 1
ATOM 3268 N N . ALA B 1 100 ? 1.418 -21.031 -3.412 1 97.94 100 ALA B N 1
ATOM 3269 C CA . ALA B 1 100 ? 1.347 -22.406 -2.953 1 97.94 100 ALA B CA 1
ATOM 3270 C C . ALA B 1 100 ? 2.646 -22.828 -2.273 1 97.94 100 ALA B C 1
ATOM 3272 O O . ALA B 1 100 ? 2.627 -23.406 -1.184 1 97.94 100 ALA B O 1
ATOM 3273 N N . LEU B 1 101 ? 3.768 -22.531 -2.906 1 98.56 101 LEU B N 1
ATOM 3274 C CA . LEU B 1 101 ? 5.078 -22.812 -2.334 1 98.56 101 LEU B CA 1
ATOM 3275 C C . LEU B 1 101 ? 5.234 -22.156 -0.969 1 98.56 101 LEU B C 1
ATOM 3277 O O . LEU B 1 101 ? 5.613 -22.812 0.004 1 98.56 101 LEU B O 1
ATOM 3281 N N . LEU B 1 102 ? 4.902 -20.875 -0.899 1 98.75 102 LEU B N 1
ATOM 3282 C CA . LEU B 1 102 ? 5.051 -20.094 0.324 1 98.75 102 LEU B CA 1
ATOM 3283 C C . LEU B 1 102 ? 4.148 -20.641 1.427 1 98.75 102 LEU B C 1
ATOM 3285 O O . LEU B 1 102 ? 4.535 -20.672 2.596 1 98.75 102 LEU B O 1
ATOM 3289 N N . ALA B 1 103 ? 2.945 -21.031 1.074 1 98.69 103 ALA B N 1
ATOM 3290 C CA . ALA B 1 103 ? 1.984 -21.516 2.066 1 98.69 103 ALA B CA 1
ATOM 3291 C C . ALA B 1 103 ? 2.367 -22.891 2.582 1 98.69 103 ALA B C 1
ATOM 3293 O O . ALA B 1 103 ? 2.283 -23.156 3.785 1 98.69 103 ALA B O 1
ATOM 3294 N N . GLU B 1 104 ? 2.854 -23.75 1.707 1 98.31 104 GLU B N 1
ATOM 3295 C CA . GLU B 1 104 ? 2.955 -25.172 2.047 1 98.31 104 GLU B CA 1
ATOM 3296 C C . GLU B 1 104 ? 4.371 -25.531 2.482 1 98.31 104 GLU B C 1
ATOM 3298 O O . GLU B 1 104 ? 4.57 -26.484 3.236 1 98.31 104 GLU B O 1
ATOM 3303 N N . ALA B 1 105 ? 5.355 -24.812 2.027 1 98.38 105 ALA B N 1
ATOM 3304 C CA . ALA B 1 105 ? 6.738 -25.156 2.35 1 98.38 105 ALA B CA 1
ATOM 3305 C C . ALA B 1 105 ? 7.348 -24.125 3.299 1 98.38 105 ALA B C 1
ATOM 3307 O O . ALA B 1 105 ? 8.555 -23.875 3.258 1 98.38 105 ALA B O 1
ATOM 3308 N N . TRP B 1 106 ? 6.594 -23.594 4.109 1 98.25 106 TRP B N 1
ATOM 3309 C CA . TRP B 1 106 ? 6.996 -22.469 4.941 1 98.25 106 TRP B CA 1
ATOM 3310 C C . TRP B 1 106 ? 8.055 -22.891 5.957 1 98.25 106 TRP B C 1
ATOM 3312 O O . TRP B 1 106 ? 8.961 -22.109 6.273 1 98.25 106 TRP B O 1
ATOM 3322 N N . ALA B 1 107 ? 7.953 -24.078 6.516 1 97.19 107 ALA B N 1
ATOM 3323 C CA . ALA B 1 107 ? 8.938 -24.547 7.492 1 97.19 107 ALA B CA 1
ATOM 3324 C C . ALA B 1 107 ? 10.352 -24.438 6.938 1 97.19 107 ALA B C 1
ATOM 3326 O O . ALA B 1 107 ? 11.289 -24.125 7.672 1 97.19 107 ALA B O 1
ATOM 3327 N N . GLU B 1 108 ? 10.508 -24.672 5.66 1 97.69 108 GLU B N 1
ATOM 3328 C CA . GLU B 1 108 ? 11.812 -24.609 5.004 1 97.69 108 GLU B CA 1
ATOM 3329 C C . GLU B 1 108 ? 12.164 -23.172 4.621 1 97.69 108 GLU B C 1
ATOM 3331 O O . GLU B 1 108 ? 13.344 -22.797 4.586 1 97.69 108 GLU B O 1
ATOM 3336 N N . LEU B 1 109 ? 11.188 -22.344 4.367 1 98.69 109 LEU B N 1
ATOM 3337 C CA . LEU B 1 109 ? 11.422 -21.031 3.758 1 98.69 109 LEU B CA 1
ATOM 3338 C C . LEU B 1 109 ? 11.484 -19.953 4.824 1 98.69 109 LEU B C 1
ATOM 3340 O O . LEU B 1 109 ? 12.109 -18.906 4.613 1 98.69 109 LEU B O 1
ATOM 3344 N N . CYS B 1 110 ? 10.867 -20.156 5.984 1 98.31 110 CYS B N 1
ATOM 3345 C CA . CYS B 1 110 ? 10.648 -19.141 7.012 1 98.31 110 CYS B CA 1
ATOM 3346 C C . CYS B 1 110 ? 11.969 -18.516 7.445 1 98.31 110 CYS B C 1
ATOM 3348 O O . CYS B 1 110 ? 12.078 -17.297 7.531 1 98.31 110 CYS B O 1
ATOM 3350 N N . PRO B 1 111 ? 13.07 -19.312 7.684 1 98.25 111 PRO B N 1
ATOM 3351 C CA . PRO B 1 111 ? 14.32 -18.688 8.117 1 98.25 111 PRO B CA 1
ATOM 3352 C C . PRO B 1 111 ? 14.859 -17.672 7.117 1 98.25 111 PRO B C 1
ATOM 3354 O O . PRO B 1 111 ? 15.398 -16.641 7.512 1 98.25 111 PRO B O 1
ATOM 3357 N N . PHE B 1 112 ? 14.695 -17.922 5.848 1 98.75 112 PHE B N 1
ATOM 3358 C CA . PHE B 1 112 ? 15.188 -17.016 4.809 1 98.75 112 PHE B CA 1
ATOM 3359 C C . PHE B 1 112 ? 14.297 -15.789 4.688 1 98.75 112 PHE B C 1
ATOM 3361 O O . PHE B 1 112 ? 14.781 -14.695 4.402 1 98.75 112 PHE B O 1
ATOM 3368 N N . ALA B 1 113 ? 12.945 -16.031 4.867 1 98.69 113 ALA B N 1
ATOM 3369 C CA . ALA B 1 113 ? 12.031 -14.898 4.895 1 98.69 113 ALA B CA 1
ATOM 3370 C C . ALA B 1 113 ? 12.375 -13.938 6.035 1 98.69 113 ALA B C 1
ATOM 3372 O O . ALA B 1 113 ? 12.359 -12.719 5.855 1 98.69 113 ALA B O 1
ATOM 3373 N N . GLU B 1 114 ? 12.68 -14.469 7.18 1 97.75 114 GLU B N 1
ATOM 3374 C CA . GLU B 1 114 ? 13.039 -13.664 8.344 1 97.75 114 GLU B CA 1
ATOM 3375 C C . GLU B 1 114 ? 14.312 -12.859 8.094 1 97.75 114 GLU B C 1
ATOM 3377 O O . GLU B 1 114 ? 14.469 -11.758 8.633 1 97.75 114 GLU B O 1
ATOM 3382 N N . GLU B 1 115 ? 15.172 -13.383 7.242 1 97.94 115 GLU B N 1
ATOM 3383 C CA . GLU B 1 115 ? 16.406 -12.688 6.898 1 97.94 115 GLU B CA 1
ATOM 3384 C C . GLU B 1 115 ? 16.172 -11.625 5.828 1 97.94 115 GLU B C 1
ATOM 3386 O O . GLU B 1 115 ? 17.078 -10.844 5.512 1 97.94 115 GLU B O 1
ATOM 3391 N N . GLY B 1 116 ? 15.023 -11.625 5.305 1 98.5 116 GLY B N 1
ATOM 3392 C CA . GLY B 1 116 ? 14.68 -10.625 4.309 1 98.5 116 GLY B CA 1
ATOM 3393 C C . GLY B 1 116 ? 15.07 -11.031 2.898 1 98.5 116 GLY B C 1
ATOM 3394 O O . GLY B 1 116 ? 15.227 -10.18 2.021 1 98.5 116 GLY B O 1
ATOM 3395 N N . LEU B 1 117 ? 15.203 -12.328 2.629 1 98.88 117 LEU B N 1
ATOM 3396 C CA . LEU B 1 117 ? 15.695 -12.789 1.335 1 98.88 117 LEU B CA 1
ATOM 3397 C C . LEU B 1 117 ? 14.539 -13.125 0.4 1 98.88 117 LEU B C 1
ATOM 3399 O O . LEU B 1 117 ? 14.742 -13.344 -0.796 1 98.88 117 LEU B O 1
ATOM 3403 N N . LEU B 1 118 ? 13.328 -13.164 0.904 1 98.94 118 LEU B N 1
ATOM 3404 C CA . LEU B 1 118 ? 12.172 -13.562 0.104 1 98.94 118 LEU B CA 1
ATOM 3405 C C . LEU B 1 118 ? 11.258 -12.367 -0.163 1 98.94 118 LEU B C 1
ATOM 3407 O O . LEU B 1 118 ? 10.758 -11.742 0.774 1 98.94 118 LEU B O 1
ATOM 3411 N N . TYR B 1 119 ? 11.141 -12.055 -1.416 1 98.94 119 TYR B N 1
ATOM 3412 C CA . TYR B 1 119 ? 10.219 -11.031 -1.903 1 98.94 119 TYR B CA 1
ATOM 3413 C C . TYR B 1 119 ? 9.016 -11.664 -2.59 1 98.94 119 TYR B C 1
ATOM 3415 O O . TYR B 1 119 ? 9.172 -12.484 -3.502 1 98.94 119 TYR B O 1
ATOM 3423 N N . HIS B 1 120 ? 7.781 -11.312 -2.148 1 98.88 120 HIS B N 1
ATOM 3424 C CA . HIS B 1 120 ? 6.676 -12.078 -2.707 1 98.88 120 HIS B CA 1
ATOM 3425 C C . HIS B 1 120 ? 5.406 -11.242 -2.779 1 98.88 120 HIS B C 1
ATOM 3427 O O . HIS B 1 120 ? 4.312 -11.734 -2.496 1 98.88 120 HIS B O 1
ATOM 3433 N N . GLU B 1 121 ? 5.516 -9.938 -3.109 1 98.88 121 GLU B N 1
ATOM 3434 C CA . GLU B 1 121 ? 4.375 -9.039 -3.287 1 98.88 121 GLU B CA 1
ATOM 3435 C C . GLU B 1 121 ? 3.338 -9.648 -4.227 1 98.88 121 GLU B C 1
ATOM 3437 O O . GLU B 1 121 ? 2.141 -9.617 -3.941 1 98.88 121 GLU B O 1
ATOM 3442 N N . ALA B 1 122 ? 3.791 -10.32 -5.254 1 98.69 122 ALA B N 1
ATOM 3443 C CA . ALA B 1 122 ? 2.924 -10.789 -6.332 1 98.69 122 ALA B CA 1
ATOM 3444 C C . ALA B 1 122 ? 2.16 -12.047 -5.91 1 98.69 122 ALA B C 1
ATOM 3446 O O . ALA B 1 122 ? 1.272 -12.508 -6.629 1 98.69 122 ALA B O 1
ATOM 3447 N N . SER B 1 123 ? 2.502 -12.586 -4.746 1 98.62 123 SER B N 1
ATOM 3448 C CA . SER B 1 123 ? 1.876 -13.828 -4.312 1 98.62 123 SER B CA 1
ATOM 3449 C C . SER B 1 123 ? 0.444 -13.594 -3.846 1 98.62 123 SER B C 1
ATOM 3451 O O . SER B 1 123 ? -0.35 -14.539 -3.764 1 98.62 123 SER B O 1
ATOM 3453 N N . VAL B 1 124 ? 0.133 -12.422 -3.479 1 98.75 124 VAL B N 1
ATOM 3454 C CA . VAL B 1 124 ? -1.217 -12.047 -3.068 1 98.75 124 VAL B CA 1
ATOM 3455 C C . VAL B 1 124 ? -1.687 -10.836 -3.869 1 98.75 124 VAL B C 1
ATOM 3457 O O . VAL B 1 124 ? -1.055 -9.781 -3.834 1 98.75 124 VAL B O 1
ATOM 3460 N N . MET B 1 125 ? -2.727 -10.984 -4.641 1 98.56 125 MET B N 1
ATOM 3461 C CA . MET B 1 125 ? -3.395 -9.945 -5.426 1 98.56 125 MET B CA 1
ATOM 3462 C C . MET B 1 125 ? -2.486 -9.438 -6.539 1 98.56 125 MET B C 1
ATOM 3464 O O . MET B 1 125 ? -2.508 -8.25 -6.871 1 98.56 125 MET B O 1
ATOM 3468 N N . ALA B 1 126 ? -1.632 -10.258 -7.047 1 97.31 126 ALA B N 1
ATOM 3469 C CA . ALA B 1 126 ? -0.795 -9.969 -8.211 1 97.31 126 ALA B CA 1
ATOM 3470 C C . ALA B 1 126 ? 0.018 -8.695 -7.996 1 97.31 126 ALA B C 1
ATOM 3472 O O . ALA B 1 126 ? 0.795 -8.594 -7.047 1 97.31 126 ALA B O 1
ATOM 3473 N N . GLY B 1 127 ? -0.246 -7.688 -8.859 1 98.31 127 GLY B N 1
ATOM 3474 C CA . GLY B 1 127 ? 0.521 -6.453 -8.789 1 98.31 127 GLY B CA 1
ATOM 3475 C C . GLY B 1 127 ? -0.112 -5.41 -7.891 1 98.31 127 GLY B C 1
ATOM 3476 O O . GLY B 1 127 ? 0.494 -4.371 -7.617 1 98.31 127 GLY B O 1
ATOM 3477 N N . THR B 1 128 ? -1.393 -5.625 -7.441 1 98.69 128 THR B N 1
ATOM 3478 C CA . THR B 1 128 ? -2.006 -4.742 -6.453 1 98.69 128 THR B CA 1
ATOM 3479 C C . THR B 1 128 ? -1.283 -4.848 -5.113 1 98.69 128 THR B C 1
ATOM 3481 O O . THR B 1 128 ? -1.127 -5.941 -4.57 1 98.69 128 THR B O 1
ATOM 3484 N N . PRO B 1 129 ? -0.808 -3.697 -4.578 1 98.62 129 PRO B N 1
ATOM 3485 C CA . PRO B 1 129 ? -0.019 -3.76 -3.344 1 98.62 129 PRO B CA 1
ATOM 3486 C C . PRO B 1 129 ? -0.831 -4.254 -2.148 1 98.62 129 PRO B C 1
ATOM 3488 O O . PRO B 1 129 ? -1.548 -3.473 -1.52 1 98.62 129 PRO B O 1
ATOM 3491 N N . ALA B 1 130 ? -0.749 -5.488 -1.866 1 98.69 130 ALA B N 1
ATOM 3492 C CA . ALA B 1 130 ? -1.433 -6.07 -0.714 1 98.69 130 ALA B CA 1
ATOM 3493 C C . ALA B 1 130 ? -0.474 -6.254 0.459 1 98.69 130 ALA B C 1
ATOM 3495 O O . ALA B 1 130 ? -0.696 -5.703 1.541 1 98.69 130 ALA B O 1
ATOM 3496 N N . LEU B 1 131 ? 0.646 -6.934 0.195 1 98.81 131 LEU B N 1
ATOM 3497 C CA . LEU B 1 131 ? 1.585 -7.242 1.268 1 98.81 131 LEU B CA 1
ATOM 3498 C C . LEU B 1 131 ? 2.273 -5.977 1.768 1 98.81 131 LEU B C 1
ATOM 3500 O O . LEU B 1 131 ? 2.352 -5.746 2.977 1 98.81 131 LEU B O 1
ATOM 3504 N N . SER B 1 132 ? 2.738 -5.121 0.817 1 98.5 132 SER B N 1
ATOM 3505 C CA . SER B 1 132 ? 3.406 -3.887 1.211 1 98.5 132 SER B CA 1
ATOM 3506 C C . SER B 1 132 ? 2.467 -2.975 1.99 1 98.5 132 SER B C 1
ATOM 3508 O O . SER B 1 132 ? 2.881 -2.316 2.947 1 98.5 132 SER B O 1
ATOM 3510 N N . LEU B 1 133 ? 1.189 -2.938 1.527 1 98.69 133 LEU B N 1
ATOM 3511 C CA . LEU B 1 133 ? 0.189 -2.168 2.258 1 98.69 133 LEU B CA 1
ATOM 3512 C C . LEU B 1 133 ? 0.041 -2.684 3.686 1 98.69 133 LEU B C 1
ATOM 3514 O O . LEU B 1 133 ? 0.081 -1.904 4.641 1 98.69 133 LEU B O 1
ATOM 3518 N N . LEU B 1 134 ? -0.07 -3.965 3.832 1 98.75 134 LEU B N 1
ATOM 3519 C CA . LEU B 1 134 ? -0.286 -4.566 5.145 1 98.75 134 LEU B CA 1
ATOM 3520 C C . LEU B 1 134 ? 0.958 -4.43 6.016 1 98.75 134 LEU B C 1
ATOM 3522 O O . LEU B 1 134 ? 0.855 -4.273 7.234 1 98.75 134 LEU B O 1
ATOM 3526 N N . GLU B 1 135 ? 2.143 -4.527 5.438 1 98.5 135 GLU B N 1
ATOM 3527 C CA . GLU B 1 135 ? 3.371 -4.258 6.18 1 98.5 135 GLU B CA 1
ATOM 3528 C C . GLU B 1 135 ? 3.35 -2.857 6.789 1 98.5 135 GLU B C 1
ATOM 3530 O O . GLU B 1 135 ? 3.725 -2.674 7.949 1 98.5 135 GLU B O 1
ATOM 3535 N N . THR B 1 136 ? 2.93 -1.895 6.008 1 98.56 136 THR B N 1
ATOM 3536 C CA . THR B 1 136 ? 2.861 -0.518 6.484 1 98.56 136 THR B CA 1
ATOM 3537 C C . THR B 1 136 ? 1.816 -0.379 7.586 1 98.56 136 THR B C 1
ATOM 3539 O O . THR B 1 136 ? 2.016 0.368 8.547 1 98.56 136 THR B O 1
ATOM 3542 N N . LEU B 1 137 ? 0.786 -1.153 7.547 1 98.5 137 LEU B N 1
ATOM 3543 C CA . LEU B 1 137 ? -0.294 -1.083 8.523 1 98.5 137 LEU B CA 1
ATOM 3544 C C . LEU B 1 137 ? 0.154 -1.64 9.867 1 98.5 137 LEU B C 1
ATOM 3546 O O . LEU B 1 137 ? -0.579 -1.552 10.859 1 98.5 137 LEU B O 1
ATOM 3550 N N . ARG B 1 138 ? 1.355 -2.16 9.93 1 97.75 138 ARG B N 1
ATOM 3551 C CA . ARG B 1 138 ? 1.906 -2.625 11.195 1 97.75 138 ARG B CA 1
ATOM 3552 C C . ARG B 1 138 ? 2.084 -1.468 12.172 1 97.75 138 ARG B C 1
ATOM 3554 O O . ARG B 1 138 ? 2.271 -1.684 13.375 1 97.75 138 ARG B O 1
ATOM 3561 N N . GLY B 1 139 ? 2.035 -0.249 11.672 1 98.38 139 GLY B N 1
ATOM 3562 C CA . GLY B 1 139 ? 1.991 0.903 12.562 1 98.38 139 GLY B CA 1
ATOM 3563 C C . GLY B 1 139 ? 0.755 0.934 13.438 1 98.38 139 GLY B C 1
ATOM 3564 O O . GLY B 1 139 ? 0.705 1.676 14.422 1 98.38 139 GLY B O 1
ATOM 3565 N N . SER B 1 140 ? -0.193 0.147 13.109 1 98.19 140 SER B N 1
ATOM 3566 C CA . SER B 1 140 ? -1.397 -0.116 13.891 1 98.19 140 SER B CA 1
ATOM 3567 C C . SER B 1 140 ? -1.533 -1.6 14.211 1 98.19 140 SER B C 1
ATOM 3569 O O . SER B 1 140 ? -0.8 -2.428 13.672 1 98.19 140 SER B O 1
ATOM 3571 N N . GLU B 1 141 ? -2.426 -1.891 15.109 1 97.69 141 GLU B N 1
ATOM 3572 C CA . GLU B 1 141 ? -2.701 -3.285 15.438 1 97.69 141 GLU B CA 1
ATOM 3573 C C . GLU B 1 141 ? -3.928 -3.799 14.688 1 97.69 141 GLU B C 1
ATOM 3575 O O . GLU B 1 141 ? -4.934 -3.096 14.578 1 97.69 141 GLU B O 1
ATOM 3580 N N . LEU B 1 142 ? -3.814 -5.02 14.195 1 98.12 142 LEU B N 1
ATOM 3581 C CA . LEU B 1 142 ? -4.891 -5.625 13.422 1 98.12 142 LEU B CA 1
ATOM 3582 C C . LEU B 1 142 ? -6.051 -6.027 14.328 1 98.12 142 LEU B C 1
ATOM 3584 O O . LEU B 1 142 ? -5.848 -6.684 15.352 1 98.12 142 LEU B O 1
ATOM 3588 N N . LEU B 1 143 ? -7.234 -5.633 13.969 1 98.31 143 LEU B N 1
ATOM 3589 C CA . LEU B 1 143 ? -8.438 -6.117 14.633 1 98.31 143 LEU B CA 1
ATOM 3590 C C . LEU B 1 143 ? -9.102 -7.223 13.82 1 98.31 143 LEU B C 1
ATOM 3592 O O . LEU B 1 143 ? -9.516 -8.242 14.383 1 98.31 143 LEU B O 1
ATOM 3596 N N . GLU B 1 144 ? -9.219 -7.043 12.516 1 98.69 144 GLU B N 1
ATOM 3597 C CA . GLU B 1 144 ? -9.734 -8.062 11.609 1 98.69 144 GLU B CA 1
ATOM 3598 C C . GLU B 1 144 ? -9.43 -7.715 10.156 1 98.69 144 GLU B C 1
ATOM 3600 O O . GLU B 1 144 ? -9.117 -6.566 9.836 1 98.69 144 GLU B O 1
ATOM 3605 N N . LEU B 1 145 ? -9.477 -8.688 9.305 1 98.81 145 LEU B N 1
ATOM 3606 C CA . LEU B 1 145 ? -9.195 -8.57 7.883 1 98.81 145 LEU B CA 1
ATOM 3607 C C . LEU B 1 145 ? -10.141 -9.445 7.066 1 98.81 145 LEU B C 1
ATOM 3609 O O . LEU B 1 145 ? -10.391 -10.602 7.43 1 98.81 145 LEU B O 1
ATOM 3613 N N . HIS B 1 146 ? -10.758 -8.875 6.039 1 98.88 146 HIS B N 1
ATOM 3614 C CA . HIS B 1 146 ? -11.586 -9.578 5.062 1 98.88 146 HIS B CA 1
ATOM 3615 C C . HIS B 1 146 ? -11.156 -9.25 3.639 1 98.88 146 HIS B C 1
ATOM 3617 O O . HIS B 1 146 ? -10.867 -8.094 3.324 1 98.88 146 HIS B O 1
ATOM 3623 N N . GLY B 1 147 ? -11.055 -10.273 2.82 1 98.75 147 GLY B N 1
ATOM 3624 C CA . GLY B 1 147 ? -10.586 -10.008 1.467 1 98.75 147 GLY B CA 1
ATOM 3625 C C . GLY B 1 147 ? -11.219 -10.922 0.431 1 98.75 147 GLY B C 1
ATOM 3626 O O . GLY B 1 147 ? -11.586 -12.055 0.74 1 98.75 147 GLY B O 1
ATOM 3627 N N . ILE B 1 148 ? -11.484 -10.398 -0.74 1 98.81 148 ILE B N 1
ATOM 3628 C CA . ILE B 1 148 ? -11.727 -11.172 -1.954 1 98.81 148 ILE B CA 1
ATOM 3629 C C . ILE B 1 148 ? -10.398 -11.445 -2.662 1 98.81 148 ILE B C 1
ATOM 3631 O O . ILE B 1 148 ? -9.852 -10.562 -3.33 1 98.81 148 ILE B O 1
ATOM 3635 N N . LEU B 1 149 ? -9.914 -12.711 -2.574 1 98.69 149 LEU B N 1
ATOM 3636 C CA . LEU B 1 149 ? -8.531 -12.977 -2.963 1 98.69 149 LEU B CA 1
ATOM 3637 C C . LEU B 1 149 ? -8.484 -13.922 -4.16 1 98.69 149 LEU B C 1
ATOM 3639 O O . LEU B 1 149 ? -7.406 -14.398 -4.539 1 98.69 149 LEU B O 1
ATOM 3643 N N . ASN B 1 150 ? -9.648 -14.242 -4.672 1 97.44 150 ASN B N 1
ATOM 3644 C CA . ASN B 1 150 ? -9.734 -15.133 -5.824 1 97.44 150 ASN B CA 1
ATOM 3645 C C . ASN B 1 150 ? -10.664 -14.578 -6.895 1 97.44 150 ASN B C 1
ATOM 3647 O O . ASN B 1 150 ? -11.883 -14.586 -6.73 1 97.44 150 ASN B O 1
ATOM 3651 N N . GLY B 1 151 ? -10.102 -14.188 -8.008 1 96.31 151 GLY B N 1
ATOM 3652 C CA . GLY B 1 151 ? -10.867 -13.547 -9.07 1 96.31 151 GLY B CA 1
ATOM 3653 C C . GLY B 1 151 ? -11.789 -14.5 -9.797 1 96.31 151 GLY B C 1
ATOM 3654 O O . GLY B 1 151 ? -12.859 -14.102 -10.266 1 96.31 151 GLY B O 1
ATOM 3655 N N . THR B 1 152 ? -11.391 -15.75 -9.938 1 96.38 152 THR B N 1
ATOM 3656 C CA . THR B 1 152 ? -12.188 -16.75 -10.633 1 96.38 152 THR B CA 1
ATOM 3657 C C . THR B 1 152 ? -13.547 -16.922 -9.969 1 96.38 152 THR B C 1
ATOM 3659 O O . THR B 1 152 ? -14.586 -16.875 -10.633 1 96.38 152 THR B O 1
ATOM 3662 N N . THR B 1 153 ? -13.539 -17.109 -8.656 1 97.75 153 THR B N 1
ATOM 3663 C CA . THR B 1 153 ? -14.805 -17.297 -7.953 1 97.75 153 THR B CA 1
ATOM 3664 C C . THR B 1 153 ? -15.633 -16.016 -7.977 1 97.75 153 THR B C 1
ATOM 3666 O O . THR B 1 153 ? -16.859 -16.062 -8.016 1 97.75 153 THR B O 1
ATOM 3669 N N . LEU B 1 154 ? -14.969 -14.875 -7.93 1 97.56 154 LEU B N 1
ATOM 3670 C CA . LEU B 1 154 ? -15.695 -13.617 -8.039 1 97.56 154 LEU B CA 1
ATOM 3671 C C . LEU B 1 154 ? -16.469 -13.547 -9.352 1 97.56 154 LEU B C 1
ATOM 3673 O O . LEU B 1 154 ? -17.641 -13.188 -9.367 1 97.56 154 LEU B O 1
ATOM 3677 N N . TYR B 1 155 ? -15.836 -13.914 -10.438 1 96.69 155 TYR B N 1
ATOM 3678 C CA . TYR B 1 155 ? -16.469 -13.93 -11.75 1 96.69 155 TYR B CA 1
ATOM 3679 C C . TYR B 1 155 ? -17.672 -14.867 -11.773 1 96.69 155 TYR B C 1
ATOM 3681 O O . TYR B 1 155 ? -18.75 -14.508 -12.242 1 96.69 155 TYR B O 1
ATOM 3689 N N . ILE B 1 156 ? -17.391 -16.031 -11.305 1 97.81 156 ILE B N 1
ATOM 3690 C CA . ILE B 1 156 ? -18.438 -17.047 -11.32 1 97.81 156 ILE B CA 1
ATOM 3691 C C . ILE B 1 156 ? -19.656 -16.562 -10.539 1 97.81 156 ILE B C 1
ATOM 3693 O O . ILE B 1 156 ? -20.781 -16.656 -11.016 1 97.81 156 ILE B O 1
ATOM 3697 N N . LEU B 1 157 ? -19.422 -16.062 -9.328 1 97.94 157 LEU B N 1
ATOM 3698 C CA . LEU B 1 157 ? -20.516 -15.578 -8.484 1 97.94 157 LEU B CA 1
ATOM 3699 C C . LEU B 1 157 ? -21.25 -14.422 -9.164 1 97.94 157 LEU B C 1
ATOM 3701 O O . LEU B 1 157 ? -22.484 -14.344 -9.078 1 97.94 157 LEU B O 1
ATOM 3705 N N . GLN B 1 158 ? -20.516 -13.547 -9.812 1 96.12 158 GLN B N 1
ATOM 3706 C CA . GLN B 1 158 ? -21.141 -12.438 -10.523 1 96.12 158 GLN B CA 1
ATOM 3707 C C . GLN B 1 158 ? -22.016 -12.938 -11.672 1 96.12 158 GLN B C 1
ATOM 3709 O O . GLN B 1 158 ? -23.094 -12.406 -11.914 1 96.12 158 GLN B O 1
ATOM 3714 N N . GLU B 1 159 ? -21.562 -13.961 -12.414 1 96.44 159 GLU B N 1
ATOM 3715 C CA . GLU B 1 159 ? -22.359 -14.57 -13.477 1 96.44 159 GLU B CA 1
ATOM 3716 C C . GLU B 1 159 ? -23.609 -15.242 -12.906 1 96.44 159 GLU B C 1
ATOM 3718 O O . GLU B 1 159 ? -24.688 -15.164 -13.508 1 96.44 159 GLU B O 1
ATOM 3723 N N . MET B 1 160 ? -23.438 -15.844 -11.797 1 97.19 160 MET B N 1
ATOM 3724 C CA . MET B 1 160 ? -24.578 -16.484 -11.148 1 97.19 160 MET B CA 1
ATOM 3725 C C . MET B 1 160 ? -25.609 -15.461 -10.688 1 97.19 160 MET B C 1
ATOM 3727 O O . MET B 1 160 ? -26.812 -15.719 -10.711 1 97.19 160 MET B O 1
ATOM 3731 N N . GLU B 1 161 ? -25.125 -14.336 -10.227 1 95 161 GLU B N 1
ATOM 3732 C CA . GLU B 1 161 ? -26.031 -13.242 -9.867 1 95 161 GLU B CA 1
ATOM 3733 C C . GLU B 1 161 ? -26.875 -12.812 -11.062 1 95 161 GLU B C 1
ATOM 3735 O O . GLU B 1 161 ? -27.984 -12.297 -10.883 1 95 161 GLU B O 1
ATOM 3740 N N . ARG B 1 162 ? -26.391 -13.016 -12.211 1 93.06 162 ARG B N 1
ATOM 3741 C CA . ARG B 1 162 ? -27.094 -12.641 -13.43 1 93.06 162 ARG B CA 1
ATOM 3742 C C . ARG B 1 162 ? -28.031 -13.766 -13.891 1 93.06 162 ARG B C 1
ATOM 3744 O O . ARG B 1 162 ? -28.625 -13.68 -14.961 1 93.06 162 ARG B O 1
ATOM 3751 N N . GLY B 1 163 ? -28 -14.883 -13.172 1 92.62 163 GLY B N 1
ATOM 3752 C CA . GLY B 1 163 ? -29.016 -15.898 -13.438 1 92.62 163 GLY B CA 1
ATOM 3753 C C . GLY B 1 163 ? -28.422 -17.188 -13.961 1 92.62 163 GLY B C 1
ATOM 3754 O O . GLY B 1 163 ? -29.141 -18.188 -14.117 1 92.62 163 GLY B O 1
ATOM 3755 N N . ARG B 1 164 ? -27.156 -17.234 -14.203 1 95.44 164 ARG B N 1
ATOM 3756 C CA . ARG B 1 164 ? -26.531 -18.469 -14.688 1 95.44 164 ARG B CA 1
ATOM 3757 C C . ARG B 1 164 ? -26.375 -19.484 -13.555 1 95.44 164 ARG B C 1
ATOM 3759 O O . ARG B 1 164 ? -26.219 -19.094 -12.391 1 95.44 164 ARG B O 1
ATOM 3766 N N . THR B 1 165 ? -26.422 -20.75 -13.969 1 96.06 165 THR B N 1
ATOM 3767 C CA . THR B 1 165 ? -26.094 -21.781 -12.992 1 96.06 165 THR B CA 1
ATOM 3768 C C . THR B 1 165 ? -24.594 -21.828 -12.711 1 96.06 165 THR B C 1
ATOM 3770 O O . THR B 1 165 ? -23.812 -21.25 -13.461 1 96.06 165 THR B O 1
ATOM 3773 N N . TYR B 1 166 ? -24.266 -22.484 -11.641 1 96.31 166 TYR B N 1
ATOM 3774 C CA . TYR B 1 166 ? -22.859 -22.688 -11.312 1 96.31 166 TYR B CA 1
ATOM 3775 C C . TYR B 1 166 ? -22.109 -23.328 -12.477 1 96.31 166 TYR B C 1
ATOM 3777 O O . TYR B 1 166 ? -21.047 -22.859 -12.883 1 96.31 166 TYR B O 1
ATOM 3785 N N . GLY B 1 167 ? -22.641 -24.375 -12.984 1 96.62 167 GLY B N 1
ATOM 3786 C CA . GLY B 1 167 ? -22.031 -25.078 -14.086 1 96.62 167 GLY B CA 1
ATOM 3787 C C . GLY B 1 167 ? -21.812 -24.219 -15.312 1 96.62 167 GLY B C 1
ATOM 3788 O O . GLY B 1 167 ? -20.75 -24.266 -15.938 1 96.62 167 GLY B O 1
ATOM 3789 N N . GLU B 1 168 ? -22.828 -23.469 -15.695 1 96.81 168 GLU B N 1
ATOM 3790 C CA . GLU B 1 168 ? -22.734 -22.547 -16.828 1 96.81 168 GLU B CA 1
ATOM 3791 C C . GLU B 1 168 ? -21.641 -21.5 -16.609 1 96.81 168 GLU B C 1
ATOM 3793 O O . GLU B 1 168 ? -20.844 -21.219 -17.5 1 96.81 168 GLU B O 1
ATOM 3798 N N . ALA B 1 169 ? -21.688 -20.922 -15.445 1 97.25 169 ALA B N 1
ATOM 3799 C CA . ALA B 1 169 ? -20.719 -19.891 -15.094 1 97.25 169 ALA B CA 1
ATOM 3800 C C . ALA B 1 169 ? -19.297 -20.422 -15.109 1 97.25 169 ALA B C 1
ATOM 3802 O O . ALA B 1 169 ? -18.375 -19.766 -15.609 1 97.25 169 ALA B O 1
ATOM 3803 N N . LEU B 1 170 ? -19.078 -21.609 -14.562 1 97.5 170 LEU B N 1
ATOM 3804 C CA . LEU B 1 170 ? -17.766 -22.234 -14.547 1 97.5 170 LEU B CA 1
ATOM 3805 C C . LEU B 1 170 ? -17.266 -22.484 -15.961 1 97.5 170 LEU B C 1
ATOM 3807 O O . LEU B 1 170 ? -16.109 -22.219 -16.281 1 97.5 170 LEU B O 1
ATOM 3811 N N . ARG B 1 171 ? -18.094 -22.984 -16.797 1 97.19 171 ARG B N 1
ATOM 3812 C CA . ARG B 1 171 ? -17.734 -23.266 -18.188 1 97.19 171 ARG B CA 1
ATOM 3813 C C . ARG B 1 171 ? -17.312 -21.984 -18.906 1 97.19 171 ARG B C 1
ATOM 3815 O O . ARG B 1 171 ? -16.344 -21.984 -19.672 1 97.19 171 ARG B O 1
ATOM 3822 N N . GLU B 1 172 ? -18.078 -21.016 -18.656 1 96.12 172 GLU B N 1
ATOM 3823 C CA . GLU B 1 172 ? -17.734 -19.734 -19.266 1 96.12 172 GLU B CA 1
ATOM 3824 C C . GLU B 1 172 ? -16.391 -19.219 -18.75 1 96.12 172 GLU B C 1
ATOM 3826 O O . GLU B 1 172 ? -15.594 -18.688 -19.531 1 96.12 172 GLU B O 1
ATOM 3831 N N . ALA B 1 173 ? -16.172 -19.281 -17.406 1 95.31 173 ALA B N 1
ATOM 3832 C CA . ALA B 1 173 ? -14.891 -18.906 -16.828 1 95.31 173 ALA B CA 1
ATOM 3833 C C . ALA B 1 173 ? -13.734 -19.672 -17.469 1 95.31 173 ALA B C 1
ATOM 3835 O O . ALA B 1 173 ? -12.672 -19.094 -17.734 1 95.31 173 ALA B O 1
ATOM 3836 N N . GLN B 1 174 ? -13.953 -20.891 -17.734 1 95.56 174 GLN B N 1
ATOM 3837 C CA . GLN B 1 174 ? -12.945 -21.719 -18.375 1 95.56 174 GLN B CA 1
ATOM 3838 C C . GLN B 1 174 ? -12.719 -21.297 -19.828 1 95.56 174 GLN B C 1
ATOM 3840 O O . GLN B 1 174 ? -11.578 -21.188 -20.266 1 95.56 174 GLN B O 1
ATOM 3845 N N . ARG B 1 175 ? -13.773 -21.016 -20.516 1 95.25 175 ARG B N 1
ATOM 3846 C CA . ARG B 1 175 ? -13.703 -20.562 -21.891 1 95.25 175 ARG B CA 1
ATOM 3847 C C . ARG B 1 175 ? -12.914 -19.266 -22 1 95.25 175 ARG B C 1
ATOM 3849 O O . ARG B 1 175 ? -12.125 -19.078 -22.922 1 95.25 175 ARG B O 1
ATOM 3856 N N . LEU B 1 176 ? -13.086 -18.438 -21.016 1 92.94 176 LEU B N 1
ATOM 3857 C CA . LEU B 1 176 ? -12.453 -17.125 -21.016 1 92.94 176 LEU B CA 1
ATOM 3858 C C . LEU B 1 176 ? -11.031 -17.203 -20.469 1 92.94 176 LEU B C 1
ATOM 3860 O O . LEU B 1 176 ? -10.305 -16.219 -20.453 1 92.94 176 LEU B O 1
ATOM 3864 N N . GLY B 1 177 ? -10.672 -18.359 -19.859 1 88.44 177 GLY B N 1
ATOM 3865 C CA . GLY B 1 177 ? -9.328 -18.531 -19.359 1 88.44 177 GLY B CA 1
ATOM 3866 C C . GLY B 1 177 ? -9.172 -18.109 -17.906 1 88.44 177 GLY B C 1
ATOM 3867 O O . GLY B 1 177 ? -8.055 -18.016 -17.391 1 88.44 177 GLY B O 1
ATOM 3868 N N . PHE B 1 178 ? -10.266 -17.797 -17.266 1 89.62 178 PHE B N 1
ATOM 3869 C CA . PHE B 1 178 ? -10.227 -17.438 -15.859 1 89.62 178 PHE B CA 1
ATOM 3870 C C . PHE B 1 178 ? -9.984 -18.672 -14.992 1 89.62 178 PHE B C 1
ATOM 3872 O O . PHE B 1 178 ? -9.305 -18.594 -13.961 1 89.62 178 PHE B O 1
ATOM 3879 N N . ALA B 1 179 ? -10.578 -19.734 -15.43 1 92.69 179 ALA B N 1
ATOM 3880 C CA . ALA B 1 179 ? -10.453 -21 -14.703 1 92.69 179 ALA B CA 1
ATOM 3881 C C . ALA B 1 179 ? -9.773 -22.062 -15.562 1 92.69 179 ALA B C 1
ATOM 3883 O O . ALA B 1 179 ? -10.016 -22.141 -16.766 1 92.69 179 ALA B O 1
ATOM 3884 N N . GLU B 1 180 ? -8.984 -22.859 -14.898 1 91.62 180 GLU B N 1
ATOM 3885 C CA . GLU B 1 180 ? -8.367 -23.984 -15.578 1 91.62 180 GLU B CA 1
ATOM 3886 C C . GLU B 1 180 ? -9.352 -25.156 -15.711 1 91.62 180 GLU B C 1
ATOM 3888 O O . GLU B 1 180 ? -10.438 -25.109 -15.141 1 91.62 180 GLU B O 1
ATOM 3893 N N . ALA B 1 181 ? -8.836 -26.109 -16.469 1 91.25 181 ALA B N 1
ATOM 3894 C CA . ALA B 1 181 ? -9.688 -27.281 -16.641 1 91.25 181 ALA B CA 1
ATOM 3895 C C . ALA B 1 181 ? -10.023 -27.922 -15.297 1 91.25 181 ALA B C 1
ATOM 3897 O O . ALA B 1 181 ? -11.188 -28.234 -15.023 1 91.25 181 ALA B O 1
ATOM 3898 N N . ASP B 1 182 ? -9.07 -28.078 -14.508 1 94.94 182 ASP B N 1
ATOM 3899 C CA . ASP B 1 182 ? -9.312 -28.422 -13.109 1 94.94 182 ASP B CA 1
ATOM 3900 C C . ASP B 1 182 ? -9.352 -27.172 -12.227 1 94.94 182 ASP B C 1
ATOM 3902 O O . ASP B 1 182 ? -8.305 -26.656 -11.836 1 94.94 182 ASP B O 1
ATOM 3906 N N . PRO B 1 183 ? -10.5 -26.734 -11.883 1 95.88 183 PRO B N 1
ATOM 3907 C CA . PRO B 1 183 ? -10.648 -25.453 -11.18 1 95.88 183 PRO B CA 1
ATOM 3908 C C . PRO B 1 183 ? -10.648 -25.625 -9.664 1 95.88 183 PRO B C 1
ATOM 3910 O O . PRO B 1 183 ? -10.977 -24.672 -8.938 1 95.88 183 PRO B O 1
ATOM 3913 N N . THR B 1 184 ? -10.289 -26.797 -9.117 1 96.06 184 THR B N 1
ATOM 3914 C CA . THR B 1 184 ? -10.453 -27.172 -7.715 1 96.06 184 THR B CA 1
ATOM 3915 C C . THR B 1 184 ? -9.812 -26.141 -6.793 1 96.06 184 THR B C 1
ATOM 3917 O O . THR B 1 184 ? -10.43 -25.703 -5.824 1 96.06 184 THR B O 1
ATOM 3920 N N . LEU B 1 185 ? -8.602 -25.688 -7.07 1 95.31 185 LEU B N 1
ATOM 3921 C CA . LEU B 1 185 ? -7.887 -24.75 -6.227 1 95.31 185 LEU B CA 1
ATOM 3922 C C . LEU B 1 185 ? -8.68 -23.453 -6.062 1 95.31 185 LEU B C 1
ATOM 3924 O O . LEU B 1 185 ? -8.703 -22.875 -4.977 1 95.31 185 LEU B O 1
ATOM 3928 N N . ASP B 1 186 ? -9.352 -23.094 -7.121 1 96.44 186 ASP B N 1
ATOM 3929 C CA . ASP B 1 186 ? -10.125 -21.859 -7.102 1 96.44 186 ASP B CA 1
ATOM 3930 C C . ASP B 1 186 ? -11.484 -22.062 -6.426 1 96.44 186 ASP B C 1
ATOM 3932 O O . ASP B 1 186 ? -11.781 -21.438 -5.414 1 96.44 186 ASP B O 1
ATOM 3936 N N . VAL B 1 187 ? -12.25 -23.031 -6.828 1 97.94 187 VAL B N 1
ATOM 3937 C CA . VAL B 1 187 ? -13.68 -23.078 -6.512 1 97.94 187 VAL B CA 1
ATOM 3938 C C . VAL B 1 187 ? -13.883 -23.734 -5.148 1 97.94 187 VAL B C 1
ATOM 3940 O O . VAL B 1 187 ? -14.953 -23.625 -4.555 1 97.94 187 VAL B O 1
ATOM 3943 N N . GLU B 1 188 ? -12.836 -24.406 -4.621 1 97.62 188 GLU B N 1
ATOM 3944 C CA . GLU B 1 188 ? -12.914 -24.984 -3.283 1 97.62 188 GLU B CA 1
ATOM 3945 C C . GLU B 1 188 ? -12.281 -24.062 -2.246 1 97.62 188 GLU B C 1
ATOM 3947 O O . GLU B 1 188 ? -12.25 -24.391 -1.056 1 97.62 188 GLU B O 1
ATOM 3952 N N . GLY B 1 189 ? -11.766 -22.906 -2.695 1 98.19 189 GLY B N 1
ATOM 3953 C CA . GLY B 1 189 ? -11.273 -21.891 -1.782 1 98.19 189 GLY B CA 1
ATOM 3954 C C . GLY B 1 189 ? -9.836 -22.094 -1.359 1 98.19 189 GLY B C 1
ATOM 3955 O O . GLY B 1 189 ? -9.328 -21.391 -0.485 1 98.19 189 GLY B O 1
ATOM 3956 N N . ILE B 1 190 ? -9.164 -23.047 -1.954 1 98.06 190 ILE B N 1
ATOM 3957 C CA . ILE B 1 190 ? -7.812 -23.422 -1.546 1 98.06 190 ILE B CA 1
ATOM 3958 C C . ILE B 1 190 ? -6.84 -22.312 -1.937 1 98.06 190 ILE B C 1
ATOM 3960 O O . ILE B 1 190 ? -5.953 -21.938 -1.158 1 98.06 190 ILE B O 1
ATOM 3964 N N . ASP B 1 191 ? -6.953 -21.75 -3.143 1 97.81 191 ASP B N 1
ATOM 3965 C CA . ASP B 1 191 ? -6.129 -20.641 -3.584 1 97.81 191 ASP B CA 1
ATOM 3966 C C . ASP B 1 191 ? -6.227 -19.469 -2.609 1 97.81 191 ASP B C 1
ATOM 3968 O O . ASP B 1 191 ? -5.211 -18.891 -2.203 1 97.81 191 ASP B O 1
ATOM 3972 N N . ALA B 1 192 ? -7.461 -19.109 -2.242 1 98.69 192 ALA B N 1
ATOM 3973 C CA . ALA B 1 192 ? -7.684 -18.031 -1.276 1 98.69 192 ALA B CA 1
ATOM 3974 C C . ALA B 1 192 ? -7.094 -18.391 0.085 1 98.69 192 ALA B C 1
ATOM 3976 O O . ALA B 1 192 ? -6.566 -17.516 0.784 1 98.69 192 ALA B O 1
ATOM 3977 N N . ALA B 1 193 ? -7.16 -19.625 0.43 1 98.88 193 ALA B N 1
ATOM 3978 C CA . ALA B 1 193 ? -6.609 -20.094 1.703 1 98.88 193 ALA B CA 1
ATOM 3979 C C . ALA B 1 193 ? -5.09 -19.953 1.725 1 98.88 193 ALA B C 1
ATOM 3981 O O . ALA B 1 193 ? -4.508 -19.578 2.746 1 98.88 193 ALA B O 1
ATOM 3982 N N . HIS B 1 194 ? -4.445 -20.344 0.626 1 98.81 194 HIS B N 1
ATOM 3983 C CA . HIS B 1 194 ? -3.008 -20.109 0.517 1 98.81 194 HIS B CA 1
ATOM 3984 C C . HIS B 1 194 ? -2.66 -18.656 0.792 1 98.81 194 HIS B C 1
ATOM 3986 O O . HIS B 1 194 ? -1.783 -18.375 1.609 1 98.81 194 HIS B O 1
ATOM 3992 N N . LYS B 1 195 ? -3.385 -17.781 0.135 1 98.88 195 LYS B N 1
ATOM 3993 C CA . LYS B 1 195 ? -3.111 -16.359 0.228 1 98.88 195 LYS B CA 1
ATOM 3994 C C . LYS B 1 195 ? -3.402 -15.828 1.631 1 98.88 195 LYS B C 1
ATOM 3996 O O . LYS B 1 195 ? -2.631 -15.039 2.174 1 98.88 195 LYS B O 1
ATOM 4001 N N . LEU B 1 196 ? -4.469 -16.281 2.211 1 98.94 196 LEU B N 1
ATOM 4002 C CA . LEU B 1 196 ? -4.809 -15.859 3.568 1 98.94 196 LEU B CA 1
ATOM 4003 C C . LEU B 1 196 ? -3.734 -16.297 4.559 1 98.94 196 LEU B C 1
ATOM 4005 O O . LEU B 1 196 ? -3.432 -15.578 5.512 1 98.94 196 LEU B O 1
ATOM 4009 N N . THR B 1 197 ? -3.17 -17.453 4.363 1 98.94 197 THR B N 1
ATOM 4010 C CA . THR B 1 197 ? -2.088 -17.953 5.211 1 98.94 197 THR B CA 1
ATOM 4011 C C . THR B 1 197 ? -0.903 -16.984 5.191 1 98.94 197 THR B C 1
ATOM 4013 O O . THR B 1 197 ? -0.334 -16.688 6.238 1 98.94 197 THR B O 1
ATOM 4016 N N . LEU B 1 198 ? -0.544 -16.562 4.02 1 98.94 198 LEU B N 1
ATOM 4017 C CA . LEU B 1 198 ? 0.568 -15.625 3.893 1 98.94 198 LEU B CA 1
ATOM 4018 C C . LEU B 1 198 ? 0.273 -14.32 4.633 1 98.94 198 LEU B C 1
ATOM 4020 O O . LEU B 1 198 ? 1.148 -13.773 5.305 1 98.94 198 LEU B O 1
ATOM 4024 N N . LEU B 1 199 ? -0.958 -13.828 4.523 1 98.88 199 LEU B N 1
ATOM 4025 C CA . LEU B 1 199 ? -1.34 -12.609 5.215 1 98.88 199 LEU B CA 1
ATOM 4026 C C . LEU B 1 199 ? -1.273 -12.789 6.73 1 98.88 199 LEU B C 1
ATOM 4028 O O . LEU B 1 199 ? -0.813 -11.906 7.449 1 98.88 199 LEU B O 1
ATOM 4032 N N . ALA B 1 200 ? -1.725 -13.922 7.184 1 98.88 200 ALA B N 1
ATOM 4033 C CA . ALA B 1 200 ? -1.686 -14.219 8.609 1 98.88 200 ALA B CA 1
ATOM 4034 C C . ALA B 1 200 ? -0.249 -14.242 9.125 1 98.88 200 ALA B C 1
ATOM 4036 O O . ALA B 1 200 ? 0.039 -13.719 10.211 1 98.88 200 ALA B O 1
ATOM 4037 N N . ARG B 1 201 ? 0.658 -14.828 8.391 1 98.81 201 ARG B N 1
ATOM 4038 C CA . ARG B 1 201 ? 2.062 -14.906 8.781 1 98.81 201 ARG B CA 1
ATOM 4039 C C . ARG B 1 201 ? 2.703 -13.523 8.805 1 98.81 201 ARG B C 1
ATOM 4041 O O . ARG B 1 201 ? 3.568 -13.25 9.641 1 98.81 201 ARG B O 1
ATOM 4048 N N . LEU B 1 202 ? 2.273 -12.703 7.898 1 98.5 202 LEU B N 1
ATOM 4049 C CA . LEU B 1 202 ? 2.787 -11.336 7.805 1 98.5 202 LEU B CA 1
ATOM 4050 C C . LEU B 1 202 ? 2.336 -10.508 9 1 98.5 202 LEU B C 1
ATOM 4052 O O . LEU B 1 202 ? 3.094 -9.672 9.5 1 98.5 202 LEU B O 1
ATOM 4056 N N . LEU B 1 203 ? 1.146 -10.766 9.547 1 98.19 203 LEU B N 1
ATOM 4057 C CA . LEU B 1 203 ? 0.514 -9.781 10.414 1 98.19 203 LEU B CA 1
ATOM 4058 C C . LEU B 1 203 ? 0.468 -10.273 11.859 1 98.19 203 LEU B C 1
ATOM 4060 O O . LEU B 1 203 ? 0.553 -9.477 12.797 1 98.19 203 LEU B O 1
ATOM 4064 N N . ILE B 1 204 ? 0.301 -11.609 12.078 1 97.94 204 ILE B N 1
ATOM 4065 C CA . ILE B 1 204 ? -0.123 -11.961 13.43 1 97.94 204 ILE B CA 1
ATOM 4066 C C . ILE B 1 204 ? 0.768 -13.07 13.984 1 97.94 204 ILE B C 1
ATOM 4068 O O . ILE B 1 204 ? 0.955 -13.18 15.195 1 97.94 204 ILE B O 1
ATOM 4072 N N . ASP B 1 205 ? 1.226 -13.984 13.102 1 97.88 205 ASP B N 1
ATOM 4073 C CA . ASP B 1 205 ? 1.993 -15.141 13.547 1 97.88 205 ASP B CA 1
ATOM 4074 C C . ASP B 1 205 ? 2.938 -15.625 12.453 1 97.88 205 ASP B C 1
ATOM 4076 O O . ASP B 1 205 ? 2.498 -16.234 11.469 1 97.88 205 ASP B O 1
ATOM 4080 N N . PRO B 1 206 ? 4.238 -15.43 12.672 1 97.81 206 PRO B N 1
ATOM 4081 C CA . PRO B 1 206 ? 5.188 -15.797 11.617 1 97.81 206 PRO B CA 1
ATOM 4082 C C . PRO B 1 206 ? 5.109 -17.281 11.25 1 97.81 206 PRO B C 1
ATOM 4084 O O . PRO B 1 206 ? 5.543 -17.672 10.164 1 97.81 206 PRO B O 1
ATOM 4087 N N . ALA B 1 207 ? 4.496 -18.078 12.094 1 97.38 207 ALA B N 1
ATOM 4088 C CA . ALA B 1 207 ? 4.434 -19.516 11.859 1 97.38 207 ALA B CA 1
ATOM 4089 C C . ALA B 1 207 ? 2.992 -19.984 11.656 1 97.38 207 ALA B C 1
ATOM 4091 O O . ALA B 1 207 ? 2.674 -21.156 11.852 1 97.38 207 ALA B O 1
ATOM 4092 N N . PHE B 1 208 ? 2.109 -19.094 11.336 1 98.5 208 PHE B N 1
ATOM 4093 C CA . PHE B 1 208 ? 0.709 -19.453 11.148 1 98.5 208 PHE B CA 1
ATOM 4094 C C . PHE B 1 208 ? 0.58 -20.641 10.188 1 98.5 208 PHE B C 1
ATOM 4096 O O . PHE B 1 208 ? 1.051 -20.562 9.055 1 98.5 208 PHE B O 1
ATOM 4103 N N . PRO B 1 209 ? -0.05 -21.703 10.57 1 98.06 209 PRO B N 1
ATOM 4104 C CA . PRO B 1 209 ? -0.103 -22.906 9.727 1 98.06 209 PRO B CA 1
ATOM 4105 C C . PRO B 1 209 ? -1.167 -22.812 8.633 1 98.06 209 PRO B C 1
ATOM 4107 O O . PRO B 1 209 ? -2.279 -22.344 8.891 1 98.06 209 PRO B O 1
ATOM 4110 N N . PHE B 1 210 ? -0.807 -23.312 7.48 1 98.31 210 PHE B N 1
ATOM 4111 C CA . PHE B 1 210 ? -1.766 -23.391 6.383 1 98.31 210 PHE B CA 1
ATOM 4112 C C . PHE B 1 210 ? -2.982 -24.219 6.781 1 98.31 210 PHE B C 1
ATOM 4114 O O . PHE B 1 210 ? -4.113 -23.859 6.449 1 98.31 210 PHE B O 1
ATOM 4121 N N . GLN B 1 211 ? -2.785 -25.25 7.504 1 97.69 211 GLN B N 1
ATOM 4122 C CA . GLN B 1 211 ? -3.846 -26.156 7.938 1 97.69 211 GLN B CA 1
ATOM 4123 C C . GLN B 1 211 ? -4.797 -25.453 8.906 1 97.69 211 GLN B C 1
ATOM 4125 O O . GLN B 1 211 ? -5.887 -25.969 9.188 1 97.69 211 GLN B O 1
ATOM 4130 N N . GLY B 1 212 ? -4.391 -24.312 9.414 1 97.81 212 GLY B N 1
ATOM 4131 C CA . GLY B 1 212 ? -5.227 -23.547 10.328 1 97.81 212 GLY B CA 1
ATOM 4132 C C . GLY B 1 212 ? -6.309 -22.75 9.625 1 97.81 212 GLY B C 1
ATOM 4133 O O . GLY B 1 212 ? -7.176 -22.172 10.281 1 97.81 212 GLY B O 1
ATOM 4134 N N . VAL B 1 213 ? -6.32 -22.734 8.312 1 98.75 213 VAL B N 1
ATOM 4135 C CA . VAL B 1 213 ? -7.34 -22.016 7.551 1 98.75 213 VAL B CA 1
ATOM 4136 C C . VAL B 1 213 ? -8.477 -22.969 7.188 1 98.75 213 VAL B C 1
ATOM 4138 O O . VAL B 1 213 ? -8.25 -23.984 6.527 1 98.75 213 VAL B O 1
ATOM 4141 N N . GLU B 1 214 ? -9.641 -22.688 7.637 1 98.31 214 GLU B N 1
ATOM 4142 C CA . GLU B 1 214 ? -10.828 -23.422 7.199 1 98.31 214 GLU B CA 1
ATOM 4143 C C . GLU B 1 214 ? -11.32 -22.906 5.848 1 98.31 214 GLU B C 1
ATOM 4145 O O . GLU B 1 214 ? -11.547 -21.703 5.676 1 98.31 214 GLU B O 1
ATOM 4150 N N . ALA B 1 215 ? -11.484 -23.828 4.934 1 98.31 215 ALA B N 1
ATOM 4151 C CA . ALA B 1 215 ? -11.859 -23.391 3.596 1 98.31 215 ALA B CA 1
ATOM 4152 C C . ALA B 1 215 ? -13.102 -24.141 3.105 1 98.31 215 ALA B C 1
ATOM 4154 O O . ALA B 1 215 ? -13.172 -25.359 3.178 1 98.31 215 ALA B O 1
ATOM 4155 N N . ARG B 1 216 ? -14.062 -23.391 2.74 1 97.88 216 ARG B N 1
ATOM 4156 C CA . ARG B 1 216 ? -15.25 -23.875 2.041 1 97.88 216 ARG B CA 1
ATOM 4157 C C . ARG B 1 216 ? -15.484 -23.078 0.761 1 97.88 216 ARG B C 1
ATOM 4159 O O . ARG B 1 216 ? -15.57 -21.844 0.792 1 97.88 216 ARG B O 1
ATOM 4166 N N . GLY B 1 217 ? -15.617 -23.766 -0.351 1 97.75 217 GLY B N 1
ATOM 4167 C CA . GLY B 1 217 ? -15.727 -23.125 -1.651 1 97.75 217 GLY B CA 1
ATOM 4168 C C . GLY B 1 217 ? -17.156 -22.734 -2.008 1 97.75 217 GLY B C 1
ATOM 4169 O O . GLY B 1 217 ? -17.969 -22.5 -1.123 1 97.75 217 GLY B O 1
ATOM 4170 N N . ILE B 1 218 ? -17.359 -22.547 -3.303 1 98.19 218 ILE B N 1
ATOM 4171 C CA . ILE B 1 218 ? -18.625 -21.969 -3.742 1 98.19 218 ILE B CA 1
ATOM 4172 C C . ILE B 1 218 ? -19.438 -23.016 -4.492 1 98.19 218 ILE B C 1
ATOM 4174 O O . ILE B 1 218 ? -20.484 -22.719 -5.055 1 98.19 218 ILE B O 1
ATOM 4178 N N . THR B 1 219 ? -18.984 -24.266 -4.527 1 95.94 219 THR B N 1
ATOM 4179 C CA . THR B 1 219 ? -19.562 -25.297 -5.398 1 95.94 219 THR B CA 1
ATOM 4180 C C . THR B 1 219 ? -20.969 -25.641 -4.965 1 95.94 219 THR B C 1
ATOM 4182 O O . THR B 1 219 ? -21.781 -26.125 -5.77 1 95.94 219 THR B O 1
ATOM 4185 N N . ALA B 1 220 ? -21.312 -25.406 -3.754 1 94.5 220 ALA B N 1
ATOM 4186 C CA . ALA B 1 220 ? -22.625 -25.797 -3.234 1 94.5 220 ALA B CA 1
ATOM 4187 C C . ALA B 1 220 ? -23.641 -24.672 -3.422 1 94.5 220 ALA B C 1
ATOM 4189 O O . ALA B 1 220 ? -24.828 -24.859 -3.186 1 94.5 220 ALA B O 1
ATOM 4190 N N . LEU B 1 221 ? -23.203 -23.531 -3.83 1 96.12 221 LEU B N 1
ATOM 4191 C CA . LEU B 1 221 ? -24.094 -22.375 -3.961 1 96.12 221 LEU B CA 1
ATOM 4192 C C . LEU B 1 221 ? -24.984 -22.516 -5.191 1 96.12 221 LEU B C 1
ATOM 4194 O O . LEU B 1 221 ? -24.547 -23 -6.234 1 96.12 221 LEU B O 1
ATOM 4198 N N . THR B 1 222 ? -26.266 -22.078 -5.086 1 94.88 222 THR B N 1
ATOM 4199 C CA . THR B 1 222 ? -27.219 -22.047 -6.184 1 94.88 222 THR B CA 1
ATOM 4200 C C . THR B 1 222 ? -27.625 -20.625 -6.508 1 94.88 222 THR B C 1
ATOM 4202 O O . THR B 1 222 ? -27.453 -19.719 -5.688 1 94.88 222 THR B O 1
ATOM 4205 N N . PRO B 1 223 ? -28.094 -20.469 -7.711 1 95 223 PRO B N 1
ATOM 4206 C CA . PRO B 1 223 ? -28.625 -19.141 -8.031 1 95 223 PRO B CA 1
ATOM 4207 C C . PRO B 1 223 ? -29.688 -18.688 -7.039 1 95 223 PRO B C 1
ATOM 4209 O O . PRO B 1 223 ? -29.797 -17.484 -6.742 1 95 223 PRO B O 1
ATOM 4212 N N . GLU B 1 224 ? -30.484 -19.609 -6.543 1 95.12 224 GLU B N 1
ATOM 4213 C CA . GLU B 1 224 ? -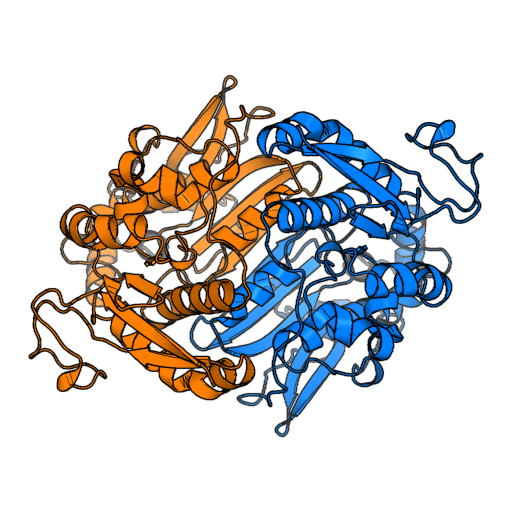31.531 -19.281 -5.566 1 95.12 224 GLU B CA 1
ATOM 4214 C C . GLU B 1 224 ? -30.922 -18.719 -4.281 1 95.12 224 GLU B C 1
ATOM 4216 O O . GLU B 1 224 ? -31.484 -17.828 -3.658 1 95.12 224 GLU B O 1
ATOM 4221 N N . ASP B 1 225 ? -29.797 -19.281 -3.861 1 95.81 225 ASP B N 1
ATOM 4222 C CA . ASP B 1 225 ? -29.094 -18.75 -2.695 1 95.81 225 ASP B CA 1
ATOM 4223 C C . ASP B 1 225 ? -28.734 -17.281 -2.883 1 95.81 225 ASP B C 1
ATOM 4225 O O . ASP B 1 225 ? -28.922 -16.469 -1.973 1 95.81 225 ASP B O 1
ATOM 4229 N N . LEU B 1 226 ? -28.25 -16.953 -4.016 1 97.38 226 LEU B N 1
ATOM 4230 C CA . LEU B 1 226 ? -27.812 -15.586 -4.309 1 97.38 226 LEU B CA 1
ATOM 4231 C C . LEU B 1 226 ? -29.016 -14.656 -4.426 1 97.38 226 LEU B C 1
ATOM 4233 O O . LEU B 1 226 ? -28.953 -13.5 -3.99 1 97.38 226 LEU B O 1
ATOM 4237 N N . GLU B 1 227 ? -30.078 -15.164 -5 1 96.56 227 GLU B N 1
ATOM 4238 C CA . GLU B 1 227 ? -31.297 -14.375 -5.113 1 96.56 227 GLU B CA 1
ATOM 4239 C C . GLU B 1 227 ? -31.875 -14.047 -3.74 1 96.56 227 GLU B C 1
ATOM 4241 O O . GLU B 1 227 ? -32.344 -12.93 -3.504 1 96.56 227 GLU B O 1
ATOM 4246 N N . ARG B 1 228 ? -31.906 -15.031 -2.93 1 96.44 228 ARG B N 1
ATOM 4247 C CA . ARG B 1 228 ? -32.375 -14.82 -1.566 1 96.44 228 ARG B CA 1
ATOM 4248 C C . ARG B 1 228 ? -31.562 -13.742 -0.86 1 96.44 228 ARG B C 1
ATOM 4250 O O . ARG B 1 228 ? -32.125 -12.914 -0.139 1 96.44 228 ARG B O 1
ATOM 4257 N N . ALA B 1 229 ? -30.25 -13.797 -0.998 1 97.06 229 ALA B N 1
ATOM 4258 C CA . ALA B 1 229 ? -29.375 -12.766 -0.424 1 97.06 229 ALA B CA 1
ATOM 4259 C C . ALA B 1 229 ? -29.703 -11.391 -1.003 1 97.06 229 ALA B C 1
ATOM 4261 O O . ALA B 1 229 ? -29.812 -10.406 -0.265 1 97.06 229 ALA B O 1
ATOM 4262 N N . ARG B 1 230 ? -29.875 -11.336 -2.26 1 96.75 230 ARG B N 1
ATOM 4263 C CA . ARG B 1 230 ? -30.172 -10.078 -2.943 1 96.75 230 ARG B CA 1
ATOM 4264 C C . ARG B 1 230 ? -31.469 -9.469 -2.422 1 96.75 230 ARG B C 1
ATOM 4266 O O . ARG B 1 230 ? -31.562 -8.25 -2.246 1 96.75 230 ARG B O 1
ATOM 4273 N N . GLU B 1 231 ? -32.438 -10.266 -2.223 1 97.06 231 GLU B N 1
ATOM 4274 C CA . GLU B 1 231 ? -33.719 -9.812 -1.707 1 97.06 231 GLU B CA 1
ATOM 4275 C C . GLU B 1 231 ? -33.562 -9.164 -0.336 1 97.06 231 GLU B C 1
ATOM 4277 O O . GLU B 1 231 ? -34.375 -8.305 0.042 1 97.06 231 GLU B O 1
ATOM 4282 N N . LYS B 1 232 ? -32.562 -9.57 0.304 1 97.44 232 LYS B N 1
ATOM 4283 C CA . LYS B 1 232 ? -32.312 -9.016 1.63 1 97.44 232 LYS B CA 1
ATOM 4284 C C . LYS B 1 232 ? -31.312 -7.852 1.556 1 97.44 232 LYS B C 1
ATOM 4286 O O . LYS B 1 232 ? -30.812 -7.387 2.582 1 97.44 232 LYS B O 1
ATOM 4291 N N . GLY B 1 233 ? -30.922 -7.414 0.416 1 97.5 233 GLY B N 1
ATOM 4292 C CA . GLY B 1 233 ? -29.984 -6.316 0.246 1 97.5 233 GLY B CA 1
ATOM 4293 C C . GLY B 1 233 ? -28.547 -6.727 0.461 1 97.5 233 GLY B C 1
ATOM 4294 O O . GLY B 1 233 ? -27.734 -5.93 0.937 1 97.5 233 GLY B O 1
ATOM 4295 N N . GLU B 1 234 ? -28.25 -7.98 0.175 1 98.19 234 GLU B N 1
ATOM 4296 C CA . GLU B 1 234 ? -26.906 -8.516 0.385 1 98.19 234 GLU B CA 1
ATOM 4297 C C . GLU B 1 234 ? -26.344 -9.125 -0.898 1 98.19 234 GLU B C 1
ATOM 4299 O O . GLU B 1 234 ? -27.094 -9.383 -1.845 1 98.19 234 GLU B O 1
ATOM 4304 N N . ARG B 1 235 ? -25.047 -9.258 -0.949 1 97.81 235 ARG B N 1
ATOM 4305 C CA . ARG B 1 235 ? -24.328 -9.969 -1.997 1 97.81 235 ARG B CA 1
ATOM 4306 C C . ARG B 1 235 ? -23.453 -11.078 -1.407 1 97.81 235 ARG B C 1
ATOM 4308 O O . ARG B 1 235 ? -22.953 -10.945 -0.291 1 97.81 235 ARG B O 1
ATOM 4315 N N . VAL B 1 236 ? -23.312 -12.156 -2.197 1 98.25 236 VAL B N 1
ATOM 4316 C CA . VAL B 1 236 ? -22.484 -13.266 -1.743 1 98.25 236 VAL B CA 1
ATOM 4317 C C . VAL B 1 236 ? -21.125 -13.195 -2.414 1 98.25 236 VAL B C 1
ATOM 4319 O O . VAL B 1 236 ? -21.031 -13.023 -3.631 1 98.25 236 VAL B O 1
ATOM 4322 N N . ARG B 1 237 ? -20.125 -13.227 -1.652 1 98.56 237 ARG B N 1
ATOM 4323 C CA . ARG B 1 237 ? -18.75 -13.297 -2.133 1 98.56 237 ARG B CA 1
ATOM 4324 C C . ARG B 1 237 ? -17.969 -14.375 -1.392 1 98.56 237 ARG B C 1
ATOM 4326 O O . ARG B 1 237 ? -18.281 -14.711 -0.251 1 98.56 237 ARG B O 1
ATOM 4333 N N . LEU B 1 238 ? -16.984 -15.016 -2.021 1 98.75 238 LEU B N 1
ATOM 4334 C CA . LEU B 1 238 ? -16.031 -15.852 -1.298 1 98.75 238 LEU B CA 1
ATOM 4335 C C . LEU B 1 238 ? -15.023 -14.992 -0.541 1 98.75 238 LEU B C 1
ATOM 4337 O O . LEU B 1 238 ? -14.164 -14.359 -1.151 1 98.75 238 LEU B O 1
ATOM 4341 N N . LEU B 1 239 ? -15.094 -15.047 0.75 1 98.69 239 LEU B N 1
ATOM 4342 C CA . LEU B 1 239 ? -14.281 -14.148 1.567 1 98.69 239 LEU B CA 1
ATOM 4343 C C . LEU B 1 239 ? -13.195 -14.922 2.311 1 98.69 239 LEU B C 1
ATOM 4345 O O . LEU B 1 239 ? -13.461 -15.992 2.861 1 98.69 239 LEU B O 1
ATOM 4349 N N . ALA B 1 240 ? -12.016 -14.438 2.211 1 98.88 240 ALA B N 1
ATOM 4350 C CA . ALA B 1 240 ? -10.953 -14.797 3.148 1 98.88 240 ALA B CA 1
ATOM 4351 C C . ALA B 1 240 ? -10.984 -13.898 4.379 1 98.88 240 ALA B C 1
ATOM 4353 O O . ALA B 1 240 ? -10.883 -12.672 4.262 1 98.88 240 ALA B O 1
ATOM 4354 N N . SER B 1 241 ? -11.117 -14.484 5.539 1 98.88 241 SER B N 1
ATOM 4355 C CA . SER B 1 241 ? -11.328 -13.695 6.742 1 98.88 241 SER B CA 1
ATOM 4356 C C . SER B 1 241 ? -10.359 -14.086 7.848 1 98.88 241 SER B C 1
ATOM 4358 O O . SER B 1 241 ? -10.07 -15.273 8.031 1 98.88 241 SER B O 1
ATOM 4360 N N . LEU B 1 242 ? -9.797 -13.203 8.5 1 98.88 242 LEU B N 1
ATOM 4361 C CA . LEU B 1 242 ? -8.961 -13.32 9.695 1 98.88 242 LEU B CA 1
ATOM 4362 C C . LEU B 1 242 ? -9.5 -12.445 10.82 1 98.88 242 LEU B C 1
ATOM 4364 O O . LEU B 1 242 ? -9.586 -11.219 10.68 1 98.88 242 LEU B O 1
ATOM 4368 N N . TYR B 1 243 ? -9.93 -13.008 11.969 1 98.75 243 TYR B N 1
ATOM 4369 C CA . TYR B 1 243 ? -10.57 -12.258 13.039 1 98.75 243 TYR B CA 1
ATOM 4370 C C . TYR B 1 243 ? -10.414 -12.977 14.375 1 98.75 243 TYR B C 1
ATOM 4372 O O . TYR B 1 243 ? -10.086 -14.164 14.414 1 98.75 243 TYR B O 1
ATOM 4380 N N . GLY B 1 244 ? -10.586 -12.234 15.438 1 98.44 244 GLY B N 1
ATOM 4381 C CA . GLY B 1 244 ? -10.531 -12.828 16.766 1 98.44 244 GLY B CA 1
ATOM 4382 C C . GLY B 1 244 ? -11.82 -13.523 17.156 1 98.44 244 GLY B C 1
ATOM 4383 O O . GLY B 1 244 ? -12.914 -13.023 16.891 1 98.44 244 GLY B O 1
ATOM 4384 N N . GLU B 1 245 ? -11.703 -14.672 17.703 1 97.69 245 GLU B N 1
ATOM 4385 C CA . GLU B 1 245 ? -12.812 -15.438 18.25 1 97.69 245 GLU B CA 1
ATOM 4386 C C . GLU B 1 245 ? -12.367 -16.266 19.453 1 97.69 245 GLU B C 1
ATOM 4388 O O . GLU B 1 245 ? -11.492 -17.125 19.328 1 97.69 245 GLU B O 1
ATOM 4393 N N . GLY B 1 246 ? -12.93 -16.031 20.656 1 96.5 246 GLY B N 1
ATOM 4394 C CA . GLY B 1 246 ? -12.57 -16.781 21.859 1 96.5 246 GLY B CA 1
ATOM 4395 C C . GLY B 1 246 ? -11.125 -16.594 22.266 1 96.5 246 GLY B C 1
ATOM 4396 O O . GLY B 1 246 ? -10.461 -17.531 22.703 1 96.5 246 GLY B O 1
ATOM 4397 N N . GLY B 1 247 ? -10.578 -15.516 21.938 1 96 247 GLY B N 1
ATOM 4398 C CA . GLY B 1 247 ? -9.219 -15.195 22.344 1 96 247 GLY B CA 1
ATOM 4399 C C . GLY B 1 247 ? -8.172 -15.727 21.391 1 96 247 GLY B C 1
ATOM 4400 O O . GLY B 1 247 ? -6.973 -15.672 21.688 1 96 247 GLY B O 1
ATOM 4401 N N . ARG B 1 248 ? -8.648 -16.234 20.281 1 97.38 248 ARG B N 1
ATOM 4402 C CA . ARG B 1 248 ? -7.723 -16.75 19.281 1 97.38 248 ARG B CA 1
ATOM 4403 C C . ARG B 1 248 ? -8.062 -16.219 17.891 1 97.38 248 ARG B C 1
ATOM 4405 O O . ARG B 1 248 ? -9.203 -15.828 17.641 1 97.38 248 ARG B O 1
ATOM 4412 N N . TRP B 1 249 ? -7.031 -16.188 17.047 1 98.44 249 TRP B N 1
ATOM 4413 C CA . TRP B 1 249 ? -7.281 -15.828 15.656 1 98.44 249 TRP B CA 1
ATOM 4414 C C . TRP B 1 249 ? -7.996 -16.953 14.914 1 98.44 249 TRP B C 1
ATOM 4416 O O . TRP B 1 249 ? -7.66 -18.125 15.086 1 98.44 249 TRP B O 1
ATOM 4426 N N . ARG B 1 250 ? -8.969 -16.609 14.203 1 98.31 250 ARG B N 1
ATOM 4427 C CA . ARG B 1 250 ? -9.641 -17.516 13.266 1 98.31 250 ARG B CA 1
ATOM 4428 C C . ARG B 1 250 ? -9.367 -17.094 11.82 1 98.31 250 ARG B C 1
ATOM 4430 O O . ARG B 1 250 ? -9.406 -15.906 11.5 1 98.31 250 ARG B O 1
ATOM 4437 N N . ALA B 1 251 ? -8.977 -18.031 11.031 1 98.81 251 ALA B N 1
ATOM 4438 C CA . ALA B 1 251 ? -8.789 -17.828 9.602 1 98.81 251 ALA B CA 1
ATOM 4439 C C . ALA B 1 251 ? -9.727 -18.734 8.797 1 98.81 251 ALA B C 1
ATOM 4441 O O . ALA B 1 251 ? -9.742 -19.953 8.977 1 98.81 251 ALA B O 1
ATOM 4442 N N . ARG B 1 252 ? -10.508 -18.094 7.922 1 98.62 252 ARG B N 1
ATOM 4443 C CA . ARG B 1 252 ? -11.539 -18.844 7.215 1 98.62 252 ARG B CA 1
ATOM 4444 C C . ARG B 1 252 ? -11.758 -18.297 5.809 1 98.62 252 ARG B C 1
ATOM 4446 O O . ARG B 1 252 ? -11.719 -17.078 5.598 1 98.62 252 ARG B O 1
ATOM 4453 N N . VAL B 1 253 ? -11.914 -19.219 4.895 1 98.88 253 VAL B N 1
ATOM 4454 C CA . VAL B 1 253 ? -12.391 -18.906 3.553 1 98.88 253 VAL B CA 1
ATOM 4455 C C . VAL B 1 253 ? -13.773 -19.516 3.336 1 98.88 253 VAL B C 1
ATOM 4457 O O . VAL B 1 253 ? -13.945 -20.734 3.455 1 98.88 253 VAL B O 1
ATOM 4460 N N . ALA B 1 254 ? -14.719 -18.703 3.023 1 98.69 254 ALA B N 1
ATOM 4461 C CA . ALA B 1 254 ? -16.078 -19.219 2.83 1 98.69 254 ALA B CA 1
ATOM 4462 C C . ALA B 1 254 ? -16.953 -18.188 2.131 1 98.69 254 ALA B C 1
ATOM 4464 O O . ALA B 1 254 ? -16.672 -16.984 2.182 1 98.69 254 ALA B O 1
ATOM 4465 N N . PRO B 1 255 ? -17.969 -18.703 1.426 1 98.56 255 PRO B N 1
ATOM 4466 C CA . PRO B 1 255 ? -18.969 -17.75 0.95 1 98.56 255 PRO B CA 1
ATOM 4467 C C . PRO B 1 255 ? -19.625 -16.953 2.086 1 98.56 255 PRO B C 1
ATOM 4469 O O . PRO B 1 255 ? -20 -17.547 3.105 1 98.56 255 PRO B O 1
ATOM 4472 N N . ALA B 1 256 ? -19.672 -15.688 1.948 1 98.44 256 ALA B N 1
ATOM 4473 C CA . ALA B 1 256 ? -20.234 -14.812 2.971 1 98.44 256 ALA B CA 1
ATOM 4474 C C . ALA B 1 256 ? -21.219 -13.82 2.359 1 98.44 256 ALA B C 1
ATOM 4476 O O . ALA B 1 256 ? -21.094 -13.469 1.182 1 98.44 256 ALA B O 1
ATOM 4477 N N . ARG B 1 257 ? -22.234 -13.469 3.119 1 98.44 257 ARG B N 1
ATOM 4478 C CA . ARG B 1 257 ? -23.203 -12.461 2.723 1 98.44 257 ARG B CA 1
ATOM 4479 C C . ARG B 1 257 ? -22.781 -11.078 3.201 1 98.44 257 ARG B C 1
ATOM 4481 O O . ARG B 1 257 ? -22.547 -10.867 4.395 1 98.44 257 ARG B O 1
ATOM 4488 N N . LEU B 1 258 ? -22.609 -10.18 2.307 1 98.5 258 LEU B N 1
ATOM 4489 C CA . LEU B 1 258 ? -22.188 -8.805 2.584 1 98.5 258 LEU B CA 1
ATOM 4490 C C . LEU B 1 258 ? -23.312 -7.82 2.256 1 98.5 258 LEU B C 1
ATOM 4492 O O . LEU B 1 258 ? -24 -7.973 1.247 1 98.5 258 LEU B O 1
ATOM 4496 N N . PRO B 1 259 ? -23.5 -6.773 3.152 1 97.88 259 PRO B N 1
ATOM 4497 C CA . PRO B 1 259 ? -24.375 -5.703 2.688 1 97.88 259 PRO B CA 1
ATOM 4498 C C . PRO B 1 259 ? -24 -5.18 1.306 1 97.88 259 PRO B C 1
ATOM 4500 O O . PRO B 1 259 ? -22.812 -5.02 1.008 1 97.88 259 PRO B O 1
ATOM 4503 N N . GLU B 1 260 ? -24.969 -4.867 0.491 1 96.25 260 GLU B N 1
ATOM 4504 C CA . GLU B 1 260 ? -24.734 -4.531 -0.909 1 96.25 260 GLU B CA 1
ATOM 4505 C C . GLU B 1 260 ? -23.906 -3.25 -1.034 1 96.25 260 GLU B C 1
ATOM 4507 O O . GLU B 1 260 ? -23.188 -3.061 -2.018 1 96.25 260 GLU B O 1
ATOM 4512 N N . ASP B 1 261 ? -23.922 -2.42 -0.015 1 94.5 261 ASP B N 1
ATOM 4513 C CA . ASP B 1 261 ? -23.219 -1.139 -0.094 1 94.5 261 ASP B CA 1
ATOM 4514 C C . ASP B 1 261 ? -21.828 -1.233 0.516 1 94.5 261 ASP B C 1
ATOM 4516 O O . ASP B 1 261 ? -21.062 -0.258 0.508 1 94.5 261 ASP B O 1
ATOM 4520 N N . HIS B 1 262 ? -21.5 -2.402 1.036 1 96.62 262 HIS B N 1
ATOM 4521 C CA . HIS B 1 262 ? -20.156 -2.572 1.562 1 96.62 262 HIS B CA 1
ATOM 4522 C C . HIS B 1 262 ? -19.109 -2.559 0.442 1 96.62 262 HIS B C 1
ATOM 4524 O O . HIS B 1 262 ? -19.344 -3.125 -0.629 1 96.62 262 HIS B O 1
ATOM 4530 N N . PRO B 1 263 ? -17.938 -1.979 0.657 1 96.81 263 PRO B N 1
ATOM 4531 C CA . PRO B 1 263 ? -16.922 -1.896 -0.39 1 96.81 263 PRO B CA 1
ATOM 4532 C C . PRO B 1 263 ? -16.531 -3.266 -0.947 1 96.81 263 PRO B C 1
ATOM 4534 O O . PRO B 1 263 ? -16.344 -3.41 -2.156 1 96.81 263 PRO B O 1
ATOM 4537 N N . LEU B 1 264 ? -16.469 -4.25 -0.163 1 98.06 264 LEU B N 1
ATOM 4538 C CA . LEU B 1 264 ? -16.125 -5.598 -0.614 1 98.06 264 LEU B CA 1
ATOM 4539 C C . LEU B 1 264 ? -17.203 -6.141 -1.554 1 98.06 264 LEU B C 1
ATOM 4541 O O . LEU B 1 264 ? -16.891 -6.84 -2.52 1 98.06 264 LEU B O 1
ATOM 4545 N N . ALA B 1 265 ? -18.453 -5.848 -1.264 1 97.5 265 ALA B N 1
ATOM 4546 C CA . ALA B 1 265 ? -19.562 -6.309 -2.105 1 97.5 265 ALA B CA 1
ATOM 4547 C C . ALA B 1 265 ? -19.516 -5.652 -3.48 1 97.5 265 ALA B C 1
ATOM 4549 O O . ALA B 1 265 ? -19.906 -6.254 -4.48 1 97.5 265 ALA B O 1
ATOM 4550 N N . GLN B 1 266 ? -18.969 -4.477 -3.533 1 95.19 266 GLN B N 1
ATOM 4551 C CA . GLN B 1 266 ? -18.984 -3.674 -4.75 1 95.19 266 GLN B CA 1
ATOM 4552 C C . GLN B 1 266 ? -17.688 -3.865 -5.551 1 95.19 266 GLN B C 1
ATOM 4554 O O . GLN B 1 266 ? -17.594 -3.412 -6.695 1 95.19 266 GLN B O 1
ATOM 4559 N N . ALA B 1 267 ? -16.719 -4.523 -4.949 1 95.62 267 ALA B N 1
ATOM 4560 C CA . ALA B 1 267 ? -15.406 -4.652 -5.578 1 95.62 267 ALA B CA 1
ATOM 4561 C C . ALA B 1 267 ? -15.508 -5.422 -6.895 1 95.62 267 ALA B C 1
ATOM 4563 O O . ALA B 1 267 ? -16.219 -6.43 -6.98 1 95.62 267 ALA B O 1
ATOM 4564 N N . LYS B 1 268 ? -14.789 -4.949 -7.91 1 92.44 268 LYS B N 1
ATOM 4565 C CA . LYS B 1 268 ? -14.797 -5.586 -9.227 1 92.44 268 LYS B CA 1
ATOM 4566 C C . LYS B 1 268 ? -13.578 -6.492 -9.398 1 92.44 268 LYS B C 1
ATOM 4568 O O . LYS B 1 268 ? -13.477 -7.211 -10.398 1 92.44 268 LYS B O 1
ATOM 4573 N N . GLY B 1 269 ? -12.672 -6.445 -8.562 1 95.31 269 GLY B N 1
ATOM 4574 C CA . GLY B 1 269 ? -11.477 -7.266 -8.523 1 95.31 269 GLY B CA 1
ATOM 4575 C C . GLY B 1 269 ? -11.117 -7.73 -7.121 1 95.31 269 GLY B C 1
ATOM 4576 O O . GLY B 1 269 ? -11.992 -7.82 -6.254 1 95.31 269 GLY B O 1
ATOM 4577 N N . ASN B 1 270 ? -9.891 -8.156 -6.973 1 98.38 270 ASN B N 1
ATOM 4578 C CA . ASN B 1 270 ? -9.453 -8.516 -5.629 1 98.38 270 ASN B CA 1
ATOM 4579 C C . ASN B 1 270 ? -9.469 -7.309 -4.695 1 98.38 270 ASN B C 1
ATOM 4581 O O . ASN B 1 270 ? -9.328 -6.168 -5.145 1 98.38 270 ASN B O 1
ATOM 4585 N N . ALA B 1 271 ? -9.688 -7.551 -3.467 1 98.81 271 ALA B N 1
ATOM 4586 C CA . ALA B 1 271 ? -9.828 -6.461 -2.506 1 98.81 271 ALA B CA 1
ATOM 4587 C C . ALA B 1 271 ? -9.484 -6.926 -1.094 1 98.81 271 ALA B C 1
ATOM 4589 O O . ALA B 1 271 ? -9.602 -8.109 -0.778 1 98.81 271 ALA B O 1
ATOM 4590 N N . LEU B 1 272 ? -9.039 -5.988 -0.3 1 98.88 272 LEU B N 1
ATOM 4591 C CA . LEU B 1 272 ? -8.805 -6.168 1.13 1 98.88 272 LEU B CA 1
ATOM 4592 C C . LEU B 1 272 ? -9.477 -5.059 1.934 1 98.88 272 LEU B C 1
ATOM 4594 O O . LEU B 1 272 ? -9.352 -3.879 1.599 1 98.88 272 LEU B O 1
ATOM 4598 N N . TRP B 1 273 ? -10.281 -5.418 2.887 1 98.75 273 TRP B N 1
ATOM 4599 C CA . TRP B 1 273 ? -10.805 -4.531 3.92 1 98.75 273 TRP B CA 1
ATOM 4600 C C . TRP B 1 273 ? -10.219 -4.883 5.285 1 98.75 273 TRP B C 1
ATOM 4602 O O . TRP B 1 273 ? -10.359 -6.016 5.754 1 98.75 273 TRP B O 1
ATOM 4612 N N . VAL B 1 274 ? -9.562 -3.936 5.934 1 98.75 274 VAL B N 1
ATOM 4613 C CA . VAL B 1 274 ? -8.82 -4.184 7.164 1 98.75 274 VAL B CA 1
ATOM 4614 C C . VAL B 1 274 ? -9.25 -3.184 8.234 1 98.75 274 VAL B C 1
ATOM 4616 O O . VAL B 1 274 ? -9.336 -1.981 7.973 1 98.75 274 VAL B O 1
ATOM 4619 N N . ARG B 1 275 ? -9.539 -3.633 9.359 1 98.44 275 ARG B N 1
ATOM 4620 C CA . ARG B 1 275 ? -9.773 -2.783 10.523 1 98.44 275 ARG B CA 1
ATOM 4621 C C . ARG B 1 275 ? -8.617 -2.863 11.508 1 98.44 275 ARG B C 1
ATOM 4623 O O . ARG B 1 275 ? -8.164 -3.957 11.859 1 98.44 275 ARG B O 1
ATOM 4630 N N . THR B 1 276 ? -8.133 -1.718 11.914 1 98.12 276 THR B N 1
ATOM 4631 C CA . THR B 1 276 ? -6.977 -1.643 12.797 1 98.12 276 THR B CA 1
ATOM 4632 C C . THR B 1 276 ? -7.203 -0.608 13.898 1 98.12 276 THR B C 1
ATOM 4634 O O . THR B 1 276 ? -8.164 0.161 13.844 1 98.12 276 THR B O 1
ATOM 4637 N N . ALA B 1 277 ? -6.352 -0.62 14.844 1 98 277 ALA B N 1
ATOM 4638 C CA . ALA B 1 277 ? -6.305 0.387 15.898 1 98 277 ALA B CA 1
ATOM 4639 C C . ALA B 1 277 ? -4.895 0.944 16.062 1 98 277 ALA B C 1
ATOM 4641 O O . ALA B 1 277 ? -3.936 0.184 16.219 1 98 277 ALA B O 1
ATOM 4642 N N . PRO B 1 278 ? -4.719 2.291 16.078 1 98.12 278 PRO B N 1
ATOM 4643 C CA . PRO B 1 278 ? -5.77 3.307 16.172 1 98.12 278 PRO B CA 1
ATOM 4644 C C . PRO B 1 278 ? -6.211 3.844 14.812 1 98.12 278 PRO B C 1
ATOM 4646 O O . PRO B 1 278 ? -7.031 4.762 14.75 1 98.12 278 PRO B O 1
ATOM 4649 N N . LEU B 1 279 ? -5.754 3.387 13.719 1 98.19 279 LEU B N 1
ATOM 4650 C CA . LEU B 1 279 ? -5.949 4 12.406 1 98.19 279 LEU B CA 1
ATOM 4651 C C . LEU B 1 279 ? -7.406 3.902 11.977 1 98.19 279 LEU B C 1
ATOM 4653 O O . LEU B 1 279 ? -7.957 4.855 11.422 1 98.19 279 LEU B O 1
ATOM 4657 N N . GLY B 1 280 ? -7.988 2.754 12.195 1 97.88 280 GLY B N 1
ATOM 4658 C CA . GLY B 1 280 ? -9.336 2.523 11.703 1 97.88 280 GLY B CA 1
ATOM 4659 C C . GLY B 1 280 ? -9.383 1.61 10.492 1 97.88 280 GLY B C 1
ATOM 4660 O O . GLY B 1 280 ? -8.625 0.639 10.414 1 97.88 280 GLY B O 1
ATOM 4661 N N . GLU B 1 281 ? -10.32 1.87 9.602 1 98.19 281 GLU B N 1
ATOM 4662 C CA . GLU B 1 281 ? -10.57 0.978 8.477 1 98.19 281 GLU B CA 1
ATOM 4663 C C . GLU B 1 281 ? -9.82 1.436 7.23 1 98.19 281 GLU B C 1
ATOM 4665 O O . GLU B 1 281 ? -9.773 2.631 6.93 1 98.19 281 GLU B O 1
ATOM 4670 N N . VAL B 1 282 ? -9.188 0.504 6.613 1 98.75 282 VAL B N 1
ATOM 4671 C CA . VAL B 1 282 ? -8.531 0.728 5.332 1 98.75 282 VAL B CA 1
ATOM 4672 C C . VAL B 1 282 ? -9.062 -0.256 4.293 1 98.75 282 VAL B C 1
ATOM 4674 O O . VAL B 1 282 ? -9.289 -1.43 4.602 1 98.75 282 VAL B O 1
ATOM 4677 N N . PHE B 1 283 ? -9.344 0.237 3.102 1 98.75 283 PHE B N 1
ATOM 4678 C CA . PHE B 1 283 ? -9.82 -0.584 1.995 1 98.75 283 PHE B CA 1
ATOM 4679 C C . PHE B 1 283 ? -8.945 -0.399 0.764 1 98.75 283 PHE B C 1
ATOM 4681 O O . PHE B 1 283 ? -8.578 0.727 0.423 1 98.75 283 PHE B O 1
ATOM 4688 N N . VAL B 1 284 ? -8.516 -1.511 0.099 1 98.88 284 VAL B N 1
ATOM 4689 C CA . VAL B 1 284 ? -7.754 -1.463 -1.143 1 98.88 284 VAL B CA 1
ATOM 4690 C C . VAL B 1 284 ? -8.328 -2.463 -2.143 1 98.88 284 VAL B C 1
ATOM 4692 O O . VAL B 1 284 ? -8.734 -3.564 -1.765 1 98.88 284 VAL B O 1
ATOM 4695 N N . THR B 1 285 ? -8.398 -2.084 -3.447 1 98.75 285 THR B N 1
ATOM 4696 C CA . THR B 1 285 ? -8.875 -2.992 -4.484 1 98.75 285 THR B CA 1
ATOM 4697 C C . THR B 1 285 ? -8.133 -2.746 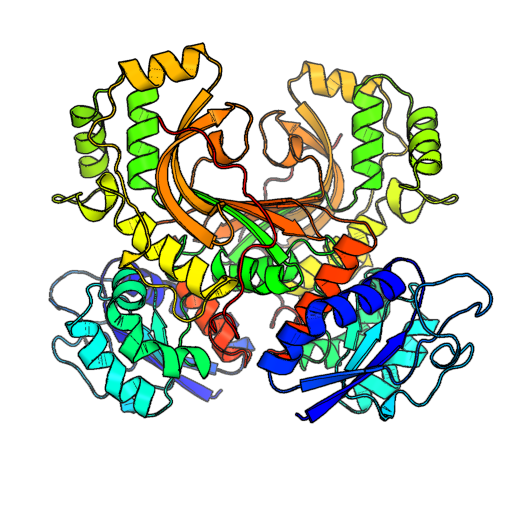-5.797 1 98.75 285 THR B C 1
ATOM 4699 O O . THR B 1 285 ? -7.66 -1.635 -6.051 1 98.75 285 THR B O 1
ATOM 4702 N N . GLY B 1 286 ? -7.941 -3.736 -6.562 1 98.5 286 GLY B N 1
ATOM 4703 C CA . GLY B 1 286 ? -7.289 -3.725 -7.863 1 98.5 286 GLY B CA 1
ATOM 4704 C C . GLY B 1 286 ? -7.246 -5.09 -8.523 1 98.5 286 GLY B C 1
ATOM 4705 O O . GLY B 1 286 ? -7.789 -6.059 -7.988 1 98.5 286 GLY B O 1
ATOM 4706 N N . PRO B 1 287 ? -6.59 -5.137 -9.68 1 97.31 287 PRO B N 1
ATOM 4707 C CA . PRO B 1 287 ? -6.469 -6.434 -10.344 1 97.31 287 PRO B CA 1
ATOM 4708 C C . PRO B 1 287 ? -5.703 -7.461 -9.508 1 97.31 287 PRO B C 1
ATOM 4710 O O . PRO B 1 287 ? -4.73 -7.109 -8.836 1 97.31 287 PRO B O 1
ATOM 4713 N N . GLY B 1 288 ? -6.16 -8.734 -9.617 1 94.88 288 GLY B N 1
ATOM 4714 C CA . GLY B 1 288 ? -5.551 -9.766 -8.789 1 94.88 288 GLY B CA 1
ATOM 4715 C C . GLY B 1 288 ? -4.973 -10.914 -9.594 1 94.88 288 GLY B C 1
ATOM 4716 O O . GLY B 1 288 ? -4.504 -11.898 -9.023 1 94.88 288 GLY B O 1
ATOM 4717 N N . ALA B 1 289 ? -5.082 -10.758 -10.906 1 91.62 289 ALA B N 1
ATOM 4718 C CA . ALA B 1 289 ? -4.574 -11.812 -11.781 1 91.62 289 ALA B CA 1
ATOM 4719 C C . ALA B 1 289 ? -4.199 -11.258 -13.148 1 91.62 289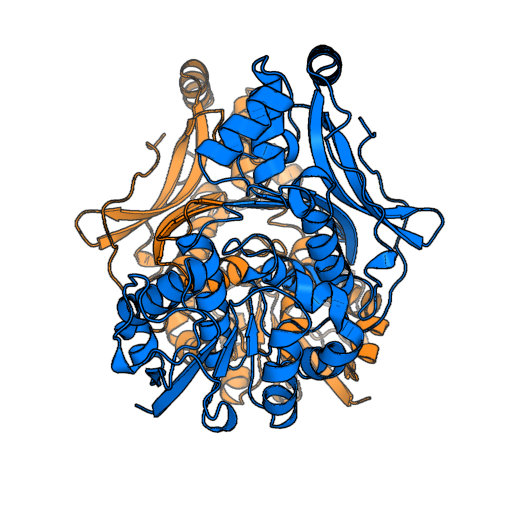 ALA B C 1
ATOM 4721 O O . ALA B 1 289 ? -4.344 -10.055 -13.398 1 91.62 289 ALA B O 1
ATOM 4722 N N . GLY B 1 290 ? -3.588 -12.18 -13.922 1 92.75 290 GLY B N 1
ATOM 4723 C CA . GLY B 1 290 ? -3.135 -11.797 -15.25 1 92.75 290 GLY B CA 1
ATOM 4724 C C . GLY B 1 290 ? -1.626 -11.703 -15.359 1 92.75 290 GLY B C 1
ATOM 4725 O O . GLY B 1 290 ? -0.954 -11.297 -14.414 1 92.75 290 GLY B O 1
ATOM 4726 N N . GLY B 1 291 ? -1.167 -12.016 -16.531 1 95.44 291 GLY B N 1
ATOM 4727 C CA . GLY B 1 291 ? 0.269 -12.023 -16.75 1 95.44 291 GLY B CA 1
ATOM 4728 C C . GLY B 1 291 ? 0.92 -10.68 -16.484 1 95.44 291 GLY B C 1
ATOM 4729 O O . GLY B 1 291 ? 1.879 -10.594 -15.711 1 95.44 291 GLY B O 1
ATOM 4730 N N . GLY B 1 292 ? 0.391 -9.609 -17.062 1 97.62 292 GLY B N 1
ATOM 4731 C CA . GLY B 1 292 ? 0.928 -8.273 -16.875 1 97.62 292 GLY B CA 1
ATOM 4732 C C . GLY B 1 292 ? 0.819 -7.781 -15.453 1 97.62 292 GLY B C 1
ATOM 4733 O O . GLY B 1 292 ? 1.767 -7.207 -14.914 1 97.62 292 GLY B O 1
ATOM 4734 N N . ALA B 1 293 ? -0.31 -8.031 -14.844 1 97.88 293 ALA B N 1
ATOM 4735 C CA . ALA B 1 293 ? -0.539 -7.613 -13.461 1 97.88 293 ALA B CA 1
ATOM 4736 C C . ALA B 1 293 ? 0.436 -8.297 -12.508 1 97.88 293 ALA B C 1
ATOM 4738 O O . ALA B 1 293 ? 1.063 -7.645 -11.672 1 97.88 293 ALA B O 1
ATOM 4739 N N . THR B 1 294 ? 0.56 -9.609 -12.641 1 98.25 294 THR B N 1
ATOM 4740 C CA . THR B 1 294 ? 1.462 -10.359 -11.773 1 98.25 294 THR B CA 1
ATOM 4741 C C . THR B 1 294 ? 2.912 -9.953 -12.016 1 98.25 294 THR B C 1
ATOM 4743 O O . THR B 1 294 ? 3.684 -9.789 -11.07 1 98.25 294 THR B O 1
ATOM 4746 N N . ALA B 1 295 ? 3.266 -9.734 -13.305 1 98.81 295 ALA B N 1
ATOM 4747 C CA . ALA B 1 295 ? 4.609 -9.281 -13.648 1 98.81 295 ALA B CA 1
ATOM 4748 C C . ALA B 1 295 ? 4.926 -7.941 -12.984 1 98.81 295 ALA B C 1
ATOM 4750 O O . ALA B 1 295 ? 6.055 -7.711 -12.547 1 98.81 295 ALA B O 1
ATOM 4751 N N . SER B 1 296 ? 3.943 -7.07 -12.898 1 98.75 296 SER B N 1
ATOM 4752 C CA . SER B 1 296 ? 4.145 -5.781 -12.25 1 98.75 296 SER B CA 1
ATOM 4753 C C . SER B 1 296 ? 4.512 -5.949 -10.781 1 98.75 296 SER B C 1
ATOM 4755 O O . SER B 1 296 ? 5.293 -5.168 -10.234 1 98.75 296 SER B O 1
ATOM 4757 N N . GLY B 1 297 ? 3.859 -6.938 -10.125 1 98.88 297 GLY B N 1
ATOM 4758 C CA . GLY B 1 297 ? 4.215 -7.246 -8.75 1 98.88 297 GLY B CA 1
ATOM 4759 C C . GLY B 1 297 ? 5.629 -7.773 -8.602 1 98.88 297 GLY B C 1
ATOM 4760 O O . GLY B 1 297 ? 6.332 -7.414 -7.656 1 98.88 297 GLY B O 1
ATOM 4761 N N . LEU B 1 298 ? 6.062 -8.602 -9.523 1 98.94 298 LEU B N 1
ATOM 4762 C CA . LEU B 1 298 ? 7.43 -9.109 -9.523 1 98.94 298 LEU B CA 1
ATOM 4763 C C . LEU B 1 298 ? 8.43 -7.977 -9.719 1 98.94 298 LEU B C 1
ATOM 4765 O O . LEU B 1 298 ? 9.445 -7.914 -9.031 1 98.94 298 LEU B O 1
ATOM 4769 N N . LEU B 1 299 ? 8.117 -7.102 -10.617 1 98.94 299 LEU B N 1
ATOM 4770 C CA . LEU B 1 299 ? 9.008 -5.973 -10.875 1 98.94 299 LEU B CA 1
ATOM 4771 C C . LEU B 1 299 ? 9.062 -5.031 -9.68 1 98.94 299 LEU B C 1
ATOM 4773 O O . LEU B 1 299 ? 10.117 -4.477 -9.359 1 98.94 299 LEU B O 1
ATOM 4777 N N . ALA B 1 300 ? 7.898 -4.848 -9.039 1 98.88 300 ALA B N 1
ATOM 4778 C CA . ALA B 1 300 ? 7.867 -4.043 -7.824 1 98.88 300 ALA B CA 1
ATOM 4779 C C . ALA B 1 300 ? 8.867 -4.562 -6.797 1 98.88 300 ALA B C 1
ATOM 4781 O O . ALA B 1 300 ? 9.609 -3.781 -6.191 1 98.88 300 ALA B O 1
ATOM 4782 N N . ASP B 1 301 ? 8.922 -5.867 -6.652 1 98.94 301 ASP B N 1
ATOM 4783 C CA . ASP B 1 301 ? 9.82 -6.48 -5.684 1 98.94 301 ASP B CA 1
ATOM 4784 C C . ASP B 1 301 ? 11.273 -6.367 -6.137 1 98.94 301 ASP B C 1
ATOM 4786 O O . ASP B 1 301 ? 12.18 -6.223 -5.312 1 98.94 301 ASP B O 1
ATOM 4790 N N . LEU B 1 302 ? 11.461 -6.441 -7.41 1 98.88 302 LEU B N 1
ATOM 4791 C CA . LEU B 1 302 ? 12.812 -6.215 -7.922 1 98.88 302 LEU B CA 1
ATOM 4792 C C . LEU B 1 302 ? 13.289 -4.809 -7.59 1 98.88 302 LEU B C 1
ATOM 4794 O O . LEU B 1 302 ? 14.422 -4.621 -7.148 1 98.88 302 LEU B O 1
ATOM 4798 N N . PHE B 1 303 ? 12.469 -3.809 -7.766 1 98.5 303 PHE B N 1
ATOM 4799 C CA . PHE B 1 303 ? 12.82 -2.438 -7.418 1 98.5 303 PHE B CA 1
ATOM 4800 C C . PHE B 1 303 ? 13.008 -2.293 -5.914 1 98.5 303 PHE B C 1
ATOM 4802 O O . PHE B 1 303 ? 13.875 -1.546 -5.457 1 98.5 303 PHE B O 1
ATOM 4809 N N . ARG B 1 304 ? 12.172 -2.973 -5.176 1 98.56 304 ARG B N 1
ATOM 4810 C CA . ARG B 1 304 ? 12.344 -3.004 -3.729 1 98.56 304 ARG B CA 1
ATOM 4811 C C . ARG B 1 304 ? 13.734 -3.504 -3.355 1 98.56 304 ARG B C 1
ATOM 4813 O O . ARG B 1 304 ? 14.422 -2.893 -2.531 1 98.56 304 ARG B O 1
ATOM 4820 N N . PHE B 1 305 ? 14.156 -4.562 -3.992 1 98.75 305 PHE B N 1
ATOM 4821 C CA . PHE B 1 305 ? 15.484 -5.125 -3.787 1 98.75 305 PHE B CA 1
ATOM 4822 C C . PHE B 1 305 ? 16.562 -4.109 -4.141 1 98.75 305 PHE B C 1
ATOM 4824 O O . PHE B 1 305 ? 17.484 -3.875 -3.357 1 98.75 305 PHE B O 1
ATOM 4831 N N . LEU B 1 306 ? 16.422 -3.461 -5.246 1 98.12 306 LEU B N 1
ATOM 4832 C CA . LEU B 1 306 ? 17.422 -2.516 -5.734 1 98.12 306 LEU B CA 1
ATOM 4833 C C . LEU B 1 306 ? 17.469 -1.278 -4.844 1 98.12 306 LEU B C 1
ATOM 4835 O O . LEU B 1 306 ? 18.484 -0.567 -4.828 1 98.12 306 LEU B O 1
ATOM 4839 N N . SER B 1 307 ? 16.406 -1.044 -4.113 1 96.81 307 SER B N 1
ATOM 4840 C CA . SER B 1 307 ? 16.391 0.101 -3.209 1 96.81 307 SER B CA 1
ATOM 4841 C C . SER B 1 307 ? 17.125 -0.208 -1.912 1 96.81 307 SER B C 1
ATOM 4843 O O . SER B 1 307 ? 17.328 0.68 -1.081 1 96.81 307 SER B O 1
ATOM 4845 N N . GLY B 1 308 ? 17.453 -1.492 -1.681 1 97.12 308 GLY B N 1
ATOM 4846 C CA . GLY B 1 308 ? 18.141 -1.905 -0.466 1 97.12 308 GLY B CA 1
ATOM 4847 C C . GLY B 1 308 ? 17.188 -2.357 0.629 1 97.12 308 GLY B C 1
ATOM 4848 O O . GLY B 1 308 ? 17.609 -2.613 1.758 1 97.12 308 GLY B O 1
ATOM 4849 N N . ALA B 1 309 ? 15.914 -2.426 0.34 1 98.38 309 ALA B N 1
ATOM 4850 C CA . ALA B 1 309 ? 14.93 -2.881 1.323 1 98.38 309 ALA B CA 1
ATOM 4851 C C . ALA B 1 309 ? 14.883 -4.406 1.379 1 98.38 309 ALA B C 1
ATOM 4853 O O . ALA B 1 309 ? 15.023 -5.074 0.354 1 98.38 309 ALA B O 1
ATOM 4854 N N . PRO B 1 310 ? 14.664 -4.98 2.533 1 98.56 310 PRO B N 1
ATOM 4855 C CA . PRO B 1 310 ? 14.508 -6.434 2.625 1 98.56 310 PRO B CA 1
ATOM 4856 C C . PRO B 1 310 ? 13.203 -6.93 2.008 1 98.56 310 PRO B C 1
ATOM 4858 O O . PRO B 1 310 ? 12.32 -6.129 1.703 1 98.56 310 PRO B O 1
ATOM 4861 N N . GLY B 1 311 ? 13.18 -8.258 1.78 1 98.75 311 GLY B N 1
ATOM 4862 C CA . GLY B 1 311 ? 11.93 -8.875 1.366 1 98.75 311 GLY B CA 1
ATOM 4863 C C . GLY B 1 311 ? 10.852 -8.812 2.43 1 98.75 311 GLY B C 1
ATOM 4864 O O . GLY B 1 311 ? 10.977 -8.07 3.402 1 98.75 311 GLY B O 1
ATOM 4865 N N . HIS B 1 312 ? 9.734 -9.461 2.193 1 98.69 312 HIS B N 1
ATOM 4866 C CA . HIS B 1 312 ? 8.57 -9.422 3.07 1 98.69 312 HIS B CA 1
ATOM 4867 C C . HIS B 1 312 ? 8.773 -10.305 4.301 1 98.69 312 HIS B C 1
ATOM 4869 O O . HIS B 1 312 ? 8.508 -11.508 4.258 1 98.69 312 HIS B O 1
ATOM 4875 N N . ARG B 1 313 ? 9.219 -9.711 5.324 1 98.5 313 ARG B N 1
ATOM 4876 C CA . ARG B 1 313 ? 9.461 -10.445 6.562 1 98.5 313 ARG B CA 1
ATOM 4877 C C . ARG B 1 313 ? 8.156 -10.742 7.293 1 98.5 313 ARG B C 1
ATOM 4879 O O . ARG B 1 313 ? 7.262 -9.898 7.34 1 98.5 313 ARG B O 1
ATOM 4886 N N . PRO B 1 314 ? 8.016 -11.945 7.801 1 98.38 314 PRO B N 1
ATOM 4887 C CA . PRO B 1 314 ? 6.84 -12.234 8.617 1 98.38 314 PRO B CA 1
ATOM 4888 C C . PRO B 1 314 ? 6.809 -11.422 9.914 1 98.38 314 PRO B C 1
ATOM 4890 O O . PRO B 1 314 ? 7.746 -10.672 10.203 1 98.38 314 PRO B O 1
ATOM 4893 N N . ALA B 1 315 ? 5.637 -11.461 10.617 1 97.62 315 ALA B N 1
ATOM 4894 C CA . ALA B 1 315 ? 5.531 -10.812 11.922 1 97.62 315 ALA B CA 1
ATOM 4895 C C . ALA B 1 315 ? 6.676 -11.234 12.836 1 97.62 315 ALA B C 1
ATOM 4897 O O . ALA B 1 315 ? 7.129 -12.383 12.789 1 97.62 315 ALA B O 1
ATOM 4898 N N . PRO B 1 316 ? 7.164 -10.352 13.633 1 95.31 316 PRO B N 1
ATOM 4899 C CA . PRO B 1 316 ? 8.32 -10.68 14.461 1 95.31 316 PRO B CA 1
ATOM 4900 C C . PRO B 1 316 ? 7.969 -11.602 15.633 1 95.31 316 PRO B C 1
ATOM 4902 O O . PRO B 1 316 ? 8.852 -12.258 16.188 1 95.31 316 PRO B O 1
ATOM 4905 N N . LEU B 1 317 ? 6.738 -11.57 16.047 1 95.38 317 LEU B N 1
ATOM 4906 C CA . LEU B 1 317 ? 6.258 -12.406 17.125 1 95.38 317 LEU B CA 1
ATOM 4907 C C . LEU B 1 317 ? 4.789 -12.773 16.938 1 95.38 317 LEU B C 1
ATOM 4909 O O . LEU B 1 317 ? 4.062 -12.07 16.234 1 95.38 317 LEU B O 1
ATOM 4913 N N . ALA B 1 318 ? 4.426 -13.867 17.5 1 96.81 318 ALA B N 1
ATOM 4914 C CA . ALA B 1 318 ? 3.01 -14.234 17.5 1 96.81 318 ALA B CA 1
ATOM 4915 C C . ALA B 1 318 ? 2.219 -13.383 18.484 1 96.81 318 ALA B C 1
ATOM 4917 O O . ALA B 1 318 ? 2.67 -13.148 19.609 1 96.81 318 ALA B O 1
ATOM 4918 N N . LYS B 1 319 ? 1.148 -12.875 18.031 1 96.25 319 LYS B N 1
ATOM 4919 C CA . LYS B 1 319 ? 0.268 -12.078 18.891 1 96.25 319 LYS B CA 1
ATOM 4920 C C . LYS B 1 319 ? -1.169 -12.586 18.812 1 96.25 319 LYS B C 1
ATOM 4922 O O . LYS B 1 319 ? -1.64 -13 17.75 1 96.25 319 LYS B O 1
ATOM 4927 N N . GLY B 1 320 ? -1.81 -12.633 20.016 1 97.06 320 GLY B N 1
ATOM 4928 C CA . GLY B 1 320 ? -3.238 -12.914 20.016 1 97.06 320 GLY B CA 1
ATOM 4929 C C . GLY B 1 320 ? -4.078 -11.727 19.578 1 97.06 320 GLY B C 1
ATOM 4930 O O . GLY B 1 320 ? -3.568 -10.609 19.469 1 97.06 320 GLY B O 1
ATOM 4931 N N . PRO B 1 321 ? -5.348 -12.008 19.281 1 97.81 321 PRO B N 1
ATOM 4932 C CA . PRO B 1 321 ? -6.215 -10.891 18.891 1 97.81 321 PRO B CA 1
ATOM 4933 C C . PRO B 1 321 ? -6.488 -9.93 20.047 1 97.81 321 PRO B C 1
ATOM 4935 O O . PRO B 1 321 ? -6.516 -10.336 21.203 1 97.81 321 PRO B O 1
ATOM 4938 N N . LEU B 1 322 ? -6.66 -8.68 19.719 1 96.12 322 LEU B N 1
ATOM 4939 C CA . LEU B 1 322 ? -6.961 -7.648 20.703 1 96.12 322 LEU B CA 1
ATOM 4940 C C . LEU B 1 322 ? -8.391 -7.781 21.219 1 96.12 322 LEU B C 1
ATOM 4942 O O . LEU B 1 322 ? -8.734 -7.246 22.266 1 96.12 322 LEU B O 1
ATOM 4946 N N . GLY B 1 323 ? -9.195 -8.422 20.453 1 96.19 323 GLY B N 1
ATOM 4947 C CA . GLY B 1 323 ? -10.602 -8.617 20.781 1 96.19 323 GLY B CA 1
ATOM 4948 C C . GLY B 1 323 ? -11.336 -9.477 19.781 1 96.19 323 GLY B C 1
ATOM 4949 O O . GLY B 1 323 ? -10.727 -10.047 18.875 1 96.19 323 GLY B O 1
ATOM 4950 N N . GLU B 1 324 ? -12.641 -9.555 19.984 1 97.38 324 GLU B N 1
ATOM 4951 C CA . GLU B 1 324 ? -13.484 -10.336 19.094 1 97.38 324 GLU B CA 1
ATOM 4952 C C . GLU B 1 324 ? -13.719 -9.602 17.766 1 97.38 324 GLU B C 1
ATOM 4954 O O . GLU B 1 324 ? -13.898 -8.383 17.75 1 97.38 324 GLU B O 1
ATOM 4959 N N . GLY B 1 325 ? -13.516 -10.375 16.672 1 96.38 325 GLY B N 1
ATOM 4960 C CA . GLY B 1 325 ? -13.867 -9.797 15.391 1 96.38 325 GLY B CA 1
ATOM 4961 C C . GLY B 1 325 ? -15.352 -9.859 15.094 1 96.38 325 GLY B C 1
ATOM 4962 O O . GLY B 1 325 ? -16.141 -10.312 15.93 1 96.38 325 GLY B O 1
ATOM 4963 N N . ARG B 1 326 ? -15.742 -9.227 13.992 1 94.5 326 ARG B N 1
ATOM 4964 C CA . ARG B 1 326 ? -17.109 -9.211 13.492 1 94.5 326 ARG B CA 1
ATOM 4965 C C . ARG B 1 326 ? -17.188 -9.781 12.078 1 94.5 326 ARG B C 1
ATOM 4967 O O . ARG B 1 326 ? -17.406 -9.039 11.117 1 94.5 326 ARG B O 1
ATOM 4974 N N . PRO B 1 327 ? -17.047 -11.094 11.938 1 94.94 327 PRO B N 1
ATOM 4975 C CA . PRO B 1 327 ? -17.094 -11.688 10.602 1 94.94 327 PRO B CA 1
ATOM 4976 C C . PRO B 1 327 ? -18.469 -11.539 9.945 1 94.94 327 PRO B C 1
ATOM 4978 O O . PRO B 1 327 ? -19.484 -11.484 10.633 1 94.94 327 PRO B O 1
ATOM 4981 N N . PHE B 1 328 ? -18.422 -11.453 8.633 1 97.19 328 PHE B N 1
ATOM 4982 C CA . PHE B 1 328 ? -19.672 -11.453 7.891 1 97.19 328 PHE B CA 1
ATOM 4983 C C . PHE B 1 328 ? -20.359 -12.812 7.98 1 97.19 328 PHE B C 1
ATOM 4985 O O . PHE B 1 328 ? -19.688 -13.844 8.047 1 97.19 328 PHE B O 1
ATOM 4992 N N . PRO B 1 329 ? -21.688 -12.828 7.996 1 96.38 329 PRO B N 1
ATOM 4993 C CA . PRO B 1 329 ? -22.391 -14.109 8.062 1 96.38 329 PRO B CA 1
ATOM 4994 C C . PRO B 1 329 ? -22.125 -14.992 6.848 1 96.38 329 PRO B C 1
ATOM 4996 O O . PRO B 1 329 ? -22.031 -14.492 5.723 1 96.38 329 PRO B O 1
ATOM 4999 N N . GLU B 1 330 ? -22.078 -16.266 7.098 1 93.62 330 GLU B N 1
ATOM 5000 C CA . GLU B 1 330 ? -21.859 -17.219 6.012 1 93.62 330 GLU B CA 1
ATOM 5001 C C . GLU B 1 330 ? -23.109 -17.375 5.148 1 93.62 330 GLU B C 1
ATOM 5003 O O . GLU B 1 330 ? -24.219 -17.219 5.633 1 93.62 330 GLU B O 1
ATOM 5008 N N . ALA B 1 331 ? -22.797 -17.625 3.893 1 92.38 331 ALA B N 1
ATOM 5009 C CA . ALA B 1 331 ? -23.875 -17.906 2.957 1 92.38 331 ALA B CA 1
ATOM 5010 C C . ALA B 1 331 ? -24.203 -19.406 2.938 1 92.38 331 ALA B C 1
ATOM 5012 O O . ALA B 1 331 ? -23.344 -20.234 3.176 1 92.38 331 ALA B O 1
#

Foldseek 3Di:
DAEQEEEEEDQPLQSLLLVVVCVVCQVVQVVLVYGYDYCAYAYCDLPDDGPDDSVRYDPDDDDLCPGQEYEYDHEDAPVVCVVCLVCLVSVRAYEYLHLVNCQAVVVSCQVSLQVQRYAHQCVFLAQFRDLVVLLVCLVWAFAKKKKQGQQLQVQLQVVLLVPDWSVVSNVVCCVVVSAPPPRCCRQQCVSVLSNLQVSCQAHANVCRHSVQEATGGCVPPTSVNQVVLVVVQWGWGFMFMWHDDPFAIHTYTAIFIGRCPDPNNVANAIKMWTQTPPVGIDITHDHRDGNNRNSNSSVVRVVCVSVVHGHRRTDPHHDIRPDGDDDGHGD/DAEQEEEEEDQPLQSLLLVVVCVVCQVVQVVLVYGYDYCAYAYCDLPDDGPDDSVRYDPDDDPLCPGLEYEYDHEDAPVVCVVCLVCLVSVRAYEYLHLVNCQAVVVSCQVSLQVQRYAHQCVFLAQFRDLVVLLVCLVWAFAKKKKQGQQLQVQLQVVLLVPDWSVVSNVVCCVVPSAPPPRCCRQQCVSVLSNLQVSCQAHANVCRHSVQEATGGCNPPTSVNQVVLVVVQWGWGFMFMWHADPFAIHTYTAIFIGRCPDPNNVANAIKMWTQTPPVGIDITHDHRDGNNRNSNSSVVRVVCVSVVHGHRRTDPHHDIRPDGDDDGHGD

InterPro domains:
  IPR001342 Homoserine dehydrogenase, catalytic [PF00742] (134-302)
  IPR005106 Aspartate/homoserine dehydrogenase, NAD-binding [PF03447] (10-115)
  IPR019811 Homoserine dehydrogenase, conserved site [PS01042] (173-195)
  IPR022697 Homoserine dehydrogenase lacking ACT domain [PIRSF036497] (1-305)
  IPR036291 NAD(P)-binding domain superfamily [SSF51735] (1-149)

Organism: NCBI:txid751945

Secondary structure (DSSP, 8-state):
-EEEEEEEE--SHHHHHHHHHHHHTHHHHHHTTEEEEEEEEE-S-TTS--SS-GGGEESS---GGG-SEEEE---SSHHHHHHHHHHHHTT--EEE--HHHHHHSHHHHHHHHHTT-EE-GGGTTTTS-SHHHHHHGGGSEEEEEEEE--HHHHHHHHHHHTT--HHHHHHHHHHTTSS-SS-HHHHTSHHHHHHHHHHHHHHT-TT--GGGEEE--STT--HHHHHHHHHTTEEEEEEEEEEEETTEEEEEEEEEEEETTSHHHH-SSEEEEEEEETTEEEEEEE---SHHHHHHHHHHHHHHHHTT----PPPSS----SS---PPPB-/-EEEEEEEE--SHHHHHHHHHHHHTHHHHHHTTEEEEEEEEE-S-TTS--SS-GGGEESS---GGG-SEEEE---SSHHHHHHHHHHHHTT--EEE--HHHHHHSHHHHHHHHHTT-EE-GGGTTTTS-SHHHHHHGGGSEEEEEEEE--HHHHHHHHHHHTT--HHHHHHHHHHTTSS-SS-HHHHTSHHHHHHHHHHHHHHT-TT--GGGEEE--STT--HHHHHHHHHTTEEEEEEEEEEEETTEEEEEEEEEEEETTSHHHH-SSEEEEEEEETTEEEEEEE---SHHHHHHHHHHHHHHHHTT----PPPSS----SS---PPPB-

Radius of gyration: 24.58 Å; Cα contacts (8 Å, |Δi|>4): 1593; chains: 2; bounding box: 60×60×61 Å

pLDDT: mean 97.4, std 1.86, range [84.38, 98.94]

Solvent-accessible surface area (backbone atoms only — not comparable to full-atom values): 32735 Å² total; per-residue (Å²): 117,43,75,40,34,30,30,33,36,20,54,50,64,40,27,35,32,30,56,47,49,52,66,74,40,46,68,62,36,47,55,71,44,30,40,82,38,75,75,32,28,31,33,91,58,86,81,58,88,60,90,60,63,71,90,38,53,30,74,54,90,69,79,62,79,74,31,62,31,36,38,42,50,66,58,66,44,67,69,52,47,66,64,43,50,65,33,49,74,71,68,35,35,36,39,34,43,43,30,60,28,57,35,72,44,30,88,77,44,46,69,46,19,66,70,23,36,32,25,45,42,17,30,37,37,9,29,33,62,46,51,59,31,53,59,42,42,60,28,27,44,71,45,33,37,40,24,36,66,45,60,50,50,51,51,32,46,54,39,20,70,74,67,33,46,60,69,57,24,49,52,50,33,35,73,74,64,61,30,55,95,76,41,57,49,55,43,42,19,48,52,32,37,27,37,46,28,51,52,40,12,42,68,33,20,52,74,53,53,50,86,60,42,46,58,40,39,58,80,83,58,47,44,64,57,48,48,57,34,42,75,68,50,22,34,70,45,62,31,31,36,38,28,15,52,95,72,31,73,42,38,36,22,30,36,21,43,30,52,50,86,39,68,77,54,62,49,91,44,18,33,41,41,35,37,32,46,65,45,37,53,39,39,40,37,20,40,41,58,56,34,47,13,27,17,18,12,48,42,20,40,50,51,39,47,75,63,56,28,55,28,63,45,44,24,76,52,72,56,69,42,86,46,74,38,82,78,66,53,72,102,118,43,76,39,36,31,30,33,36,21,55,50,65,41,27,33,33,31,55,47,48,53,65,74,42,46,68,62,37,47,56,71,44,30,40,82,39,75,74,31,27,32,32,91,58,83,82,59,88,60,90,60,66,70,89,37,53,28,76,53,89,70,77,62,78,74,31,64,32,38,39,44,50,68,57,68,46,67,68,51,48,66,62,43,49,64,33,49,73,70,69,36,34,37,39,33,44,43,32,59,27,56,35,73,45,31,88,78,43,46,69,46,19,66,72,24,36,32,24,44,42,16,31,37,38,8,29,33,62,45,52,59,32,52,59,41,43,61,27,28,44,71,47,32,39,39,24,36,67,46,62,51,50,51,51,31,48,55,40,19,70,74,67,34,45,60,68,58,24,48,51,49,34,33,74,73,62,62,32,54,95,77,40,58,49,56,43,42,17,47,52,33,36,28,36,45,29,50,53,40,12,44,69,33,19,52,75,52,53,50,85,60,43,46,58,40,37,57,80,83,57,46,44,64,58,45,50,56,35,42,76,71,51,24,34,69,45,61,31,31,34,38,27,15,51,95,72,31,73,42,39,38,21,30,36,21,41,32,53,52,84,37,68,78,54,62,50,90,45,18,33,41,41,36,35,33,44,67,44,36,53,38,40,40,39,19,42,42,60,55,32,47,14,27,17,20,11,49,43,20,42,51,52,39,47,75,63,55,26,52,28,62,44,44,25,76,52,72,55,70,42,86,45,74,39,83,79,68,52,72,102

Sequence (662 aa):
MEALRIALLGGGTVGSAFYTLVLERLEDFRALGVEPRFLGVLVRDRTKPRPIPQELLHTEPFDLLEADLVVEALGGVEAPLRLLRPVLEAGIPVVTANKALLAEAWAELCPFAEEGLLYHEASVMAGTPALSLLETLRGSELLELHGILNGTTLYILQEMERGRTYGEALREAQRLGFAEADPTLDVEGIDAAHKLTLLARLLIDPAFPFQGVEARGITALTPEDLERAREKGERVRLLASLYGEGGRWRARVAPARLPEDHPLAQAKGNALWVRTAPLGEVFVTGPGAGGGATASGLLADLFRFLSGAPGHRPAPLAKGPLGEGRPFPEAMEALRIALLGGGTVGSAFYTLVLERLEDFRALGVEPRFLGVLVRDRTKPRPIPQELLHTEPFDLLEADLVVEALGGVEAPLRLLRPVLEAGIPVVTANKALLAEAWAELCPFAEEGLLYHEASVMAGTPALSLLETLRGSELLELHGILNGTTLYILQEMERGRTYGEALREAQRLGFAEADPTLDVEGIDAAHKLTLLARLLIDPAFPFQGVEARGITALTPEDLERAREKGERVRLLASLYGEGGRWRARVAPARLPEDHPLAQAKGNALWVRTAPLGEVFVTGPGAGGGATASGLLADLFRFLSGAPGHRPAPLAKGPLGEGRPFPEA

Nearest PDB structures (foldseek):
  6a0r-assembly1_A-2  TM=9.828E-01  e=8.777E-66  Thermus thermophilus HB8
  5xdf-assembly1_A  TM=9.775E-01  e=1.154E-62  Thermus thermophilus HB8
  4pg8-assembly1_A  TM=8.425E-01  e=2.593E-30  Staphylococcus aureus M1064
  4pg4-assembly1_B  TM=8.308E-01  e=2.236E-29  Staphylococcus aureus M1064
  4pg8-assembly1_B  TM=8.291E-01  e=1.071E-28  Staphylococcus aureus M1064